Protein 2AKJ (pdb70)

Sequence (535 aa):
RLEPRVEERDGFWVLKEEFRSGINPAEKVKIEKDPMKLFIEDGISDLATLSMEEVDKSKHNKDDIDVRLKWLGLFHRRKHHYGRFMMRLKLPNGVTTSEQTRYLASVIKKYGKDGCADVTTRQNWQIRGVVLPDVPEIIKGLESVGLTSLQSGMDNVRNPVGNPLAGIDPHEIVDTRPFTNLISQFVTANSRGNLSITNLPRKWNPCVIGSHDLYEHPHINDLAYMPATKNGKFGFNLLVGGFFSIKRCEEAIPLDAWVSAEDVVPVCKAMLEAFRDLGFRGNRQKCRMMWLIDELGMEAFRGEVEKRMPEQVLERASSEELVQKDWERREYLGVHPQKQQGLSFVGLHIPVGRLQADEMEELARIADVYGSGELRLTVEQNIIIPNVENSKIDSLLNEPLLKERYSPEPPILMKGLVACTGSQFCGQAIIETKARALKVTEEVQRLVSVTRPVRMHWTGCPNSCGQVQVADIGFMGCMTRDENGKPCEGADVFVGGRIGSDSHLGDIYKKAVPCKDLVPVVAEILINQFGAVPR

CATH classification: 3.90.480.20 (+2 more: 3.30.413.10, 3.30.413.10)

Nearest PDB structures (foldseek):
  2akj-assembly1_A  TM=1.002E+00  e=0.000E+00  Spinacia oleracea
  3vm1-assembly1_A  TM=9.957E-01  e=1.793E-102  Nicotiana tabacum
  3b0j-assembly1_A  TM=9.959E-01  e=4.649E-102  Nicotiana tabacum
  3vkt-assembly1_A  TM=9.958E-01  e=3.253E-102  Nicotiana tabacum
  3b0h-assembly1_A  TM=9.981E-01  e=3.735E-101  Nicotiana tabacum

B-factor: mean 38.14, std 6.7, range [5.66, 62.33]

Radius of gyration: 22.74 Å; Cα contacts (8 Å, |Δi|>4): 1283; chains: 1; bounding box: 66×59×57 Å

InterPro domains:
  IPR005117 Nitrite/Sulfite reductase ferredoxin-like domain [PF03460] (131-197)
  IPR005117 Nitrite/Sulfite reductase ferredoxin-like domain [PF03460] (389-453)
  IPR006066 Nitrite/sulphite reductase iron-sulphur/sirohaem-binding site [PR00397] (468-486)
  IPR006066 Nitrite/sulphite reductase iron-sulphur/sirohaem-binding site [PR00397] (512-530)
  IPR006066 Nitrite/sulphite reductase iron-sulphur/sirohaem-binding site [PS00365] (512-528)
  IPR006067 Nitrite/sulphite reductase 4Fe-4S domain [PF01077] (207-365)
  IPR006067 Nitrite/sulphite reductase 4Fe-4S domain [PF01077] (470-579)
  IPR036136 Nitrite/Sulfite reductase ferredoxin-like domain superfamily [SSF55124] (55-206)
  IPR036136 Nitrite/Sulfite reductase ferredoxin-like domain superfamily [SSF55124] (343-479)
  IPR045854 Nitrite and sulphite reductase 4Fe-4S domain-like superfamily [G3DSA:3.30.413.10] (199-384)
  IPR045854 Nitrite and sulphite reductase 4Fe-4S domain-like superfamily [G3DSA:3.30.413.10] (464-594)
  IPR045854 Nitrite and sulphite reductase 4Fe-4S domain-like superfamily [SSF56014] (207-367)
  IPR045854 Nitrite and sulphite reductase 4Fe-4S domain-like superfamily [SSF56014] (468-579)
  IPR051329 Nitrite and Sulfite Reductase 4Fe-4S Domain-Containing Protein [PTHR32439] (24-593)

Foldseek 3Di:
DLFFQWDDDPHFIAGDPVQCPQFDPLNVLCHVDNLCCCVVVVVLVVLLVDDLVRQVVDPNSVCNQDPSCCQQQWHALCVFQNQWTKGWWADAALKDFLLQLLLLLVQQVVQVVFWWWFQFLLSTIITIGHHSNCVVVVQVSQVVRPMGSGGCGWAAEHHAHEDLQQPFAPQWQHRCRVLSVVQSCLRCVNSNHDNLQSQFLTYFYEYEYTDLQPLRFQQAGQWYFFWFADPVATWGFIWHDAHFALVDGGTTHGLQFTDGPVCSNQLVVLLSNSRNGQFDRHPSRQGGVVNVPVVCDSVSSSQSSQCSGDVSHTHGHDPGGDHDQPDDDDQQQAWAHTNPPQWIKHKKQCQQRMGHSVVSSVVQVLLVVFAPRMWGGGSQNTIMRTHGGPVCPVVSCVDDCCVPPIDSDDAQQSSQEHEDCAPNRHPAFQGRTRVLRVVLVVVLVVWKHADDRFHEFEYRASRCSRPQFQGQKYWYWDWDQDVPGDTAIGTFIWHDAHGGSVTDTTDRDDGTGGSVRPNVVVNVCCVVPGVMDTD

Organism: Spinacia oleracea (NCBI:txid3562)

Secondary structure (DSSP, 8-state):
--S-SEEEETTEEEE-GGG-SS--HHHHHHHHS-TTHHHHT-HHHHHTT--HHHHTTSHHHHHHHHTGGGGGTEEE-HHHHTT-EEEE---GGGEEEHHHHHHHHHHHHTTGGG--EEE-TTS-EEEEEE-GGGHHHHHHHHHTTT---TT-SSSSB---B--TTTTT-TT-SS--HHHHHHHHHHHTTTTT--GGGS--SS-B-EEE---TT-TT-GGGSSEEEEEEESSSSEEEEEEE--EE-SS-EE--EEEEEEEEGGGHHHHHHHHHHHHHHH---SSGGG-SHHHHHHHH-HHHHHHHHHTTSTTS--PPPPS-B-S-SS------BEEEE-SSTTEEEEEE--GGGEE-HHHHHHHHHHHHHHSSSEEEEETTTEEEEEEEETTTHHHHTTSHHHHTTS-SS--TTTTEEEE--GGGT-TT-SS--HHHHHHHHHHHHHHEE-SS--EEEEESSTT-TT-GGGSSEEEEEEEEE-TT--EEEEEEEEE--B-STT-B--EEEEEEEETTTHHHHHHHHHHHHS--EE-

Solvent-accessible surface area: 20960 Å² total; per-residue (Å²): 139,88,85,53,32,5,69,99,80,151,34,22,49,28,4,25,98,120,54,76,114,61,16,13,104,12,4,124,18,7,49,116,50,9,1,0,57,1,55,58,105,81,21,7,55,92,11,19,107,38,53,37,150,82,0,50,182,43,151,72,34,66,26,3,0,36,33,0,0,48,0,4,0,0,15,12,33,76,138,71,21,113,12,64,0,6,1,58,2,6,3,18,1,0,41,0,55,3,104,14,1,67,46,3,1,56,5,1,127,129,24,52,207,36,4,10,0,3,1,22,17,40,2,3,1,10,4,3,0,0,39,3,85,28,0,38,89,5,34,144,11,3,120,91,39,62,6,21,2,5,0,1,5,24,1,0,0,21,4,0,3,1,0,5,2,0,13,7,0,56,98,35,34,23,45,0,80,68,18,0,63,87,0,7,79,36,0,1,35,101,39,146,5,25,22,23,0,2,7,0,3,38,63,0,9,0,0,0,0,0,0,31,3,6,6,1,12,4,10,17,4,0,0,0,0,20,0,0,34,42,128,72,138,53,0,0,12,2,39,0,0,0,2,28,11,96,164,57,50,54,56,11,70,84,0,48,0,6,5,10,34,149,45,0,33,30,0,0,88,1,0,0,18,0,0,15,8,0,1,91,12,6,93,53,44,104,2,9,0,5,60,4,5,77,101,37,32,50,104,52,0,3,28,5,0,46,105,53,9,94,145,112,103,6,81,103,39,11,114,94,95,63,13,94,150,127,78,155,70,59,104,13,8,6,60,42,94,10,102,68,162,46,39,4,7,0,0,0,5,1,15,6,0,30,0,68,11,89,21,0,85,57,1,0,95,0,0,68,81,15,18,65,16,36,0,6,0,1,12,18,3,3,0,0,0,0,33,0,93,63,91,68,48,112,62,0,62,108,26,82,18,2,146,140,84,0,26,15,120,12,74,58,2,18,27,10,4,0,0,15,29,1,26,80,22,32,25,128,15,76,0,42,0,12,64,71,0,47,104,5,0,68,65,0,41,171,99,7,61,13,124,117,85,1,36,0,7,0,1,2,15,36,50,2,81,0,19,0,10,1,0,22,0,0,0,28,0,16,99,15,176,56,170,132,23,121,73,41,60,0,0,9,0,18,17,33,1,100,30,11,34,106,26,81,26,8,86,102,101,117,125,40,3,40,12,168,62,0,17,78,23,0,10,91,0,0,57,104,87,20,55,10,90,84,239

Structure (mmCIF, N/CA/C/O backbone):
data_2AKJ
#
_entry.id   2AKJ
#
_cell.length_a   128.97
_cell.length_b   128.97
_cell.length_c   120.95
_cell.angle_alpha   90.00
_cell.angle_beta   90.00
_cell.angle_gamma   90.00
#
_symmetry.space_group_name_H-M   'P 41 21 2'
#
loop_
_entity.id
_entity.type
_entity.pdbx_description
1 polymer 'Ferredoxin--nitrite reductase, chloroplast'
2 non-polymer 'IRON/SULFUR CLUSTER'
3 non-polymer SIROHEME
4 water water
#
loop_
_atom_site.group_PDB
_atom_site.id
_atom_site.type_symbol
_atom_site.label_atom_id
_atom_site.label_alt_id
_atom_site.label_comp_id
_atom_site.label_asym_id
_atom_site.label_entity_id
_atom_site.label_seq_id
_atom_site.pdbx_PDB_ins_code
_atom_site.Cartn_x
_atom_site.Cartn_y
_atom_site.Cartn_z
_atom_site.occupancy
_atom_site.B_iso_or_equiv
_atom_site.auth_seq_id
_atom_site.auth_comp_id
_atom_site.auth_asym_id
_atom_site.auth_atom_id
_atom_site.pdbx_PDB_model_num
ATOM 1 N N . ARG A 1 68 ? 103.793 46.923 67.549 1.00 58.33 22 ARG A N 1
ATOM 2 C CA . ARG A 1 68 ? 104.848 46.443 66.606 1.00 58.61 22 ARG A CA 1
ATOM 3 C C . ARG A 1 68 ? 104.198 45.470 65.640 1.00 58.55 22 ARG A C 1
ATOM 4 O O . ARG A 1 68 ? 103.145 44.897 65.975 1.00 59.04 22 ARG A O 1
ATOM 12 N N . LEU A 1 69 ? 104.838 45.279 64.476 1.00 57.72 23 LEU A N 1
ATOM 13 C CA . LEU A 1 69 ? 104.260 44.600 63.282 1.00 57.22 23 LEU A CA 1
ATOM 14 C C . LEU A 1 69 ? 103.137 45.406 62.586 1.00 56.56 23 LEU A C 1
ATOM 15 O O . LEU A 1 69 ? 102.385 44.875 61.787 1.00 56.21 23 LEU A O 1
ATOM 20 N N . GLU A 1 70 ? 103.063 46.697 62.902 1.00 56.14 24 GLU A N 1
ATOM 21 C CA . GLU A 1 70 ? 102.258 47.682 62.180 1.00 55.24 24 GLU A CA 1
ATOM 22 C C . GLU A 1 70 ? 103.137 48.299 61.069 1.00 54.47 24 GLU A C 1
ATOM 23 O O . GLU A 1 70 ? 104.259 48.733 61.351 1.00 54.37 24 GLU A O 1
ATOM 29 N N . PRO A 1 71 ? 102.649 48.341 59.820 1.00 53.74 25 PRO A N 1
ATOM 30 C CA . PRO A 1 71 ? 103.467 48.782 58.672 1.00 53.07 25 PRO A CA 1
ATOM 31 C C . PRO A 1 71 ? 104.083 50.150 58.903 1.00 52.50 25 PRO A C 1
ATOM 32 O O . PRO A 1 71 ? 103.379 51.072 59.299 1.00 52.47 25 PRO A O 1
ATOM 36 N N . ARG A 1 72 ? 105.381 50.287 58.669 1.00 51.91 26 ARG A N 1
ATOM 37 C CA . ARG A 1 72 ? 106.051 51.553 58.989 1.00 51.48 26 ARG A CA 1
ATOM 38 C C . ARG A 1 72 ? 106.217 52.499 57.816 1.00 50.57 26 ARG A C 1
ATOM 39 O O . ARG A 1 72 ? 106.905 53.514 57.925 1.00 50.31 26 ARG A O 1
ATOM 47 N N . VAL A 1 73 ? 105.555 52.175 56.712 1.00 49.65 27 VAL A N 1
ATOM 48 C CA . VAL A 1 73 ? 105.584 53.021 55.531 1.00 49.16 27 VAL A CA 1
ATOM 49 C C . VAL A 1 73 ? 104.188 53.112 54.923 1.00 48.94 27 VAL A C 1
ATOM 50 O O . VAL A 1 73 ? 103.482 52.118 54.858 1.00 49.48 27 VAL A O 1
ATOM 54 N N . GLU A 1 74 ? 103.783 54.315 54.520 1.00 48.65 28 GLU A N 1
ATOM 55 C CA . GLU A 1 74 ? 102.495 54.539 53.857 1.00 48.08 28 GLU A CA 1
ATOM 56 C C . GLU A 1 74 ? 102.656 55.320 52.540 1.00 48.00 28 GLU A C 1
ATOM 57 O O . GLU A 1 74 ? 103.686 55.963 52.283 1.00 47.63 28 GLU A O 1
ATOM 63 N N . GLU A 1 75 ? 101.626 55.242 51.706 1.00 48.08 29 GLU A N 1
ATOM 64 C CA . GLU A 1 75 ? 101.591 55.981 50.459 1.00 48.23 29 GLU A CA 1
ATOM 65 C C . GLU A 1 75 ? 101.245 57.459 50.700 1.00 48.07 29 GLU A C 1
ATOM 66 O O . GLU A 1 75 ? 100.230 57.766 51.330 1.00 47.97 29 GLU A O 1
ATOM 72 N N . ARG A 1 76 ? 102.096 58.364 50.215 1.00 47.87 30 ARG A N 1
ATOM 73 C CA . ARG A 1 76 ? 101.825 59.805 50.255 1.00 47.52 30 ARG A CA 1
ATOM 74 C C . ARG A 1 76 ? 102.090 60.433 48.897 1.00 47.86 30 ARG A C 1
ATOM 75 O O . ARG A 1 76 ? 103.225 60.397 48.411 1.00 48.04 30 ARG A O 1
ATOM 83 N N . ASP A 1 77 ? 101.050 61.009 48.286 1.00 47.95 31 ASP A N 1
ATOM 84 C CA . ASP A 1 77 ? 101.174 61.700 46.984 1.00 47.82 31 ASP A CA 1
ATOM 85 C C . ASP A 1 77 ? 101.855 60.835 45.887 1.00 47.10 31 ASP A C 1
ATOM 86 O O . ASP A 1 77 ? 102.535 61.349 44.992 1.00 46.71 31 ASP A O 1
ATOM 91 N N . GLY A 1 78 ? 101.675 59.521 45.980 1.00 46.52 32 GLY A N 1
ATOM 92 C CA . GLY A 1 78 ? 102.160 58.600 44.959 1.00 45.45 32 GLY A CA 1
ATOM 93 C C . GLY A 1 78 ? 103.445 57.864 45.301 1.00 44.76 32 GLY A C 1
ATOM 94 O O . GLY A 1 78 ? 103.742 56.831 44.680 1.00 45.13 32 GLY A O 1
ATOM 95 N N . PHE A 1 79 ? 104.212 58.378 46.267 1.00 43.36 33 PHE A N 1
ATOM 96 C CA . PHE A 1 79 ? 105.468 57.740 46.666 1.00 42.01 33 PHE A CA 1
ATOM 97 C C . PHE A 1 79 ? 105.352 57.100 48.018 1.00 41.47 33 PHE A C 1
ATOM 98 O O . PHE A 1 79 ? 104.487 57.468 48.811 1.00 41.52 33 PHE A O 1
ATOM 106 N N . TRP A 1 80 ? 106.216 56.137 48.292 1.00 40.77 34 TRP A N 1
ATOM 107 C CA . TRP A 1 80 ? 106.138 55.460 49.576 1.00 40.42 34 TRP A CA 1
ATOM 108 C C . TRP A 1 80 ? 107.158 56.068 50.539 1.00 40.29 34 TRP A C 1
ATOM 109 O O . TRP A 1 80 ? 108.291 56.386 50.130 1.00 40.26 34 TRP A O 1
ATOM 120 N N . VAL A 1 81 ? 106.740 56.331 51.783 1.00 39.77 35 VAL A N 1
ATOM 121 C CA . VAL A 1 81 ? 107.663 56.946 52.767 1.00 39.57 35 VAL A CA 1
ATOM 122 C C . VAL A 1 81 ? 107.528 56.407 54.186 1.00 39.11 35 VAL A C 1
ATOM 123 O O . VAL A 1 81 ? 106.435 56.066 54.630 1.00 38.60 35 VAL A O 1
ATOM 127 N N . LEU A 1 82 ? 108.674 56.308 54.866 1.00 38.86 36 LEU A N 1
ATOM 128 C CA . LEU A 1 82 ? 108.757 55.788 56.222 1.00 38.18 36 LEU A CA 1
ATOM 129 C C . LEU A 1 82 ? 108.064 56.783 57.121 1.00 38.29 36 LEU A C 1
ATOM 130 O O . LEU A 1 82 ? 108.376 57.955 57.067 1.00 38.47 36 LEU A O 1
ATOM 135 N N . LYS A 1 83 ? 107.097 56.341 57.919 1.00 38.51 37 LYS A N 1
ATOM 136 C CA . LYS A 1 83 ? 106.362 57.270 58.780 1.00 38.81 37 LYS A CA 1
ATOM 137 C C . LYS A 1 83 ? 107.301 57.972 59.777 1.00 38.91 37 LYS A C 1
ATOM 138 O O . LYS A 1 83 ? 108.390 57.467 60.071 1.00 39.42 37 LYS A O 1
ATOM 144 N N . GLU A 1 84 ? 106.875 59.129 60.286 1.00 38.62 38 GLU A N 1
ATOM 145 C CA . GLU A 1 84 ? 107.658 59.928 61.228 1.00 38.30 38 GLU A CA 1
ATOM 146 C C . GLU A 1 84 ? 108.039 59.170 62.476 1.00 38.59 38 GLU A C 1
ATOM 147 O O . GLU A 1 84 ? 109.188 59.187 62.876 1.00 38.78 38 GLU A O 1
ATOM 153 N N . GLU A 1 85 ? 107.082 58.486 63.080 1.00 39.24 39 GLU A N 1
ATOM 154 C CA . GLU A 1 85 ? 107.316 57.841 64.362 1.00 40.17 39 GLU A CA 1
ATOM 155 C C . GLU A 1 85 ? 108.251 56.623 64.301 1.00 40.55 39 GLU A C 1
ATOM 156 O O . GLU A 1 85 ? 108.603 56.050 65.331 1.00 40.76 39 GLU A O 1
ATOM 162 N N . PHE A 1 86 ? 108.661 56.222 63.102 1.00 41.05 40 PHE A N 1
ATOM 163 C CA . PHE A 1 86 ? 109.541 55.056 62.965 1.00 40.97 40 PHE A CA 1
ATOM 164 C C . PHE A 1 86 ? 110.864 55.498 62.411 1.00 41.26 40 PHE A C 1
ATOM 165 O O . PHE A 1 86 ? 111.557 54.723 61.750 1.00 41.47 40 PHE A O 1
ATOM 173 N N . ARG A 1 87 ? 111.206 56.752 62.687 1.00 41.29 41 ARG A N 1
ATOM 174 C CA . ARG A 1 87 ? 112.359 57.398 62.098 1.00 41.47 41 ARG A CA 1
ATOM 175 C C . ARG A 1 87 ? 113.605 57.358 63.001 1.00 42.01 41 ARG A C 1
ATOM 176 O O . ARG A 1 87 ? 114.631 57.926 62.648 1.00 41.93 41 ARG A O 1
ATOM 184 N N . SER A 1 88 ? 113.514 56.662 64.136 1.00 42.75 42 SER A N 1
ATOM 185 C CA . SER A 1 88 ? 114.523 56.706 65.203 1.00 43.67 42 SER A CA 1
ATOM 186 C C . SER A 1 88 ? 115.958 56.400 64.818 1.00 43.60 42 SER A C 1
ATOM 187 O O . SER A 1 88 ? 116.786 57.312 64.724 1.00 44.31 42 SER A O 1
ATOM 190 N N . GLY A 1 89 ? 116.282 55.130 64.630 1.00 43.20 43 GLY A N 1
ATOM 191 C CA . GLY A 1 89 ? 117.704 54.766 64.464 1.00 43.18 43 GLY A CA 1
ATOM 192 C C . GLY A 1 89 ? 118.228 54.831 63.040 1.00 42.75 43 GLY A C 1
ATOM 193 O O . GLY A 1 89 ? 119.347 54.397 62.747 1.00 42.50 43 GLY A O 1
ATOM 194 N N . ILE A 1 90 ? 117.418 55.395 62.154 1.00 42.24 44 ILE A N 1
ATOM 195 C CA . ILE A 1 90 ? 117.569 55.127 60.742 1.00 41.57 44 ILE A CA 1
ATOM 196 C C . ILE A 1 90 ? 118.901 55.626 60.192 1.00 41.23 44 ILE A C 1
ATOM 197 O O . ILE A 1 90 ? 119.414 56.655 60.629 1.00 41.37 44 ILE A O 1
ATOM 202 N N . ASN A 1 91 ? 119.446 54.866 59.243 1.00 40.60 45 ASN A N 1
ATOM 203 C CA . ASN A 1 91 ? 120.782 55.065 58.681 1.00 39.85 45 ASN A CA 1
ATOM 204 C C . ASN A 1 91 ? 120.814 56.127 57.576 1.00 39.71 45 ASN A C 1
ATOM 205 O O . ASN A 1 91 ? 119.762 56.574 57.130 1.00 39.74 45 ASN A O 1
ATOM 210 N N . PRO A 1 92 ? 122.007 56.505 57.108 1.00 39.44 46 PRO A N 1
ATOM 211 C CA . PRO A 1 92 ? 122.143 57.595 56.142 1.00 39.14 46 PRO A CA 1
ATOM 212 C C . PRO A 1 92 ? 121.365 57.387 54.851 1.00 38.56 46 PRO A C 1
ATOM 213 O O . PRO A 1 92 ? 120.784 58.337 54.351 1.00 38.68 46 PRO A O 1
ATOM 217 N N . ALA A 1 93 ? 121.358 56.168 54.319 1.00 38.13 47 ALA A N 1
ATOM 218 C CA . ALA A 1 93 ? 120.512 55.846 53.154 1.00 37.83 47 ALA A CA 1
ATOM 219 C C . ALA A 1 93 ? 119.033 56.146 53.410 1.00 37.22 47 ALA A C 1
ATOM 220 O O . ALA A 1 93 ? 118.360 56.687 52.558 1.00 36.77 47 ALA A O 1
ATOM 222 N N . GLU A 1 94 ? 118.539 55.802 54.590 1.00 37.27 48 GLU A N 1
ATOM 223 C CA . GLU A 1 94 ? 117.150 56.078 54.937 1.00 37.55 48 GLU A CA 1
ATOM 224 C C . GLU A 1 94 ? 116.838 57.578 55.019 1.00 37.73 48 GLU A C 1
ATOM 225 O O . GLU A 1 94 ? 115.709 57.983 54.741 1.00 38.58 48 GLU A O 1
ATOM 231 N N . LYS A 1 95 ? 117.835 58.386 55.384 1.00 37.63 49 LYS A N 1
ATOM 232 C CA . LYS A 1 95 ? 117.721 59.858 55.412 1.00 37.28 49 LYS A CA 1
ATOM 233 C C . LYS A 1 95 ? 117.677 60.482 54.010 1.00 36.86 49 LYS A C 1
ATOM 234 O O . LYS A 1 95 ? 116.980 61.492 53.793 1.00 36.76 49 LYS A O 1
ATOM 240 N N . VAL A 1 96 ? 118.426 59.875 53.085 1.00 36.38 50 VAL A N 1
ATOM 241 C CA . VAL A 1 96 ? 118.489 60.282 51.679 1.00 36.05 50 VAL A CA 1
ATOM 242 C C . VAL A 1 96 ? 117.143 60.022 51.026 1.00 36.75 50 VAL A C 1
ATOM 243 O O . VAL A 1 96 ? 116.587 60.899 50.358 1.00 36.95 50 VAL A O 1
ATOM 247 N N . LYS A 1 97 ? 116.607 58.825 51.249 1.00 37.22 51 LYS A N 1
ATOM 248 C CA . LYS A 1 97 ? 115.311 58.444 50.698 1.00 37.85 51 LYS A CA 1
ATOM 249 C C . LYS A 1 97 ? 114.212 59.398 51.147 1.00 38.50 51 LYS A C 1
ATOM 250 O O . LYS A 1 97 ? 113.350 59.798 50.355 1.00 38.37 51 LYS A O 1
ATOM 256 N N . ILE A 1 98 ? 114.269 59.784 52.414 1.00 39.21 52 ILE A N 1
ATOM 257 C CA . ILE A 1 98 ? 113.284 60.704 52.956 1.00 40.01 52 ILE A CA 1
ATOM 258 C C . ILE A 1 98 ? 113.391 62.096 52.334 1.00 40.43 52 ILE A C 1
ATOM 259 O O . ILE A 1 98 ? 112.387 62.686 51.948 1.00 40.64 52 ILE A O 1
ATOM 264 N N . GLU A 1 99 ? 114.612 62.607 52.227 1.00 40.99 53 GLU A N 1
ATOM 265 C CA . GLU A 1 99 ? 114.838 63.939 51.685 1.00 41.07 53 GLU A CA 1
ATOM 266 C C . GLU A 1 99 ? 114.310 64.107 50.289 1.00 40.79 53 GLU A C 1
ATOM 267 O O . GLU A 1 99 ? 113.899 65.197 49.925 1.00 41.13 53 GLU A O 1
ATOM 273 N N . LYS A 1 100 ? 114.342 63.036 49.504 1.00 40.48 54 LYS A N 1
ATOM 274 C CA . LYS A 1 100 ? 113.737 63.028 48.171 1.00 40.33 54 LYS A CA 1
ATOM 275 C C . LYS A 1 100 ? 113.766 61.611 47.614 1.00 39.83 54 LYS A C 1
ATOM 276 O O . LYS A 1 100 ? 114.838 61.054 47.384 1.00 40.18 54 LYS A O 1
ATOM 282 N N . ASP A 1 101 ? 112.590 61.029 47.423 1.00 39.19 55 ASP A N 1
ATOM 283 C CA . ASP A 1 101 ? 112.450 59.706 46.834 1.00 38.89 55 ASP A CA 1
ATOM 284 C C . ASP A 1 101 ? 113.280 59.652 45.573 1.00 38.71 55 ASP A C 1
ATOM 285 O O . ASP A 1 101 ? 113.126 60.512 44.715 1.00 39.12 55 ASP A O 1
ATOM 290 N N . PRO A 1 102 ? 114.147 58.652 45.438 1.00 38.33 56 PRO A N 1
ATOM 291 C CA . PRO A 1 102 ? 115.107 58.630 44.347 1.00 38.17 56 PRO A CA 1
ATOM 292 C C . PRO A 1 102 ? 114.430 58.453 42.991 1.00 38.37 56 PRO A C 1
ATOM 293 O O . PRO A 1 102 ? 114.967 58.873 41.961 1.00 38.48 56 PRO A O 1
ATOM 297 N N . MET A 1 103 ? 113.245 57.854 43.002 1.00 38.51 57 MET A N 1
ATOM 298 C CA . MET A 1 103 ? 112.490 57.640 41.789 1.00 38.52 57 MET A CA 1
ATOM 299 C C . MET A 1 103 ? 112.040 58.957 41.159 1.00 38.71 57 MET A C 1
ATOM 300 O O . MET A 1 103 ? 111.650 58.983 39.981 1.00 39.13 57 MET A O 1
ATOM 305 N N . LYS A 1 104 ? 112.107 60.050 41.921 1.00 38.28 58 LYS A N 1
ATOM 306 C CA . LYS A 1 104 ? 111.729 61.354 41.378 1.00 38.13 58 LYS A CA 1
ATOM 307 C C . LYS A 1 104 ? 112.704 61.774 40.292 1.00 38.30 58 LYS A C 1
ATOM 308 O O . LYS A 1 104 ? 112.374 62.615 39.463 1.00 38.27 58 LYS A O 1
ATOM 314 N N . LEU A 1 105 ? 113.883 61.151 40.275 1.00 38.50 59 LEU A N 1
ATOM 315 C CA . LEU A 1 105 ? 114.894 61.435 39.266 1.00 38.64 59 LEU A CA 1
ATOM 316 C C . LEU A 1 105 ? 114.434 60.988 37.902 1.00 38.73 59 LEU A C 1
ATOM 317 O O . LEU A 1 105 ? 114.800 61.572 36.889 1.00 38.72 59 LEU A O 1
ATOM 322 N N . PHE A 1 106 ? 113.608 59.952 37.894 1.00 39.19 60 PHE A N 1
ATOM 323 C CA . PHE A 1 106 ? 113.063 59.391 36.668 1.00 39.65 60 PHE A CA 1
ATOM 324 C C . PHE A 1 106 ? 111.633 59.885 36.423 1.00 40.20 60 PHE A C 1
ATOM 325 O O . PHE A 1 106 ? 111.327 60.367 35.327 1.00 39.85 60 PHE A O 1
ATOM 333 N N . ILE A 1 107 ? 110.782 59.786 37.453 1.00 40.94 61 ILE A N 1
ATOM 334 C CA . ILE A 1 107 ? 109.360 60.184 37.378 1.00 41.89 61 ILE A CA 1
ATOM 335 C C . ILE A 1 107 ? 109.122 61.688 37.165 1.00 42.64 61 ILE A C 1
ATOM 336 O O . ILE A 1 107 ? 108.358 62.079 36.279 1.00 42.98 61 ILE A O 1
ATOM 341 N N . GLU A 1 108 ? 109.762 62.526 37.974 1.00 43.49 62 GLU A N 1
ATOM 342 C CA . GLU A 1 108 ? 109.687 63.975 37.781 1.00 44.62 62 GLU A CA 1
ATOM 343 C C . GLU A 1 108 ? 110.800 64.522 36.850 1.00 45.07 62 GLU A C 1
ATOM 344 O O . GLU A 1 108 ? 111.066 65.728 36.835 1.00 45.40 62 GLU A O 1
ATOM 350 N N . ASP A 1 109 ? 111.423 63.634 36.070 1.00 45.38 63 ASP A N 1
ATOM 351 C CA . ASP A 1 109 ? 112.544 63.965 35.169 1.00 46.05 63 ASP A CA 1
ATOM 352 C C . ASP A 1 109 ? 113.713 64.757 35.792 1.00 46.46 63 ASP A C 1
ATOM 353 O O . ASP A 1 109 ? 114.444 65.477 35.087 1.00 46.45 63 ASP A O 1
ATOM 358 N N . GLY A 1 110 ? 113.898 64.601 37.106 1.00 46.89 64 GLY A N 1
ATOM 359 C CA . GLY A 1 110 ? 115.005 65.228 37.824 1.00 47.30 64 GLY A CA 1
ATOM 360 C C . GLY A 1 110 ? 116.309 64.958 37.098 1.00 47.79 64 GLY A C 1
ATOM 361 O O . GLY A 1 110 ? 117.282 65.722 37.232 1.00 48.02 64 GLY A O 1
ATOM 362 N N . ILE A 1 111 ? 116.302 63.873 36.316 1.00 47.75 65 ILE A N 1
ATOM 363 C CA . ILE A 1 111 ? 117.462 63.400 35.560 1.00 47.70 65 ILE A CA 1
ATOM 364 C C . ILE A 1 111 ? 117.891 64.391 34.479 1.00 48.01 65 ILE A C 1
ATOM 365 O O . ILE A 1 111 ? 119.077 64.489 34.169 1.00 48.23 65 ILE A O 1
ATOM 370 N N . SER A 1 112 ? 116.950 65.145 33.918 1.00 48.26 66 SER A N 1
ATOM 371 C CA . SER A 1 112 ? 117.328 66.066 32.847 1.00 48.72 66 SER A CA 1
ATOM 372 C C . SER A 1 112 ? 118.189 67.194 33.429 1.00 48.32 66 SER A C 1
ATOM 373 O O . SER A 1 112 ? 119.158 67.622 32.811 1.00 47.86 66 SER A O 1
ATOM 376 N N . ASP A 1 113 ? 117.821 67.647 34.627 1.00 48.29 67 ASP A N 1
ATOM 377 C CA . ASP A 1 113 ? 118.592 68.650 35.375 1.00 48.13 67 ASP A CA 1
ATOM 378 C C . ASP A 1 113 ? 119.943 68.151 35.856 1.00 47.74 67 ASP A C 1
ATOM 379 O O . ASP A 1 113 ? 120.908 68.915 35.896 1.00 47.72 67 ASP A O 1
ATOM 384 N N . LEU A 1 114 ? 120.005 66.879 36.235 1.00 47.13 68 LEU A N 1
ATOM 385 C CA . LEU A 1 114 ? 121.278 66.290 36.580 1.00 46.65 68 LEU A CA 1
ATOM 386 C C . LEU A 1 114 ? 122.270 66.265 35.401 1.00 46.28 68 LEU A C 1
ATOM 387 O O . LEU A 1 114 ? 123.439 66.576 35.596 1.00 46.21 68 LEU A O 1
ATOM 392 N N . ALA A 1 115 ? 121.807 65.976 34.183 1.00 46.10 69 ALA A N 1
ATOM 393 C CA . ALA A 1 115 ? 122.697 65.993 32.996 1.00 46.32 69 ALA A CA 1
ATOM 394 C C . ALA A 1 115 ? 123.270 67.373 32.649 1.00 46.59 69 ALA A C 1
ATOM 395 O O . ALA A 1 115 ? 124.120 67.487 31.775 1.00 46.62 69 ALA A O 1
ATOM 397 N N . THR A 1 116 ? 122.789 68.406 33.338 1.00 47.48 70 THR A N 1
ATOM 398 C CA . THR A 1 116 ? 123.244 69.788 33.160 1.00 48.35 70 THR A CA 1
ATOM 399 C C . THR A 1 116 ? 124.544 69.974 33.915 1.00 48.83 70 THR A C 1
ATOM 400 O O . THR A 1 116 ? 125.557 70.377 33.325 1.00 49.04 70 THR A O 1
ATOM 404 N N . LEU A 1 117 ? 124.486 69.688 35.221 1.00 48.84 71 LEU A N 1
ATOM 405 C CA . LEU A 1 117 ? 125.565 69.974 36.138 1.00 49.25 71 LEU A CA 1
ATOM 406 C C . LEU A 1 117 ? 126.909 69.452 35.634 1.00 49.79 71 LEU A C 1
ATOM 407 O O . LEU A 1 117 ? 127.018 68.316 35.162 1.00 49.71 71 LEU A O 1
ATOM 412 N N . SER A 1 118 ? 127.919 70.310 35.707 1.00 50.31 72 SER A N 1
ATOM 413 C CA . SER A 1 118 ? 129.291 69.876 35.614 1.00 51.05 72 SER A CA 1
ATOM 414 C C . SER A 1 118 ? 129.584 69.207 36.955 1.00 51.82 72 SER A C 1
ATOM 415 O O . SER A 1 118 ? 128.880 69.454 37.956 1.00 51.77 72 SER A O 1
ATOM 418 N N . MET A 1 119 ? 130.630 68.384 36.984 1.00 52.35 73 MET A N 1
ATOM 419 C CA . MET A 1 119 ? 131.026 67.713 38.206 1.00 52.93 73 MET A CA 1
ATOM 420 C C . MET A 1 119 ? 131.352 68.687 39.346 1.00 53.53 73 MET A C 1
ATOM 421 O O . MET A 1 119 ? 130.973 68.447 40.491 1.00 53.34 73 MET A O 1
ATOM 426 N N . GLU A 1 120 ? 132.021 69.797 39.017 1.00 54.50 74 GLU A N 1
ATOM 427 C CA . GLU A 1 120 ? 132.257 70.903 39.958 1.00 55.40 74 GLU A CA 1
ATOM 428 C C . GLU A 1 120 ? 130.990 71.343 40.711 1.00 55.61 74 GLU A C 1
ATOM 429 O O . GLU A 1 120 ? 131.025 71.570 41.937 1.00 55.10 74 GLU A O 1
ATOM 435 N N . GLU A 1 121 ? 129.891 71.492 39.953 1.00 55.95 75 GLU A N 1
ATOM 436 C CA . GLU A 1 121 ? 128.601 71.956 40.479 1.00 56.38 75 GLU A CA 1
ATOM 437 C C . GLU A 1 121 ? 127.957 70.887 41.332 1.00 56.17 75 GLU A C 1
ATOM 438 O O . GLU A 1 121 ? 127.360 71.196 42.363 1.00 56.19 75 GLU A O 1
ATOM 444 N N . VAL A 1 122 ? 128.077 69.635 40.891 1.00 55.92 76 VAL A N 1
ATOM 445 C CA . VAL A 1 122 ? 127.547 68.492 41.626 1.00 55.99 76 VAL A CA 1
ATOM 446 C C . VAL A 1 122 ? 128.144 68.406 43.035 1.00 56.29 76 VAL A C 1
ATOM 447 O O . VAL A 1 122 ? 127.408 68.265 44.021 1.00 56.52 76 VAL A O 1
ATOM 451 N N . ASP A 1 123 ? 129.470 68.508 43.128 1.00 56.45 77 ASP A N 1
ATOM 452 C CA . ASP A 1 123 ? 130.163 68.295 44.403 1.00 56.60 77 ASP A CA 1
ATOM 453 C C . ASP A 1 123 ? 130.107 69.500 45.315 1.00 56.84 77 ASP A C 1
ATOM 454 O O . ASP A 1 123 ? 130.528 69.427 46.468 1.00 57.13 77 ASP A O 1
ATOM 459 N N . LYS A 1 124 ? 129.564 70.597 44.788 1.00 56.91 78 LYS A N 1
ATOM 460 C CA . LYS A 1 124 ? 129.446 71.862 45.508 1.00 57.08 78 LYS A CA 1
ATOM 461 C C . LYS A 1 124 ? 128.377 71.797 46.623 1.00 56.53 78 LYS A C 1
ATOM 462 O O . LYS A 1 124 ? 128.410 72.613 47.555 1.00 56.23 78 LYS A O 1
ATOM 468 N N . SER A 1 125 ? 127.456 70.823 46.530 1.00 55.64 79 SER A N 1
ATOM 469 C CA . SER A 1 125 ? 126.320 70.716 47.461 1.00 54.52 79 SER A CA 1
ATOM 470 C C . SER A 1 125 ? 125.985 69.290 47.832 1.00 53.55 79 SER A C 1
ATOM 471 O O . SER A 1 125 ? 125.995 68.402 46.981 1.00 52.98 79 SER A O 1
ATOM 474 N N . LYS A 1 126 ? 125.639 69.102 49.100 1.00 52.79 80 LYS A N 1
ATOM 475 C CA . LYS A 1 126 ? 125.324 67.786 49.653 1.00 52.51 80 LYS A CA 1
ATOM 476 C C . LYS A 1 126 ? 124.160 67.074 48.944 1.00 51.93 80 LYS A C 1
ATOM 477 O O . LYS A 1 126 ? 124.187 65.854 48.810 1.00 52.03 80 LYS A O 1
ATOM 483 N N . HIS A 1 127 ? 123.158 67.832 48.490 1.00 51.28 81 HIS A N 1
ATOM 484 C CA . HIS A 1 127 ? 121.971 67.280 47.804 1.00 50.34 81 HIS A CA 1
ATOM 485 C C . HIS A 1 127 ? 122.303 66.704 46.413 1.00 50.03 81 HIS A C 1
ATOM 486 O O . HIS A 1 127 ? 121.869 65.602 46.052 1.00 49.79 81 HIS A O 1
ATOM 493 N N . ASN A 1 128 ? 123.078 67.450 45.638 1.00 49.30 82 ASN A N 1
ATOM 494 C CA . ASN A 1 128 ? 123.517 66.966 44.349 1.00 48.79 82 ASN A CA 1
ATOM 495 C C . ASN A 1 128 ? 124.424 65.753 44.477 1.00 48.56 82 ASN A C 1
ATOM 496 O O . ASN A 1 128 ? 124.316 64.823 43.682 1.00 48.88 82 ASN A O 1
ATOM 501 N N . LYS A 1 129 ? 125.300 65.754 45.481 1.00 47.91 83 LYS A N 1
ATOM 502 C CA . LYS A 1 129 ? 126.173 64.605 45.738 1.00 47.22 83 LYS A CA 1
ATOM 503 C C . LYS A 1 129 ? 125.443 63.340 46.199 1.00 46.66 83 LYS A C 1
ATOM 504 O O . LYS A 1 129 ? 125.945 62.244 45.995 1.00 46.75 83 LYS A O 1
ATOM 510 N N . ASP A 1 130 ? 124.283 63.479 46.839 1.00 45.84 84 ASP A N 1
ATOM 511 C CA . ASP A 1 130 ? 123.434 62.317 47.114 1.00 45.37 84 ASP A CA 1
ATOM 512 C C . ASP A 1 130 ? 122.790 61.772 45.841 1.00 45.05 84 ASP A C 1
ATOM 513 O O . ASP A 1 130 ? 122.714 60.555 45.632 1.00 45.16 84 ASP A O 1
ATOM 518 N N . ASP A 1 131 ? 122.290 62.678 45.008 1.00 44.13 85 ASP A N 1
ATOM 519 C CA . ASP A 1 131 ? 121.667 62.288 43.772 1.00 43.25 85 ASP A CA 1
ATOM 520 C C . ASP A 1 131 ? 122.640 61.457 42.947 1.00 42.56 85 ASP A C 1
ATOM 521 O O . ASP A 1 131 ? 122.311 60.348 42.529 1.00 42.54 85 ASP A O 1
ATOM 526 N N . ILE A 1 132 ? 123.847 61.980 42.751 1.00 41.43 86 ILE A N 1
ATOM 527 C CA . ILE A 1 132 ? 124.835 61.352 41.873 1.00 40.41 86 ILE A CA 1
ATOM 528 C C . ILE A 1 132 ? 125.275 60.001 42.414 1.00 40.10 86 ILE A C 1
ATOM 529 O O . ILE A 1 132 ? 125.442 59.027 41.670 1.00 39.98 86 ILE A O 1
ATOM 534 N N . ASP A 1 133 ? 125.437 59.948 43.728 1.00 39.43 87 ASP A N 1
ATOM 535 C CA . ASP A 1 133 ? 126.110 58.833 44.350 1.00 38.67 87 ASP A CA 1
ATOM 536 C C . ASP A 1 133 ? 125.202 57.780 44.926 1.00 38.07 87 ASP A C 1
ATOM 537 O O . ASP A 1 133 ? 125.661 56.673 45.227 1.00 38.62 87 ASP A O 1
ATOM 542 N N . VAL A 1 134 ? 123.926 58.110 45.086 1.00 36.83 88 VAL A N 1
ATOM 543 C CA . VAL A 1 134 ? 123.012 57.198 45.749 1.00 35.60 88 VAL A CA 1
ATOM 544 C C . VAL A 1 134 ? 121.702 57.118 44.974 1.00 35.11 88 VAL A C 1
ATOM 545 O O . VAL A 1 134 ? 121.424 56.110 44.315 1.00 34.70 88 VAL A O 1
ATOM 549 N N . ARG A 1 135 ? 120.918 58.193 45.032 1.00 34.59 89 ARG A N 1
ATOM 550 C CA . ARG A 1 135 ? 119.625 58.264 44.337 1.00 34.04 89 ARG A CA 1
ATOM 551 C C . ARG A 1 135 ? 119.709 57.686 42.918 1.00 33.54 89 ARG A C 1
ATOM 552 O O . ARG A 1 135 ? 118.918 56.825 42.552 1.00 34.01 89 ARG A O 1
ATOM 560 N N . LEU A 1 136 ? 120.705 58.109 42.153 1.00 32.85 90 LEU A N 1
ATOM 561 C CA . LEU A 1 136 ? 120.882 57.655 40.777 1.00 32.34 90 LEU A CA 1
ATOM 562 C C . LEU A 1 136 ? 120.941 56.133 40.616 1.00 32.17 90 LEU A C 1
ATOM 563 O O . LEU A 1 136 ? 120.706 55.616 39.521 1.00 32.53 90 LEU A O 1
ATOM 568 N N . LYS A 1 137 ? 121.243 55.407 41.686 1.00 31.64 91 LYS A N 1
ATOM 569 C CA . LYS A 1 137 ? 121.263 53.941 41.586 1.00 31.51 91 LYS A CA 1
ATOM 570 C C . LYS A 1 137 ? 119.894 53.357 41.235 1.00 31.24 91 LYS A C 1
ATOM 571 O O . LYS A 1 137 ? 119.821 52.294 40.640 1.00 30.81 91 LYS A O 1
ATOM 577 N N . TRP A 1 138 ? 118.812 54.045 41.599 1.00 31.29 92 TRP A N 1
ATOM 578 C CA . TRP A 1 138 ? 117.467 53.588 41.214 1.00 31.48 92 TRP A CA 1
ATOM 579 C C . TRP A 1 138 ? 117.246 53.655 39.692 1.00 31.88 92 TRP A C 1
ATOM 580 O O . TRP A 1 138 ? 116.340 53.010 39.173 1.00 32.30 92 TRP A O 1
ATOM 591 N N . LEU A 1 139 ? 118.054 54.445 38.981 1.00 32.07 93 LEU A N 1
ATOM 592 C CA . LEU A 1 139 ? 118.000 54.487 37.517 1.00 31.64 93 LEU A CA 1
ATOM 593 C C . LEU A 1 139 ? 119.164 53.685 36.973 1.00 32.09 93 LEU A C 1
ATOM 594 O O . LEU A 1 139 ? 119.527 53.828 35.789 1.00 32.54 93 LEU A O 1
ATOM 599 N N . GLY A 1 140 ? 119.743 52.856 37.851 1.00 31.77 94 GLY A N 1
ATOM 600 C CA . GLY A 1 140 ? 120.796 51.902 37.500 1.00 31.71 94 GLY A CA 1
ATOM 601 C C . GLY A 1 140 ? 122.104 52.555 37.130 1.00 31.89 94 GLY A C 1
ATOM 602 O O . GLY A 1 140 ? 122.922 51.958 36.427 1.00 32.50 94 GLY A O 1
ATOM 603 N N . LEU A 1 141 ? 122.296 53.788 37.586 1.00 31.70 95 LEU A N 1
ATOM 604 C CA . LEU A 1 141 ? 123.505 54.523 37.275 1.00 31.63 95 LEU A CA 1
ATOM 605 C C . LEU A 1 141 ? 124.315 54.705 38.527 1.00 32.32 95 LEU A C 1
ATOM 606 O O . LEU A 1 141 ? 123.868 55.291 39.507 1.00 32.89 95 LEU A O 1
ATOM 611 N N . PHE A 1 142 ? 125.523 54.176 38.468 1.00 33.07 96 PHE A N 1
ATOM 612 C CA . PHE A 1 142 ? 126.405 54.059 39.599 1.00 33.54 96 PHE A CA 1
ATOM 613 C C . PHE A 1 142 ? 127.596 54.952 39.331 1.00 34.24 96 PHE A C 1
ATOM 614 O O . PHE A 1 142 ? 128.333 54.726 38.362 1.00 35.01 96 PHE A O 1
ATOM 622 N N . HIS A 1 143 ? 127.807 55.949 40.179 1.00 34.51 97 HIS A N 1
ATOM 623 C CA . HIS A 1 143 ? 128.961 56.827 40.033 1.00 34.80 97 HIS A CA 1
ATOM 624 C C . HIS A 1 143 ? 130.215 56.151 40.550 1.00 35.23 97 HIS A C 1
ATOM 625 O O . HIS A 1 143 ? 130.243 55.715 41.698 1.00 35.56 97 HIS A O 1
ATOM 632 N N . ARG A 1 144 ? 131.250 56.043 39.722 1.00 35.53 98 ARG A N 1
ATOM 633 C CA . ARG A 1 144 ? 132.503 55.464 40.200 1.00 35.48 98 ARG A CA 1
ATOM 634 C C . ARG A 1 144 ? 133.377 56.616 40.632 1.00 35.65 98 ARG A C 1
ATOM 635 O O . ARG A 1 144 ? 134.282 57.054 39.916 1.00 35.30 98 ARG A O 1
ATOM 643 N N . ARG A 1 145 ? 133.069 57.120 41.818 1.00 36.30 99 ARG A N 1
ATOM 644 C CA . ARG A 1 145 ? 133.728 58.301 42.349 1.00 36.81 99 ARG A CA 1
ATOM 645 C C . ARG A 1 145 ? 135.220 58.032 42.441 1.00 37.11 99 ARG A C 1
ATOM 646 O O . ARG A 1 145 ? 136.010 58.708 41.788 1.00 37.47 99 ARG A O 1
ATOM 654 N N . LYS A 1 146 ? 135.596 57.009 43.201 1.00 37.51 100 LYS A N 1
ATOM 655 C CA . LYS A 1 146 ? 136.992 56.810 43.547 1.00 37.71 100 LYS A CA 1
ATOM 656 C C . LYS A 1 146 ? 137.839 56.461 42.316 1.00 38.01 100 LYS A C 1
ATOM 657 O O . LYS A 1 146 ? 139.013 56.821 42.285 1.00 38.62 100 LYS A O 1
ATOM 663 N N . HIS A 1 147 ? 137.267 55.808 41.297 1.00 37.76 101 HIS A N 1
ATOM 664 C CA . HIS A 1 147 ? 138.104 55.256 40.221 1.00 37.22 101 HIS A CA 1
ATOM 665 C C . HIS A 1 147 ? 137.838 55.697 38.786 1.00 36.82 101 HIS A C 1
ATOM 666 O O . HIS A 1 147 ? 138.594 55.358 37.882 1.00 36.59 101 HIS A O 1
ATOM 673 N N . HIS A 1 148 ? 136.764 56.434 38.563 1.00 36.75 102 HIS A N 1
ATOM 674 C CA . HIS A 1 148 ? 136.357 56.790 37.210 1.00 36.44 102 HIS A CA 1
ATOM 675 C C . HIS A 1 148 ? 135.582 58.093 37.317 1.00 36.49 102 HIS A C 1
ATOM 676 O O . HIS A 1 148 ? 134.621 58.342 36.573 1.00 36.14 102 HIS A O 1
ATOM 683 N N . TYR A 1 149 ? 136.020 58.913 38.274 1.00 36.43 103 TYR A N 1
ATOM 684 C CA . TYR A 1 149 ? 135.404 60.187 38.605 1.00 36.34 103 TYR A CA 1
ATOM 685 C C . TYR A 1 149 ? 134.644 60.756 37.429 1.00 36.74 103 TYR A C 1
ATOM 686 O O . TYR A 1 149 ? 135.179 60.828 36.316 1.00 36.49 103 TYR A O 1
ATOM 695 N N . GLY A 1 150 ? 133.396 61.147 37.686 1.00 37.01 104 GLY A N 1
ATOM 696 C CA . GLY A 1 150 ? 132.547 61.779 36.678 1.00 37.22 104 GLY A CA 1
ATOM 697 C C . GLY A 1 150 ? 132.012 60.818 35.630 1.00 37.47 104 GLY A C 1
ATOM 698 O O . GLY A 1 150 ? 131.309 61.229 34.685 1.00 37.07 104 GLY A O 1
ATOM 699 N N . ARG A 1 151 ? 132.352 59.536 35.782 1.00 37.55 105 ARG A N 1
ATOM 700 C CA . ARG A 1 151 ? 131.834 58.517 34.862 1.00 37.82 105 ARG A CA 1
ATOM 701 C C . ARG A 1 151 ? 131.014 57.468 35.590 1.00 37.50 105 ARG A C 1
ATOM 702 O O . ARG A 1 151 ? 131.120 57.308 36.817 1.00 38.00 105 ARG A O 1
ATOM 710 N N . PHE A 1 152 ? 130.182 56.759 34.850 1.00 36.71 106 PHE A N 1
ATOM 711 C CA . PHE A 1 152 ? 129.208 55.928 35.515 1.00 36.50 106 PHE A CA 1
ATOM 712 C C . PHE A 1 152 ? 129.213 54.508 35.011 1.00 36.25 106 PHE A C 1
ATOM 713 O O . PHE A 1 152 ? 129.578 54.229 33.872 1.00 36.67 106 PHE A O 1
ATOM 721 N N . MET A 1 153 ? 128.791 53.607 35.877 1.00 35.26 107 MET A N 1
ATOM 722 C CA . MET A 1 153 ? 128.559 52.270 35.457 1.00 34.66 107 MET A CA 1
ATOM 723 C C . MET A 1 153 ? 127.045 52.095 35.430 1.00 34.53 107 MET A C 1
ATOM 724 O O . MET A 1 153 ? 126.360 52.465 36.388 1.00 34.50 107 MET A O 1
ATOM 729 N N . MET A 1 154 ? 126.530 51.533 34.337 1.00 33.77 108 MET A N 1
ATOM 730 C CA . MET A 1 154 ? 125.094 51.364 34.187 1.00 32.82 108 MET A CA 1
ATOM 731 C C . MET A 1 154 ? 124.653 49.912 34.134 1.00 32.74 108 MET A C 1
ATOM 732 O O . MET A 1 154 ? 125.130 49.117 33.302 1.00 32.51 108 MET A O 1
ATOM 737 N N . ARG A 1 155 ? 123.727 49.597 35.037 1.00 32.25 109 ARG A N 1
ATOM 738 C CA . ARG A 1 155 ? 123.259 48.236 35.274 1.00 31.81 109 ARG A CA 1
ATOM 739 C C . ARG A 1 155 ? 121.862 48.086 34.751 1.00 31.48 109 ARG A C 1
ATOM 740 O O . ARG A 1 155 ? 121.007 48.966 34.924 1.00 31.27 109 ARG A O 1
ATOM 748 N N . LEU A 1 156 ? 121.622 46.934 34.158 1.00 30.74 110 LEU A N 1
ATOM 749 C CA . LEU A 1 156 ? 120.393 46.712 33.455 1.00 29.81 110 LEU A CA 1
ATOM 750 C C . LEU A 1 156 ? 119.383 45.857 34.200 1.00 29.21 110 LEU A C 1
ATOM 751 O O . LEU A 1 156 ? 119.539 45.484 35.378 1.00 28.46 110 LEU A O 1
ATOM 756 N N . LYS A 1 157 ? 118.325 45.570 33.465 1.00 28.58 111 LYS A N 1
ATOM 757 C CA . LYS A 1 157 ? 117.351 44.619 33.883 1.00 28.10 111 LYS A CA 1
ATOM 758 C C . LYS A 1 157 ? 117.333 43.627 32.758 1.00 27.51 111 LYS A C 1
ATOM 759 O O . LYS A 1 157 ? 117.022 43.979 31.622 1.00 27.75 111 LYS A O 1
ATOM 765 N N . LEU A 1 158 ? 117.709 42.395 33.073 1.00 27.06 112 LEU A N 1
ATOM 766 C CA . LEU A 1 158 ? 117.808 41.341 32.077 1.00 26.33 112 LEU A CA 1
ATOM 767 C C . LEU A 1 158 ? 117.338 39.991 32.644 1.00 26.62 112 LEU A C 1
ATOM 768 O O . LEU A 1 158 ? 118.160 39.156 33.010 1.00 26.02 112 LEU A O 1
ATOM 773 N N . PRO A 1 159 ? 116.024 39.791 32.755 1.00 26.96 113 PRO A N 1
ATOM 774 C CA . PRO A 1 159 ? 115.501 38.564 33.327 1.00 27.34 113 PRO A CA 1
ATOM 775 C C . PRO A 1 159 ? 116.082 37.401 32.581 1.00 27.50 113 PRO A C 1
ATOM 776 O O . PRO A 1 159 ? 116.055 37.407 31.364 1.00 28.14 113 PRO A O 1
ATOM 780 N N . ASN A 1 160 ? 116.662 36.447 33.297 1.00 27.91 114 ASN A N 1
ATOM 781 C CA . ASN A 1 160 ? 117.146 35.213 32.682 1.00 28.54 114 ASN A CA 1
ATOM 782 C C . ASN A 1 160 ? 118.463 35.235 31.934 1.00 28.76 114 ASN A C 1
ATOM 783 O O . ASN A 1 160 ? 118.957 34.188 31.544 1.00 28.87 114 ASN A O 1
ATOM 788 N N . GLY A 1 161 ? 119.020 36.415 31.712 1.00 29.49 115 GLY A N 1
ATOM 789 C CA . GLY A 1 161 ? 120.269 36.539 30.971 1.00 30.61 115 GLY A CA 1
ATOM 790 C C . GLY A 1 161 ? 120.054 36.597 29.476 1.00 31.48 115 GLY A C 1
ATOM 791 O O . GLY A 1 161 ? 121.009 36.606 28.704 1.00 32.15 115 GLY A O 1
ATOM 792 N N . VAL A 1 162 ? 118.795 36.643 29.066 1.00 32.16 116 VAL A N 1
ATOM 793 C CA . VAL A 1 162 ? 118.444 36.699 27.653 1.00 32.99 116 VAL A CA 1
ATOM 794 C C . VAL A 1 162 ? 118.586 38.103 27.079 1.00 33.37 116 VAL A C 1
ATOM 795 O O . VAL A 1 162 ? 117.922 39.043 27.529 1.00 33.48 116 VAL A O 1
ATOM 799 N N . THR A 1 163 ? 119.452 38.236 26.086 1.00 33.68 117 THR A N 1
ATOM 800 C CA . THR A 1 163 ? 119.595 39.496 25.385 1.00 34.59 117 THR A CA 1
ATOM 801 C C . THR A 1 163 ? 119.627 39.274 23.891 1.00 34.80 117 THR A C 1
ATOM 802 O O . THR A 1 163 ? 120.167 38.278 23.430 1.00 35.47 117 THR A O 1
ATOM 806 N N . THR A 1 164 ? 119.064 40.209 23.135 1.00 35.35 118 THR A N 1
ATOM 807 C CA . THR A 1 164 ? 119.026 40.088 21.675 1.00 35.75 118 THR A CA 1
ATOM 808 C C . THR A 1 164 ? 120.270 40.715 21.088 1.00 36.35 118 THR A C 1
ATOM 809 O O . THR A 1 164 ? 120.874 41.599 21.718 1.00 36.50 118 THR A O 1
ATOM 813 N N . SER A 1 165 ? 120.624 40.299 19.866 1.00 36.53 119 SER A N 1
ATOM 814 C CA . SER A 1 165 ? 121.742 40.940 19.154 1.00 36.62 119 SER A CA 1
ATOM 815 C C . SER A 1 165 ? 121.544 42.437 18.876 1.00 36.73 119 SER A C 1
ATOM 816 O O . SER A 1 165 ? 122.524 43.164 18.737 1.00 37.03 119 SER A O 1
ATOM 819 N N . GLU A 1 166 ? 120.300 42.906 18.832 1.00 36.89 120 GLU A N 1
ATOM 820 C CA . GLU A 1 166 ? 120.081 44.332 18.743 1.00 37.25 120 GLU A CA 1
ATOM 821 C C . GLU A 1 166 ? 120.477 44.992 20.042 1.00 36.66 120 GLU A C 1
ATOM 822 O O . GLU A 1 166 ? 121.124 46.031 20.045 1.00 36.85 120 GLU A O 1
ATOM 828 N N . GLN A 1 167 ? 120.132 44.371 21.153 1.00 36.17 121 GLN A N 1
ATOM 829 C CA . GLN A 1 167 ? 120.503 44.950 22.423 1.00 35.88 121 GLN A CA 1
ATOM 830 C C . GLN A 1 167 ? 122.013 45.029 22.558 1.00 35.90 121 GLN A C 1
ATOM 831 O O . GLN A 1 167 ? 122.557 46.107 22.836 1.00 36.27 121 GLN A O 1
ATOM 837 N N . THR A 1 168 ? 122.707 43.915 22.328 1.00 35.61 122 THR A N 1
ATOM 838 C CA . THR A 1 168 ? 124.144 43.897 22.628 1.00 35.18 122 THR A CA 1
ATOM 839 C C . THR A 1 168 ? 124.899 44.836 21.679 1.00 35.01 122 THR A C 1
ATOM 840 O O . THR A 1 168 ? 125.901 45.454 22.039 1.00 34.61 122 THR A O 1
ATOM 844 N N . ARG A 1 169 ? 124.354 44.959 20.476 1.00 35.19 123 ARG A N 1
ATOM 845 C CA . ARG A 1 169 ? 124.858 45.847 19.458 1.00 35.23 123 ARG A CA 1
ATOM 846 C C . ARG A 1 169 ? 124.649 47.271 19.922 1.00 35.23 123 ARG A C 1
ATOM 847 O O . ARG A 1 169 ? 125.581 48.072 19.935 1.00 35.29 123 ARG A O 1
ATOM 855 N N . TYR A 1 170 ? 123.418 47.583 20.315 1.00 35.31 124 TYR A N 1
ATOM 856 C CA . TYR A 1 170 ? 123.134 48.918 20.796 1.00 35.38 124 TYR A CA 1
ATOM 857 C C . TYR A 1 170 ? 124.052 49.252 21.970 1.00 35.57 124 TYR A C 1
ATOM 858 O O . TYR A 1 170 ? 124.498 50.396 22.104 1.00 36.10 124 TYR A O 1
ATOM 867 N N . LEU A 1 171 ? 124.323 48.266 22.822 1.00 35.20 125 LEU A N 1
ATOM 868 C CA . LEU A 1 171 ? 125.208 48.480 23.965 1.00 35.14 125 LEU A CA 1
ATOM 869 C C . LEU A 1 171 ? 126.622 48.783 23.502 1.00 35.26 125 LEU A C 1
ATOM 870 O O . LEU A 1 171 ? 127.266 49.711 23.993 1.00 35.38 125 LEU A O 1
ATOM 875 N N . ALA A 1 172 ? 127.092 48.004 22.537 1.00 35.21 126 ALA A N 1
ATOM 876 C CA . ALA A 1 172 ? 128.419 48.186 22.012 1.00 35.22 126 ALA A CA 1
ATOM 877 C C . ALA A 1 172 ? 128.568 49.600 21.463 1.00 35.51 126 ALA A C 1
ATOM 878 O O . ALA A 1 172 ? 129.644 50.192 21.538 1.00 35.74 126 ALA A O 1
ATOM 880 N N . SER A 1 173 ? 127.493 50.155 20.926 1.00 35.67 127 SER A N 1
ATOM 881 C CA . SER A 1 173 ? 127.609 51.460 20.309 1.00 36.13 127 SER A CA 1
ATOM 882 C C . SER A 1 173 ? 127.680 52.576 21.362 1.00 36.74 127 SER A C 1
ATOM 883 O O . SER A 1 173 ? 128.395 53.566 21.177 1.00 36.90 127 SER A O 1
ATOM 886 N N . VAL A 1 174 ? 126.966 52.410 22.469 1.00 37.37 128 VAL A N 1
ATOM 887 C CA . VAL A 1 174 ? 127.087 53.348 23.580 1.00 38.10 128 VAL A CA 1
ATOM 888 C C . VAL A 1 174 ? 128.512 53.303 24.137 1.00 38.60 128 VAL A C 1
ATOM 889 O O . VAL A 1 174 ? 129.103 54.339 24.449 1.00 39.25 128 VAL A O 1
ATOM 893 N N . ILE A 1 175 ? 129.060 52.099 24.239 1.00 39.06 129 ILE A N 1
ATOM 894 C CA . ILE A 1 175 ? 130.423 51.886 24.738 1.00 39.89 129 ILE A CA 1
ATOM 895 C C . ILE A 1 175 ? 131.501 52.566 23.878 1.00 39.87 129 ILE A C 1
ATOM 896 O O . ILE A 1 175 ? 132.242 53.392 24.395 1.00 39.78 129 ILE A O 1
ATOM 901 N N . LYS A 1 176 ? 131.547 52.242 22.579 1.00 40.13 130 LYS A N 1
ATOM 902 C CA . LYS A 1 176 ? 132.411 52.900 21.591 1.00 40.41 130 LYS A CA 1
ATOM 903 C C . LYS A 1 176 ? 132.740 54.347 21.912 1.00 40.68 130 LYS A C 1
ATOM 904 O O . LYS A 1 176 ? 133.906 54.742 21.865 1.00 40.91 130 LYS A O 1
ATOM 910 N N . LYS A 1 177 ? 131.720 55.138 22.244 1.00 40.75 131 LYS A N 1
ATOM 911 C CA . LYS A 1 177 ? 131.887 56.580 22.390 1.00 40.73 131 LYS A CA 1
ATOM 912 C C . LYS A 1 177 ? 132.980 57.019 23.373 1.00 40.61 131 LYS A C 1
ATOM 913 O O . LYS A 1 177 ? 133.371 58.180 23.364 1.00 40.52 131 LYS A O 1
ATOM 919 N N . TYR A 1 178 ? 133.482 56.090 24.189 1.00 40.46 132 TYR A N 1
ATOM 920 C CA . TYR A 1 178 ? 134.449 56.407 25.246 1.00 40.28 132 TYR A CA 1
ATOM 921 C C . TYR A 1 178 ? 135.836 55.757 25.051 1.00 40.00 132 TYR A C 1
ATOM 922 O O . TYR A 1 178 ? 136.712 55.841 25.922 1.00 39.58 132 TYR A O 1
ATOM 931 N N . GLY A 1 179 ? 136.024 55.106 23.908 1.00 39.62 133 GLY A N 1
ATOM 932 C CA . GLY A 1 179 ? 137.278 54.448 23.593 1.00 39.17 133 GLY A CA 1
ATOM 933 C C . GLY A 1 179 ? 137.855 53.737 24.797 1.00 38.97 133 GLY A C 1
ATOM 934 O O . GLY A 1 179 ? 137.208 52.867 25.373 1.00 39.02 133 GLY A O 1
ATOM 935 N N . LYS A 1 180 ? 139.069 54.128 25.178 1.00 38.71 134 LYS A N 1
ATOM 936 C CA . LYS A 1 180 ? 139.809 53.507 26.269 1.00 38.72 134 LYS A CA 1
ATOM 937 C C . LYS A 1 180 ? 138.998 53.445 27.595 1.00 38.37 134 LYS A C 1
ATOM 938 O O . LYS A 1 180 ? 139.333 52.683 28.504 1.00 37.41 134 LYS A O 1
ATOM 944 N N . ASP A 1 181 ? 137.924 54.240 27.672 1.00 38.22 135 ASP A N 1
ATOM 945 C CA . ASP A 1 181 ? 137.094 54.350 28.874 1.00 38.01 135 ASP A CA 1
ATOM 946 C C . ASP A 1 181 ? 135.706 53.702 28.810 1.00 38.00 135 ASP A C 1
ATOM 947 O O . ASP A 1 181 ? 134.902 53.842 29.725 1.00 38.01 135 ASP A O 1
ATOM 952 N N . GLY A 1 182 ? 135.425 52.984 27.737 1.00 37.87 136 GLY A N 1
ATOM 953 C CA . GLY A 1 182 ? 134.256 52.146 27.704 1.00 37.32 136 GLY A CA 1
ATOM 954 C C . GLY A 1 182 ? 134.679 50.693 27.738 1.00 37.06 136 GLY A C 1
ATOM 955 O O . GLY A 1 182 ? 135.621 50.287 27.077 1.00 37.19 136 GLY A O 1
ATOM 956 N N . CYS A 1 183 ? 133.986 49.909 28.543 1.00 36.85 137 CYS A N 1
ATOM 957 C CA . CYS A 1 183 ? 133.948 48.462 28.349 1.00 36.45 137 CYS A CA 1
ATOM 958 C C . CYS A 1 183 ? 132.614 47.944 28.893 1.00 35.99 137 CYS A C 1
ATOM 959 O O . CYS A 1 183 ? 131.806 48.740 29.387 1.00 36.23 137 CYS A O 1
ATOM 962 N N . ALA A 1 184 ? 132.380 46.634 28.784 1.00 35.17 138 ALA A N 1
ATOM 963 C CA . ALA A 1 184 ? 131.168 46.007 29.320 1.00 34.29 138 ALA A CA 1
ATOM 964 C C . ALA A 1 184 ? 131.524 44.799 30.192 1.00 33.82 138 ALA A C 1
ATOM 965 O O . ALA A 1 184 ? 132.676 44.362 30.194 1.00 33.67 138 ALA A O 1
ATOM 967 N N . ASP A 1 185 ? 130.547 44.271 30.936 1.00 33.42 139 ASP A N 1
ATOM 968 C CA . ASP A 1 185 ? 130.763 43.103 31.811 1.00 32.70 139 ASP A CA 1
ATOM 969 C C . ASP A 1 185 ? 129.520 42.280 31.924 1.00 32.25 139 ASP A C 1
ATOM 970 O O . ASP A 1 185 ? 128.438 42.846 32.101 1.00 32.33 139 ASP A O 1
ATOM 975 N N . VAL A 1 186 ? 129.661 40.953 31.873 1.00 31.55 140 VAL A N 1
ATOM 976 C CA . VAL A 1 186 ? 128.558 40.064 32.247 1.00 30.69 140 VAL A CA 1
ATOM 977 C C . VAL A 1 186 ? 128.615 39.904 33.766 1.00 31.03 140 VAL A C 1
ATOM 978 O O . VAL A 1 186 ? 129.659 39.572 34.289 1.00 31.47 140 VAL A O 1
ATOM 982 N N . THR A 1 187 ? 127.534 40.169 34.496 1.00 30.95 141 THR A N 1
ATOM 983 C CA . THR A 1 187 ? 127.634 40.102 35.956 1.00 30.90 141 THR A CA 1
ATOM 984 C C . THR A 1 187 ? 127.244 38.724 36.425 1.00 31.13 141 THR A C 1
ATOM 985 O O . THR A 1 187 ? 126.807 37.891 35.627 1.00 31.84 141 THR A O 1
ATOM 989 N N . THR A 1 188 ? 127.360 38.510 37.733 1.00 30.69 142 THR A N 1
ATOM 990 C CA . THR A 1 188 ? 127.073 37.226 38.355 1.00 30.11 142 THR A CA 1
ATOM 991 C C . THR A 1 188 ? 125.577 37.096 38.634 1.00 29.54 142 THR A C 1
ATOM 992 O O . THR A 1 188 ? 125.148 36.243 39.408 1.00 29.54 142 THR A O 1
ATOM 996 N N . ARG A 1 189 ? 124.777 37.966 38.034 1.00 28.71 143 ARG A N 1
ATOM 997 C CA . ARG A 1 189 ? 123.354 37.688 37.939 1.00 27.75 143 ARG A CA 1
ATOM 998 C C . ARG A 1 189 ? 122.996 37.760 36.457 1.00 27.13 143 ARG A C 1
ATOM 999 O O . ARG A 1 189 ? 121.958 38.295 36.078 1.00 26.71 143 ARG A O 1
ATOM 1007 N N . GLN A 1 190 ? 123.872 37.205 35.621 1.00 26.77 144 GLN A N 1
ATOM 1008 C CA . GLN A 1 190 ? 123.682 37.170 34.155 1.00 26.63 144 GLN A CA 1
ATOM 1009 C C . GLN A 1 190 ? 123.088 38.473 33.624 1.00 27.48 144 GLN A C 1
ATOM 1010 O O . GLN A 1 190 ? 122.083 38.470 32.935 1.00 27.55 144 GLN A O 1
ATOM 1016 N N . ASN A 1 191 ? 123.713 39.589 33.973 1.00 28.43 145 ASN A N 1
ATOM 1017 C CA . ASN A 1 191 ? 123.198 40.908 33.656 1.00 29.21 145 ASN A CA 1
ATOM 1018 C C . ASN A 1 191 ? 124.281 41.621 32.881 1.00 30.31 145 ASN A C 1
ATOM 1019 O O . ASN A 1 191 ? 125.443 41.199 32.950 1.00 30.98 145 ASN A O 1
ATOM 1024 N N . TRP A 1 192 ? 123.922 42.669 32.130 1.00 31.05 146 TRP A N 1
ATOM 1025 C CA . TRP A 1 192 ? 124.914 43.533 31.470 1.00 31.35 146 TRP A CA 1
ATOM 1026 C C . TRP A 1 192 ? 125.291 44.674 32.390 1.00 32.07 146 TRP A C 1
ATOM 1027 O O . TRP A 1 192 ? 124.427 45.258 33.061 1.00 32.62 146 TRP A O 1
ATOM 1038 N N . GLN A 1 193 ? 126.578 45.005 32.415 1.00 32.53 147 GLN A N 1
ATOM 1039 C CA . GLN A 1 193 ? 127.003 46.313 32.901 1.00 32.44 147 GLN A CA 1
ATOM 1040 C C . GLN A 1 193 ? 127.750 46.962 31.787 1.00 33.10 147 GLN A C 1
ATOM 1041 O O . GLN A 1 193 ? 128.548 46.335 31.079 1.00 32.72 147 GLN A O 1
ATOM 1047 N N . ILE A 1 194 ? 127.418 48.224 31.613 1.00 34.26 148 ILE A N 1
ATOM 1048 C CA . ILE A 1 194 ? 128.005 49.063 30.620 1.00 35.42 148 ILE A CA 1
ATOM 1049 C C . ILE A 1 194 ? 128.916 49.982 31.428 1.00 36.73 148 ILE A C 1
ATOM 1050 O O . ILE A 1 194 ? 128.650 50.226 32.626 1.00 37.72 148 ILE A O 1
ATOM 1055 N N . ARG A 1 195 ? 130.018 50.443 30.842 1.00 37.56 149 ARG A N 1
ATOM 1056 C CA . ARG A 1 195 ? 130.909 51.331 31.603 1.00 38.22 149 ARG A CA 1
ATOM 1057 C C . ARG A 1 195 ? 131.269 52.560 30.847 1.00 38.55 149 ARG A C 1
ATOM 1058 O O . ARG A 1 195 ? 131.283 52.546 29.636 1.00 39.05 149 ARG A O 1
ATOM 1066 N N . GLY A 1 196 ? 131.549 53.629 31.582 1.00 39.24 150 GLY A N 1
ATOM 1067 C CA . GLY A 1 196 ? 132.093 54.860 31.014 1.00 39.62 150 GLY A CA 1
ATOM 1068 C C . GLY A 1 196 ? 131.169 56.057 30.900 1.00 40.02 150 GLY A C 1
ATOM 1069 O O . GLY A 1 196 ? 131.653 57.193 30.722 1.00 40.23 150 GLY A O 1
ATOM 1070 N N . VAL A 1 197 ? 129.854 55.830 31.018 1.00 39.77 151 VAL A N 1
ATOM 1071 C CA . VAL A 1 197 ? 128.899 56.871 30.648 1.00 39.74 151 VAL A CA 1
ATOM 1072 C C . VAL A 1 197 ? 129.089 58.143 31.461 1.00 39.70 151 VAL A C 1
ATOM 1073 O O . VAL A 1 197 ? 129.665 58.119 32.546 1.00 40.04 151 VAL A O 1
ATOM 1077 N N . VAL A 1 198 ? 128.627 59.254 30.902 1.00 39.57 152 VAL A N 1
ATOM 1078 C CA . VAL A 1 198 ? 128.640 60.525 31.592 1.00 39.52 152 VAL A CA 1
ATOM 1079 C C . VAL A 1 198 ? 127.240 61.069 31.585 1.00 39.72 152 VAL A C 1
ATOM 1080 O O . VAL A 1 198 ? 126.464 60.784 30.667 1.00 39.71 152 VAL A O 1
ATOM 1084 N N . LEU A 1 199 ? 126.915 61.856 32.600 1.00 39.77 153 LEU A N 1
ATOM 1085 C CA . LEU A 1 199 ? 125.556 62.373 32.725 1.00 40.24 153 LEU A CA 1
ATOM 1086 C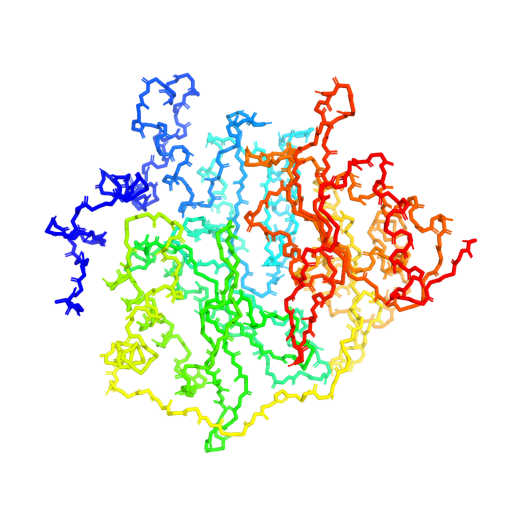 C . LEU A 1 199 ? 124.922 62.942 31.443 1.00 40.10 153 LEU A C 1
ATOM 1087 O O . LEU A 1 199 ? 123.820 62.535 31.091 1.00 40.24 153 LEU A O 1
ATOM 1092 N N . PRO A 1 200 ? 125.591 63.857 30.737 1.00 39.82 154 PRO A N 1
ATOM 1093 C CA . PRO A 1 200 ? 125.032 64.392 29.513 1.00 39.67 154 PRO A CA 1
ATOM 1094 C C . PRO A 1 200 ? 124.456 63.319 28.598 1.00 39.65 154 PRO A C 1
ATOM 1095 O O . PRO A 1 200 ? 123.545 63.602 27.832 1.00 40.10 154 PRO A O 1
ATOM 1099 N N . ASP A 1 201 ? 124.956 62.092 28.692 1.00 39.66 155 ASP A N 1
ATOM 1100 C CA . ASP A 1 201 ? 124.512 61.024 27.782 1.00 39.46 155 ASP A CA 1
ATOM 1101 C C . ASP A 1 201 ? 123.275 60.250 28.231 1.00 39.00 155 ASP A C 1
ATOM 1102 O O . ASP A 1 201 ? 122.593 59.644 27.408 1.00 39.36 155 ASP A O 1
ATOM 1107 N N . VAL A 1 202 ? 122.986 60.292 29.524 1.00 38.29 156 VAL A N 1
ATOM 1108 C CA . VAL A 1 202 ? 121.963 59.461 30.117 1.00 37.86 156 VAL A CA 1
ATOM 1109 C C . VAL A 1 202 ? 120.582 59.575 29.479 1.00 38.23 156 VAL A C 1
ATOM 1110 O O . VAL A 1 202 ? 119.965 58.544 29.204 1.00 38.24 156 VAL A O 1
ATOM 1114 N N . PRO A 1 203 ? 120.082 60.785 29.219 1.00 38.68 157 PRO A N 1
ATOM 1115 C CA . PRO A 1 203 ? 118.728 60.909 28.709 1.00 39.11 157 PRO A CA 1
ATOM 1116 C C . PRO A 1 203 ? 118.629 60.226 27.356 1.00 39.72 157 PRO A C 1
ATOM 1117 O O . PRO A 1 203 ? 117.604 59.599 27.055 1.00 40.29 157 PRO A O 1
ATOM 1121 N N . GLU A 1 204 ? 119.695 60.326 26.569 1.00 39.76 158 GLU A N 1
ATOM 1122 C CA . GLU A 1 204 ? 119.747 59.686 25.272 1.00 40.82 158 GLU A CA 1
ATOM 1123 C C . GLU A 1 204 ? 119.951 58.178 25.388 1.00 39.61 158 GLU A C 1
ATOM 1124 O O . GLU A 1 204 ? 119.512 57.416 24.527 1.00 39.49 158 GLU A O 1
ATOM 1130 N N . ILE A 1 205 ? 120.605 57.741 26.453 1.00 38.91 159 ILE A N 1
ATOM 1131 C CA . ILE A 1 205 ? 120.834 56.314 26.629 1.00 38.27 159 ILE A CA 1
ATOM 1132 C C . ILE A 1 205 ? 119.591 55.621 27.157 1.00 38.30 159 ILE A C 1
ATOM 1133 O O . ILE A 1 205 ? 119.357 54.455 26.847 1.00 38.43 159 ILE A O 1
ATOM 1138 N N . ILE A 1 206 ? 118.780 56.329 27.935 1.00 38.03 160 ILE A N 1
ATOM 1139 C CA . ILE A 1 206 ? 117.572 55.705 28.456 1.00 37.76 160 ILE A CA 1
ATOM 1140 C C . ILE A 1 206 ? 116.604 55.444 27.322 1.00 37.82 160 ILE A C 1
ATOM 1141 O O . ILE A 1 206 ? 116.082 54.330 27.205 1.00 37.82 160 ILE A O 1
ATOM 1146 N N . LYS A 1 207 ? 116.395 56.456 26.480 1.00 38.02 161 LYS A N 1
ATOM 1147 C CA . LYS A 1 207 ? 115.613 56.291 25.256 1.00 38.41 161 LYS A CA 1
ATOM 1148 C C . LYS A 1 207 ? 116.171 55.138 24.434 1.00 37.32 161 LYS A C 1
ATOM 1149 O O . LYS A 1 207 ? 115.419 54.276 23.988 1.00 37.16 161 LYS A O 1
ATOM 1155 N N . GLY A 1 208 ? 117.493 55.093 24.295 1.00 37.02 162 GLY A N 1
ATOM 1156 C CA . GLY A 1 208 ? 118.167 54.013 23.563 1.00 36.67 162 GLY A CA 1
ATOM 1157 C C . GLY A 1 208 ? 117.889 52.604 24.060 1.00 36.52 162 GLY A C 1
ATOM 1158 O O . GLY A 1 208 ? 117.615 51.714 23.268 1.00 36.07 162 GLY A O 1
ATOM 1159 N N . LEU A 1 209 ? 117.954 52.416 25.377 1.00 37.04 163 LEU A N 1
ATOM 1160 C CA . LEU A 1 209 ? 117.696 51.129 26.015 1.00 37.46 163 LEU A CA 1
ATOM 1161 C C . LEU A 1 209 ? 116.238 50.733 25.911 1.00 38.27 163 LEU A C 1
ATOM 1162 O O . LEU A 1 209 ? 115.905 49.563 25.743 1.00 38.49 163 LEU A O 1
ATOM 1167 N N . GLU A 1 210 ? 115.352 51.699 26.045 1.00 39.06 164 GLU A N 1
ATOM 1168 C CA . GLU A 1 210 ? 113.948 51.380 25.956 1.00 40.40 164 GLU A CA 1
ATOM 1169 C C . GLU A 1 210 ? 113.586 50.896 24.540 1.00 40.20 164 GLU A C 1
ATOM 1170 O O . GLU A 1 210 ? 112.807 49.948 24.373 1.00 40.28 164 GLU A O 1
ATOM 1176 N N . SER A 1 211 ? 114.184 51.536 23.536 1.00 39.87 165 SER A N 1
ATOM 1177 C CA . SER A 1 211 ? 113.856 51.282 22.132 1.00 39.46 165 SER A CA 1
ATOM 1178 C C . SER A 1 211 ? 114.322 49.920 21.610 1.00 39.06 165 SER A C 1
ATOM 1179 O O . SER A 1 211 ? 114.104 49.616 20.425 1.00 38.60 165 SER A O 1
ATOM 1182 N N . VAL A 1 212 ? 114.985 49.136 22.475 1.00 38.45 166 VAL A N 1
ATOM 1183 C CA . VAL A 1 212 ? 115.495 47.798 22.121 1.00 37.68 166 VAL A CA 1
ATOM 1184 C C . VAL A 1 212 ? 115.110 46.719 23.124 1.00 37.67 166 VAL A C 1
ATOM 1185 O O . VAL A 1 212 ? 115.510 45.567 22.971 1.00 38.00 166 VAL A O 1
ATOM 1189 N N . GLY A 1 213 ? 114.338 47.093 24.142 1.00 37.57 167 GLY A N 1
ATOM 1190 C CA . GLY A 1 213 ? 113.803 46.134 25.105 1.00 37.13 167 GLY A CA 1
ATOM 1191 C C . GLY A 1 213 ? 114.233 46.302 26.560 1.00 37.37 167 GLY A C 1
ATOM 1192 O O . GLY A 1 213 ? 113.561 45.770 27.461 1.00 38.02 167 GLY A O 1
ATOM 1193 N N . LEU A 1 214 ? 115.331 47.034 26.808 1.00 36.43 168 LEU A N 1
ATOM 1194 C CA . LEU A 1 214 ? 115.943 47.108 28.145 1.00 35.16 168 LEU A CA 1
ATOM 1195 C C . LEU A 1 214 ? 115.536 48.331 28.977 1.00 34.69 168 LEU A C 1
ATOM 1196 O O . LEU A 1 214 ? 115.077 49.333 28.432 1.00 34.13 168 LEU A O 1
ATOM 1201 N N . THR A 1 215 ? 115.721 48.252 30.300 1.00 34.11 169 THR A N 1
ATOM 1202 C CA . THR A 1 215 ? 115.386 49.393 31.137 1.00 33.60 169 THR A CA 1
ATOM 1203 C C . THR A 1 215 ? 116.378 49.841 32.194 1.00 33.45 169 THR A C 1
ATOM 1204 O O . THR A 1 215 ? 116.351 51.024 32.573 1.00 33.90 169 THR A O 1
ATOM 1208 N N . SER A 1 216 ? 117.222 48.961 32.712 1.00 32.12 170 SER A N 1
ATOM 1209 C CA . SER A 1 216 ? 118.138 49.460 33.750 1.00 32.02 170 SER A CA 1
ATOM 1210 C C . SER A 1 216 ? 117.476 50.190 34.955 1.00 32.03 170 SER A C 1
ATOM 1211 O O . SER A 1 216 ? 118.180 50.755 35.797 1.00 32.44 170 SER A O 1
ATOM 1214 N N . LEU A 1 217 ? 116.148 50.213 35.009 1.00 31.60 171 LEU A N 1
ATOM 1215 C CA . LEU A 1 217 ? 115.425 50.739 36.145 1.00 31.61 171 LEU A CA 1
ATOM 1216 C C . LEU A 1 217 ? 115.576 49.868 37.409 1.00 31.91 171 LEU A C 1
ATOM 1217 O O . LEU A 1 217 ? 115.685 48.641 37.341 1.00 32.11 171 LEU A O 1
ATOM 1222 N N . GLN A 1 218 ? 115.584 50.510 38.565 1.00 32.17 172 GLN A N 1
ATOM 1223 C CA . GLN A 1 218 ? 115.729 49.821 39.865 1.00 33.04 172 GLN A CA 1
ATOM 1224 C C . GLN A 1 218 ? 116.798 48.719 39.974 1.00 33.27 172 GLN A C 1
ATOM 1225 O O . GLN A 1 218 ? 116.578 47.739 40.676 1.00 33.10 172 GLN A O 1
ATOM 1231 N N . SER A 1 219 ? 117.950 48.863 39.318 1.00 33.55 173 SER A N 1
ATOM 1232 C CA . SER A 1 219 ? 118.936 47.780 39.374 1.00 33.94 173 SER A CA 1
ATOM 1233 C C . SER A 1 219 ? 119.891 47.843 40.571 1.00 34.07 173 SER A C 1
ATOM 1234 O O . SER A 1 219 ? 120.717 46.938 40.747 1.00 34.24 173 SER A O 1
ATOM 1237 N N . GLY A 1 220 ? 119.730 48.863 41.423 1.00 34.25 174 GLY A N 1
ATOM 1238 C CA . GLY A 1 220 ? 120.811 49.302 42.300 1.00 33.82 174 GLY A CA 1
ATOM 1239 C C . GLY A 1 220 ? 120.796 49.367 43.816 1.00 33.66 174 GLY A C 1
ATOM 1240 O O . GLY A 1 220 ? 121.798 49.037 44.462 1.00 34.81 174 GLY A O 1
ATOM 1241 N N . MET A 1 221 ? 119.759 49.850 44.451 1.00 33.07 175 MET A N 1
ATOM 1242 C CA . MET A 1 221 ? 119.990 50.001 45.888 1.00 32.66 175 MET A CA 1
ATOM 1243 C C . MET A 1 221 ? 119.057 49.141 46.645 1.00 32.77 175 MET A C 1
ATOM 1244 O O . MET A 1 221 ? 119.346 47.980 46.903 1.00 33.18 175 MET A O 1
ATOM 1249 N N . ASP A 1 222 ? 117.928 49.710 47.014 1.00 32.46 176 ASP A N 1
ATOM 1250 C CA . ASP A 1 222 ? 117.006 48.960 47.804 1.00 32.83 176 ASP A CA 1
ATOM 1251 C C . ASP A 1 222 ? 115.852 48.676 46.903 1.00 32.31 176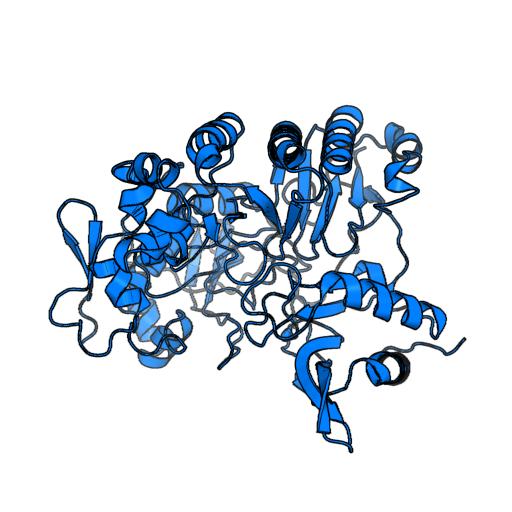 ASP A C 1
ATOM 1252 O O . ASP A 1 222 ? 114.748 49.136 47.117 1.00 32.06 176 ASP A O 1
ATOM 1257 N N . ASN A 1 223 ? 116.159 47.917 45.866 1.00 32.40 177 ASN A N 1
ATOM 1258 C CA . ASN A 1 223 ? 115.179 47.442 44.918 1.00 32.38 177 ASN A CA 1
ATOM 1259 C C . ASN A 1 223 ? 115.339 45.952 44.704 1.00 32.02 177 ASN A C 1
ATOM 1260 O O . ASN A 1 223 ? 116.208 45.298 45.289 1.00 32.22 177 ASN A O 1
ATOM 1265 N N . VAL A 1 224 ? 114.489 45.413 43.849 1.00 31.34 178 VAL A N 1
ATOM 1266 C CA . VAL A 1 224 ? 114.535 44.010 43.531 1.00 30.35 178 VAL A CA 1
ATOM 1267 C C . VAL A 1 224 ? 115.558 43.915 42.434 1.00 29.86 178 VAL A C 1
ATOM 1268 O O . VAL A 1 224 ? 115.506 44.668 41.489 1.00 29.75 178 VAL A O 1
ATOM 1272 N N . ARG A 1 225 ? 116.514 43.014 42.579 1.00 29.63 179 ARG A N 1
ATOM 1273 C CA . ARG A 1 225 ? 117.587 42.885 41.597 1.00 29.15 179 ARG A CA 1
ATOM 1274 C C . ARG A 1 225 ? 117.173 41.959 40.474 1.00 28.45 179 ARG A C 1
ATOM 1275 O O . ARG A 1 225 ? 116.125 41.334 40.552 1.00 27.80 179 ARG A O 1
ATOM 1283 N N . ASN A 1 226 ? 118.008 41.892 39.438 1.00 28.18 180 ASN A N 1
ATOM 1284 C CA . ASN A 1 226 ? 117.828 40.970 38.326 1.00 27.95 180 ASN A CA 1
ATOM 1285 C C . ASN A 1 226 ? 117.344 39.574 38.697 1.00 28.77 180 ASN A C 1
ATOM 1286 O O . ASN A 1 226 ? 118.069 38.791 39.323 1.00 28.92 180 ASN A O 1
ATOM 1291 N N . PRO A 1 227 ? 116.112 39.257 38.313 1.00 29.15 181 PRO A N 1
ATOM 1292 C CA . PRO A 1 227 ? 115.609 37.893 38.441 1.00 29.32 181 PRO A CA 1
ATOM 1293 C C . PRO A 1 227 ? 116.410 36.919 37.545 1.00 29.74 181 PRO A C 1
ATOM 1294 O O . PRO A 1 227 ? 116.422 37.076 36.307 1.00 29.94 181 PRO A O 1
ATOM 1298 N N . VAL A 1 228 ?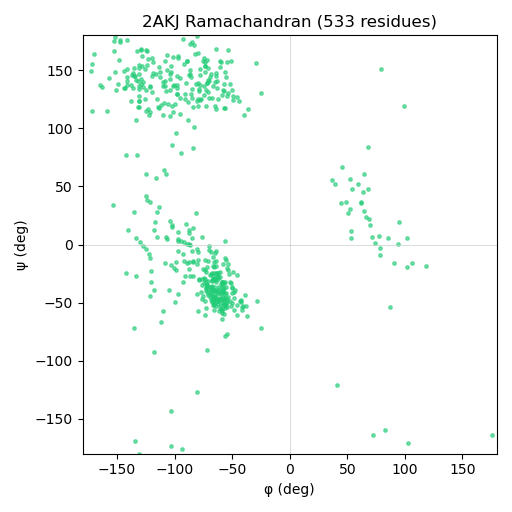 117.098 35.951 38.162 1.00 29.56 182 VAL A N 1
ATOM 1299 C CA . VAL A 1 228 ? 117.875 34.974 37.394 1.00 29.39 182 VAL A CA 1
ATOM 1300 C C . VAL A 1 228 ? 117.099 33.682 37.217 1.00 29.56 182 VAL A C 1
ATOM 1301 O O . VAL A 1 228 ? 116.331 33.287 38.089 1.00 29.49 182 VAL A O 1
ATOM 1305 N N . GLY A 1 229 ? 117.283 33.054 36.059 1.00 30.11 183 GLY A N 1
ATOM 1306 C CA . GLY A 1 229 ? 116.652 31.779 35.750 1.00 30.32 183 GLY A CA 1
ATOM 1307 C C . GLY A 1 229 ? 117.666 30.830 35.145 1.00 30.52 183 GLY A C 1
ATOM 1308 O O . GLY A 1 229 ? 118.866 31.077 35.182 1.00 30.90 183 GLY A O 1
ATOM 1309 N N . ASN A 1 230 ? 117.183 29.721 34.613 1.00 30.80 184 ASN A N 1
ATOM 1310 C CA . ASN A 1 230 ? 118.024 28.761 33.927 1.00 30.75 184 ASN A CA 1
ATOM 1311 C C . ASN A 1 230 ? 118.501 29.368 32.617 1.00 30.66 184 ASN A C 1
ATOM 1312 O O . ASN A 1 230 ? 117.696 29.848 31.820 1.00 29.97 184 ASN A O 1
ATOM 1317 N N . PRO A 1 231 ? 119.820 29.371 32.424 1.00 30.82 185 PRO A N 1
ATOM 1318 C CA . PRO A 1 231 ? 120.442 29.917 31.211 1.00 30.98 185 PRO A CA 1
ATOM 1319 C C . PRO A 1 231 ? 120.043 29.140 29.951 1.00 31.04 185 PRO A C 1
ATOM 1320 O O . PRO A 1 231 ? 120.168 29.637 28.836 1.00 31.01 185 PRO A O 1
ATOM 1324 N N . LEU A 1 232 ? 119.555 27.927 30.143 1.00 31.41 186 LEU A N 1
ATOM 1325 C CA . LEU A 1 232 ? 119.134 27.105 29.027 1.00 31.71 186 LEU A CA 1
ATOM 1326 C C . LEU A 1 232 ? 117.613 27.110 28.892 1.00 32.00 186 LEU A C 1
ATOM 1327 O O . LEU A 1 232 ? 117.050 26.267 28.184 1.00 32.15 186 LEU A O 1
ATOM 1332 N N . ALA A 1 233 ? 116.953 28.061 29.561 1.00 32.12 187 ALA A N 1
ATOM 1333 C CA . ALA A 1 233 ? 115.496 28.140 29.555 1.00 31.99 187 ALA A CA 1
ATOM 1334 C C . ALA A 1 233 ? 114.960 28.059 28.137 1.00 32.25 187 ALA A C 1
ATOM 1335 O O . ALA A 1 233 ? 115.383 28.824 27.269 1.00 32.40 187 ALA A O 1
ATOM 1337 N N . GLY A 1 234 ? 114.071 27.092 27.904 1.00 32.42 188 GLY A N 1
ATOM 1338 C CA . GLY A 1 234 ? 113.398 26.923 26.621 1.00 32.35 188 GLY A CA 1
ATOM 1339 C C . GLY A 1 234 ? 114.173 26.264 25.502 1.00 32.52 188 GLY A C 1
ATOM 1340 O O . GLY A 1 234 ? 113.617 26.083 24.438 1.00 32.57 188 GLY A O 1
ATOM 1341 N N . ILE A 1 235 ? 115.446 25.927 25.725 1.00 32.99 189 ILE A N 1
ATOM 1342 C CA . ILE A 1 235 ? 116.259 25.146 24.749 1.00 33.48 189 ILE A CA 1
ATOM 1343 C C . ILE A 1 235 ? 116.793 23.840 25.343 1.00 33.67 189 ILE A C 1
ATOM 1344 O O . ILE A 1 235 ? 117.300 22.979 24.621 1.00 34.02 189 ILE A O 1
ATOM 1349 N N . ASP A 1 236 ? 116.662 23.712 26.661 1.00 33.81 190 ASP A N 1
ATOM 1350 C CA . ASP A 1 236 ? 117.264 22.657 27.477 1.00 33.75 190 ASP A CA 1
ATOM 1351 C C . ASP A 1 236 ? 116.631 21.264 27.336 1.00 33.36 190 ASP A C 1
ATOM 1352 O O . ASP A 1 236 ? 115.455 21.096 27.641 1.00 32.92 190 ASP A O 1
ATOM 1357 N N . PRO A 1 237 ? 117.408 20.272 26.885 1.00 33.27 191 PRO A N 1
ATOM 1358 C CA . PRO A 1 237 ? 116.977 18.864 26.868 1.00 33.19 191 PRO A CA 1
ATOM 1359 C C . PRO A 1 237 ? 116.395 18.306 28.159 1.00 33.48 191 PRO A C 1
ATOM 1360 O O . PRO A 1 237 ? 115.485 17.502 28.102 1.00 33.93 191 PRO A O 1
ATOM 1364 N N . HIS A 1 238 ? 116.901 18.706 29.315 1.00 34.21 192 HIS A N 1
ATOM 1365 C CA . HIS A 1 238 ? 116.437 18.111 30.588 1.00 34.63 192 HIS A CA 1
ATOM 1366 C C . HIS A 1 238 ? 115.690 19.094 31.486 1.00 34.02 192 HIS A C 1
ATOM 1367 O O . HIS A 1 238 ? 115.727 18.985 32.706 1.00 34.14 192 HIS A O 1
ATOM 1374 N N . GLU A 1 239 ? 114.984 20.019 30.851 1.00 33.36 193 GLU A N 1
ATOM 1375 C CA . GLU A 1 239 ? 114.434 21.206 31.478 1.00 33.04 193 GLU A CA 1
ATOM 1376 C C . GLU A 1 239 ? 113.226 20.865 32.322 1.00 32.34 193 GLU A C 1
ATOM 1377 O O . GLU A 1 239 ? 112.320 20.213 31.826 1.00 32.97 193 GLU A O 1
ATOM 1383 N N . ILE A 1 240 ? 113.202 21.304 33.579 1.00 30.77 194 ILE A N 1
ATOM 1384 C CA . ILE A 1 240 ? 112.044 21.075 34.437 1.00 29.68 194 ILE A CA 1
ATOM 1385 C C . ILE A 1 240 ? 110.892 22.004 34.105 1.00 29.85 194 ILE A C 1
ATOM 1386 O O . ILE A 1 240 ? 109.764 21.570 34.053 1.00 30.11 194 ILE A O 1
ATOM 1391 N N . VAL A 1 241 ? 111.161 23.293 33.950 1.00 29.89 195 VAL A N 1
ATOM 1392 C CA . VAL A 1 241 ? 110.139 24.238 33.539 1.00 30.50 195 VAL A CA 1
ATOM 1393 C C . VAL A 1 241 ? 110.863 25.299 32.809 1.00 31.31 195 VAL A C 1
ATOM 1394 O O . VAL A 1 241 ? 111.860 25.812 33.339 1.00 32.48 195 VAL A O 1
ATOM 1398 N N . ASP A 1 242 ? 110.359 25.694 31.646 1.00 31.33 196 ASP A N 1
ATOM 1399 C CA . ASP A 1 242 ? 110.814 26.943 31.063 1.00 31.37 196 ASP A CA 1
ATOM 1400 C C . ASP A 1 242 ? 110.592 28.135 32.000 1.00 30.97 196 ASP A C 1
ATOM 1401 O O . ASP A 1 242 ? 109.465 28.536 32.351 1.00 31.01 196 ASP A O 1
ATOM 1406 N N . THR A 1 243 ? 111.721 28.714 32.345 1.00 30.26 197 THR A N 1
ATOM 1407 C CA . THR A 1 243 ? 111.844 29.662 33.396 1.00 29.63 197 THR A CA 1
ATOM 1408 C C . THR A 1 243 ? 111.561 31.071 32.864 1.00 29.92 197 THR A C 1
ATOM 1409 O O . THR A 1 243 ? 111.314 32.002 33.626 1.00 29.82 197 THR A O 1
ATOM 1413 N N . ARG A 1 244 ? 111.558 31.224 31.545 1.00 30.28 198 ARG A N 1
ATOM 1414 C CA . ARG A 1 244 ? 111.514 32.561 30.954 1.00 30.75 198 ARG A CA 1
ATOM 1415 C C . ARG A 1 244 ? 110.291 33.313 31.405 1.00 31.27 198 ARG A C 1
ATOM 1416 O O . ARG A 1 244 ? 110.457 34.338 32.038 1.00 32.30 198 ARG A O 1
ATOM 1424 N N . PRO A 1 245 ? 109.080 32.796 31.181 1.00 31.36 199 PRO A N 1
ATOM 1425 C CA . PRO A 1 245 ? 107.874 33.539 31.517 1.00 31.09 199 PRO A CA 1
ATOM 1426 C C . PRO A 1 245 ? 107.946 34.100 32.916 1.00 30.98 199 PRO A C 1
ATOM 1427 O O . PRO A 1 245 ? 107.539 35.230 33.129 1.00 30.71 199 PRO A O 1
ATOM 1431 N N . PHE A 1 246 ? 108.477 33.311 33.851 1.00 31.23 200 PHE A N 1
ATOM 1432 C CA . PHE A 1 246 ? 108.437 33.657 35.277 1.00 31.58 200 PHE A CA 1
ATOM 1433 C C . PHE A 1 246 ? 109.413 34.774 35.643 1.00 31.50 200 PHE A C 1
ATOM 1434 O O . PHE A 1 246 ? 109.010 35.764 36.279 1.00 31.03 200 PHE A O 1
ATOM 1442 N N . THR A 1 247 ? 110.670 34.646 35.209 1.00 31.32 201 THR A N 1
ATOM 1443 C CA . THR A 1 247 ? 111.630 35.737 35.398 1.00 31.48 201 THR A CA 1
ATOM 1444 C C . THR A 1 247 ? 111.147 37.021 34.728 1.00 31.57 201 THR A C 1
ATOM 1445 O O . THR A 1 247 ? 111.302 38.107 35.286 1.00 31.82 201 THR A O 1
ATOM 1449 N N . ASN A 1 248 ? 110.563 36.901 33.539 1.00 31.37 202 ASN A N 1
ATOM 1450 C CA . ASN A 1 248 ? 110.013 38.060 32.887 1.00 31.70 202 ASN A CA 1
ATOM 1451 C C . ASN A 1 248 ? 108.829 38.600 33.679 1.00 32.18 202 ASN A C 1
ATOM 1452 O O . ASN A 1 248 ? 108.854 39.761 34.091 1.00 32.80 202 ASN A O 1
ATOM 1457 N N . LEU A 1 249 ? 107.816 37.766 33.928 1.00 32.18 203 LEU A N 1
ATOM 1458 C CA . LEU A 1 249 ? 106.709 38.163 34.790 1.00 31.71 203 LEU A CA 1
ATOM 1459 C C . LEU A 1 249 ? 107.248 38.933 35.997 1.00 32.09 203 LEU A C 1
ATOM 1460 O O . LEU A 1 249 ? 106.833 40.073 36.215 1.00 33.40 203 LEU A O 1
ATOM 1465 N N . ILE A 1 250 ? 108.198 38.368 36.745 1.00 31.36 204 ILE A N 1
ATOM 1466 C CA . ILE A 1 250 ? 108.741 39.096 37.894 1.00 30.57 204 ILE A CA 1
ATOM 1467 C C . ILE A 1 250 ? 109.369 40.411 37.467 1.00 30.66 204 ILE A C 1
ATOM 1468 O O . ILE A 1 250 ? 108.975 41.450 37.965 1.00 30.49 204 ILE A O 1
ATOM 1473 N N . SER A 1 251 ? 110.320 40.380 36.540 1.00 30.95 205 SER A N 1
ATOM 1474 C CA . SER A 1 251 ? 110.942 41.617 36.082 1.00 31.63 205 SER A CA 1
ATOM 1475 C C . SER A 1 251 ? 109.924 42.705 35.684 1.00 32.18 205 SER A C 1
ATOM 1476 O O . SER A 1 251 ? 110.020 43.857 36.137 1.00 32.46 205 SER A O 1
ATOM 1479 N N . GLN A 1 252 ? 108.959 42.333 34.844 1.00 32.44 206 GLN A N 1
ATOM 1480 C CA . GLN A 1 252 ? 107.918 43.250 34.400 1.00 32.70 206 GLN A CA 1
ATOM 1481 C C . GLN A 1 252 ? 107.089 43.766 35.561 1.00 33.09 206 GLN A C 1
ATOM 1482 O O . GLN A 1 252 ? 106.713 44.939 35.591 1.00 33.37 206 GLN A O 1
ATOM 1488 N N . PHE A 1 253 ? 106.818 42.900 36.527 1.00 33.47 207 PHE A N 1
ATOM 1489 C CA . PHE A 1 253 ? 106.080 43.321 37.701 1.00 33.98 207 PHE A CA 1
ATOM 1490 C C . PHE A 1 253 ? 106.790 44.436 38.432 1.00 34.12 207 PHE A C 1
ATOM 1491 O O . PHE A 1 253 ? 106.205 45.490 38.657 1.00 34.02 207 PHE A O 1
ATOM 1499 N N . VAL A 1 254 ? 108.048 44.180 38.802 1.00 34.83 208 VAL A N 1
ATOM 1500 C CA . VAL A 1 254 ? 108.794 45.023 39.750 1.00 35.46 208 VAL A CA 1
ATOM 1501 C C . VAL A 1 254 ? 109.081 46.379 39.144 1.00 35.46 208 VAL A C 1
ATOM 1502 O O . VAL A 1 254 ? 109.127 47.395 39.839 1.00 35.18 208 VAL A O 1
ATOM 1506 N N . THR A 1 255 ? 109.245 46.367 37.828 1.00 35.41 209 THR A N 1
ATOM 1507 C CA . THR A 1 255 ? 109.631 47.532 37.091 1.00 35.36 209 THR A CA 1
ATOM 1508 C C . THR A 1 255 ? 108.392 48.286 36.603 1.00 35.20 209 THR A C 1
ATOM 1509 O O . THR A 1 255 ? 108.511 49.308 35.936 1.00 35.31 209 THR A O 1
ATOM 1513 N N . ALA A 1 256 ? 107.210 47.780 36.971 1.00 35.21 210 ALA A N 1
ATOM 1514 C CA . ALA A 1 256 ? 105.906 48.225 36.438 1.00 35.44 210 ALA A CA 1
ATOM 1515 C C . ALA A 1 256 ? 105.978 48.576 34.963 1.00 35.86 210 ALA A C 1
ATOM 1516 O O . ALA A 1 256 ? 105.643 49.682 34.566 1.00 35.59 210 ALA A O 1
ATOM 1518 N N . ASN A 1 257 ? 106.440 47.614 34.170 1.00 36.98 211 ASN A N 1
ATOM 1519 C CA . ASN A 1 257 ? 106.632 47.747 32.708 1.00 38.07 211 ASN A CA 1
ATOM 1520 C C . ASN A 1 257 ? 107.486 48.927 32.231 1.00 38.45 211 ASN A C 1
ATOM 1521 O O . ASN A 1 257 ? 107.101 49.660 31.303 1.00 38.08 211 ASN A O 1
ATOM 1526 N N . SER A 1 258 ? 108.645 49.083 32.874 1.00 38.95 212 SER A N 1
ATOM 1527 C CA . SER A 1 258 ? 109.626 50.129 32.541 1.00 39.73 212 SER A CA 1
ATOM 1528 C C . SER A 1 258 ? 109.131 51.502 32.950 1.00 39.84 212 SER A C 1
ATOM 1529 O O . SER A 1 258 ? 109.769 52.501 32.656 1.00 40.16 212 SER A O 1
ATOM 1532 N N . ARG A 1 259 ? 108.000 51.540 33.644 1.00 39.87 213 ARG A N 1
ATOM 1533 C CA . ARG A 1 259 ? 107.407 52.793 34.065 1.00 40.22 213 ARG A CA 1
ATOM 1534 C C . ARG A 1 259 ? 107.732 53.086 35.557 1.00 39.28 213 ARG A C 1
ATOM 1535 O O . ARG A 1 259 ? 107.684 54.243 35.990 1.00 39.41 213 ARG A O 1
ATOM 1543 N N . GLY A 1 260 ? 108.104 52.043 36.309 1.00 38.42 214 GLY A N 1
ATOM 1544 C CA . GLY A 1 260 ? 108.586 52.158 37.698 1.00 37.28 214 GLY A CA 1
ATOM 1545 C C . GLY A 1 260 ? 107.550 51.866 38.774 1.00 36.97 214 GLY A C 1
ATOM 1546 O O . GLY A 1 260 ? 106.527 52.554 38.852 1.00 37.61 214 GLY A O 1
ATOM 1547 N N . ASN A 1 261 ? 107.787 50.859 39.616 1.00 35.85 215 ASN A N 1
ATOM 1548 C CA . ASN A 1 261 ? 106.795 50.508 40.634 1.00 34.75 215 ASN A CA 1
ATOM 1549 C C . ASN A 1 261 ? 107.127 51.086 42.005 1.00 34.25 215 ASN A C 1
ATOM 1550 O O . ASN A 1 261 ? 107.863 50.494 42.794 1.00 34.03 215 ASN A O 1
ATOM 1555 N N . LEU A 1 262 ? 106.534 52.235 42.295 1.00 33.50 216 LEU A N 1
ATOM 1556 C CA . LEU A 1 262 ? 106.918 53.016 43.463 1.00 32.84 216 LEU A CA 1
ATOM 1557 C C . LEU A 1 262 ? 106.600 52.327 44.796 1.00 32.84 216 LEU A C 1
ATOM 1558 O O . LEU A 1 262 ? 107.253 52.587 45.818 1.00 32.78 216 LEU A O 1
ATOM 1563 N N . SER A 1 263 ? 105.624 51.421 44.770 1.00 32.61 217 SER A N 1
ATOM 1564 C CA . SER A 1 263 ? 105.233 50.684 45.956 1.00 32.24 217 SER A CA 1
ATOM 1565 C C . SER A 1 263 ? 106.387 49.809 46.437 1.00 32.80 217 SER A C 1
ATOM 1566 O O . SER A 1 263 ? 106.394 49.318 47.587 1.00 33.21 217 SER A O 1
ATOM 1569 N N . ILE A 1 264 ? 107.378 49.640 45.566 1.00 32.31 218 ILE A N 1
ATOM 1570 C CA . ILE A 1 264 ? 108.362 48.606 45.766 1.00 32.08 218 ILE A CA 1
ATOM 1571 C C . ILE A 1 264 ? 109.804 49.119 45.701 1.00 32.18 218 ILE A C 1
ATOM 1572 O O . ILE A 1 264 ? 110.751 48.348 45.914 1.00 32.50 218 ILE A O 1
ATOM 1577 N N . THR A 1 265 ? 109.971 50.421 45.456 1.00 31.78 219 THR A N 1
ATOM 1578 C CA . THR A 1 265 ? 111.304 51.021 45.412 1.00 31.49 219 THR A CA 1
ATOM 1579 C C . THR A 1 265 ? 111.732 51.628 46.737 1.00 31.56 219 THR A C 1
ATOM 1580 O O . THR A 1 265 ? 112.792 52.252 46.809 1.00 32.31 219 THR A O 1
ATOM 1584 N N . ASN A 1 266 ? 110.922 51.497 47.777 1.00 30.94 220 ASN A N 1
ATOM 1585 C CA . ASN A 1 266 ? 111.388 51.936 49.077 1.00 30.57 220 ASN A CA 1
ATOM 1586 C C . ASN A 1 266 ? 111.500 50.787 50.054 1.00 30.03 220 ASN A C 1
ATOM 1587 O O . ASN A 1 266 ? 110.890 50.807 51.119 1.00 29.55 220 ASN A O 1
ATOM 1592 N N . LEU A 1 267 ? 112.289 49.781 49.673 1.00 29.61 221 LEU A N 1
ATOM 1593 C CA . LEU A 1 267 ? 112.579 48.657 50.539 1.00 29.19 221 LEU A CA 1
ATOM 1594 C C . LEU A 1 267 ? 113.647 49.095 51.512 1.00 29.56 221 LEU A C 1
ATOM 1595 O O . LEU A 1 267 ? 114.274 50.123 51.302 1.00 30.00 221 LEU A O 1
ATOM 1600 N N . PRO A 1 268 ? 113.858 48.351 52.593 1.00 29.73 222 PRO A N 1
ATOM 1601 C CA . PRO A 1 268 ? 114.980 48.630 53.483 1.00 29.60 222 PRO A CA 1
ATOM 1602 C C . PRO A 1 268 ? 116.324 48.211 52.882 1.00 29.76 222 PRO A C 1
ATOM 1603 O O . PRO A 1 268 ? 117.374 48.597 53.380 1.00 30.24 222 PRO A O 1
ATOM 1607 N N . ARG A 1 269 ? 116.304 47.429 51.813 1.00 29.93 223 ARG A N 1
ATOM 1608 C CA . ARG A 1 269 ? 117.522 46.741 51.357 1.00 29.66 223 ARG A CA 1
ATOM 1609 C C . ARG A 1 269 ? 117.356 46.085 49.963 1.00 29.06 223 ARG A C 1
ATOM 1610 O O . ARG A 1 269 ? 116.230 45.906 49.467 1.00 29.05 223 ARG A O 1
ATOM 1618 N N . LYS A 1 270 ? 118.471 45.739 49.327 1.00 27.97 224 LYS A N 1
ATOM 1619 C CA . LYS A 1 270 ? 118.415 44.943 48.111 1.00 26.79 224 LYS A CA 1
ATOM 1620 C C . LYS A 1 270 ? 117.607 43.644 48.330 1.00 27.11 224 LYS A C 1
ATOM 1621 O O . LYS A 1 270 ? 117.275 43.283 49.464 1.00 26.66 224 LYS A O 1
ATOM 1627 N N . TRP A 1 271 ? 117.262 42.962 47.243 1.00 27.86 225 TRP A N 1
ATOM 1628 C CA . TRP A 1 271 ? 116.449 41.739 47.322 1.00 29.01 225 TRP A CA 1
ATOM 1629 C C . TRP A 1 271 ? 116.645 40.908 46.048 1.00 29.90 225 TRP A C 1
ATOM 1630 O O . TRP A 1 271 ? 116.304 41.370 44.953 1.00 30.50 225 TRP A O 1
ATOM 1641 N N . ASN A 1 272 ? 117.222 39.714 46.187 1.00 30.18 226 ASN A N 1
ATOM 1642 C CA . ASN A 1 272 ? 117.512 38.865 45.043 1.00 30.91 226 ASN A CA 1
ATOM 1643 C C . ASN A 1 272 ? 116.487 37.759 44.932 1.00 31.21 226 ASN A C 1
ATOM 1644 O O . ASN A 1 272 ? 116.344 36.947 45.871 1.00 31.00 226 ASN A O 1
ATOM 1649 N N . PRO A 1 273 ? 115.774 37.746 43.804 1.00 31.01 227 PRO A N 1
ATOM 1650 C CA . PRO A 1 273 ? 114.882 36.672 43.436 1.00 31.42 227 PRO A CA 1
ATOM 1651 C C . PRO A 1 273 ? 115.460 35.746 42.369 1.00 32.25 227 PRO A C 1
ATOM 1652 O O . PRO A 1 273 ? 116.291 36.175 41.574 1.00 32.79 227 PRO A O 1
ATOM 1656 N N . CYS A 1 274 ? 115.015 34.491 42.339 1.00 32.96 228 CYS A N 1
ATOM 1657 C CA . CYS A 1 274 ? 115.350 33.578 41.240 1.00 33.39 228 CYS A CA 1
ATOM 1658 C C . CYS A 1 274 ? 114.275 32.517 41.043 1.00 34.14 228 CYS A C 1
ATOM 1659 O O . CYS A 1 274 ? 113.396 32.326 41.893 1.00 34.50 228 CYS A O 1
ATOM 1662 N N . VAL A 1 275 ? 114.353 31.828 39.907 1.00 34.50 229 VAL A N 1
ATOM 1663 C CA . VAL A 1 275 ? 113.351 30.854 39.496 1.00 34.20 229 VAL A CA 1
ATOM 1664 C C . VAL A 1 275 ? 114.095 29.645 38.913 1.00 34.41 229 VAL A C 1
ATOM 1665 O O . VAL A 1 275 ? 114.910 29.796 37.978 1.00 34.75 229 VAL A O 1
ATOM 1669 N N . ILE A 1 276 ? 113.841 28.462 39.480 1.00 34.01 230 ILE A N 1
ATOM 1670 C CA . ILE A 1 276 ? 114.605 27.257 39.118 1.00 34.13 230 ILE A CA 1
ATOM 1671 C C . ILE A 1 276 ? 113.905 26.374 38.108 1.00 34.21 230 ILE A C 1
ATOM 1672 O O . ILE A 1 276 ? 112.745 26.008 38.294 1.00 34.38 230 ILE A O 1
ATOM 1677 N N . GLY A 1 277 ? 114.629 26.022 37.049 1.00 34.20 231 GLY A N 1
ATOM 1678 C CA . GLY A 1 277 ? 114.099 25.147 36.011 1.00 34.43 231 GLY A CA 1
ATOM 1679 C C . GLY A 1 277 ? 115.035 24.029 35.581 1.00 34.44 231 GLY A C 1
ATOM 1680 O O . GLY A 1 277 ? 114.728 23.282 34.636 1.00 34.69 231 GLY A O 1
ATOM 1681 N N . SER A 1 278 ? 116.166 23.904 36.272 1.00 34.13 232 SER A N 1
ATOM 1682 C CA . SER A 1 278 ? 117.242 23.008 35.852 1.00 34.19 232 SER A CA 1
ATOM 1683 C C . SER A 1 278 ? 117.643 22.125 37.007 1.00 34.01 232 SER A C 1
ATOM 1684 O O . SER A 1 278 ? 117.775 22.603 38.139 1.00 34.55 232 SER A O 1
ATOM 1687 N N . HIS A 1 279 ? 117.867 20.847 36.747 1.00 33.42 233 HIS A N 1
ATOM 1688 C CA . HIS A 1 279 ? 118.299 19.972 37.831 1.00 32.89 233 HIS A CA 1
ATOM 1689 C C . HIS A 1 279 ? 119.676 20.377 38.415 1.00 32.68 233 HIS A C 1
ATOM 1690 O O . HIS A 1 279 ? 119.966 20.076 39.580 1.00 32.69 233 HIS A O 1
ATOM 1697 N N . ASP A 1 280 ? 120.499 21.072 37.624 1.00 32.30 234 ASP A N 1
ATOM 1698 C CA . ASP A 1 280 ? 121.833 21.481 38.066 1.00 32.16 234 ASP A CA 1
ATOM 1699 C C . ASP A 1 280 ? 121.783 22.639 39.041 1.00 31.70 234 ASP A C 1
ATOM 1700 O O . ASP A 1 280 ? 122.733 22.866 39.778 1.00 31.42 234 ASP A O 1
ATOM 1705 N N . LEU A 1 281 ? 120.674 23.373 39.028 1.00 31.78 235 LEU A N 1
ATOM 1706 C CA . LEU A 1 281 ? 120.453 24.540 39.903 1.00 31.60 235 LEU A CA 1
ATOM 1707 C C . LEU A 1 281 ? 121.443 25.678 39.619 1.00 31.77 235 LEU A C 1
ATOM 1708 O O . LEU A 1 281 ? 122.016 26.284 40.552 1.00 32.00 235 LEU A O 1
ATOM 1713 N N . TYR A 1 282 ? 121.619 25.935 38.319 1.00 31.45 236 TYR A N 1
ATOM 1714 C CA . TYR A 1 282 ? 122.410 27.023 37.779 1.00 31.45 236 TYR A CA 1
ATOM 1715 C C . TYR A 1 282 ? 121.978 28.360 38.350 1.00 32.20 236 TYR A C 1
ATOM 1716 O O . TYR A 1 282 ? 122.736 29.352 38.302 1.00 32.46 236 TYR A O 1
ATOM 1725 N N . GLU A 1 283 ? 120.735 28.397 38.836 1.00 32.41 237 GLU A N 1
ATOM 1726 C CA . GLU A 1 283 ? 120.118 29.621 39.338 1.00 32.62 237 GLU A CA 1
ATOM 1727 C C . GLU A 1 283 ? 120.442 29.842 40.822 1.00 32.40 237 GLU A C 1
ATOM 1728 O O . GLU A 1 283 ? 120.009 30.835 41.413 1.00 32.68 237 GLU A O 1
ATOM 1734 N N . HIS A 1 284 ? 121.207 28.920 41.401 1.00 31.69 238 HIS A N 1
ATOM 1735 C CA . HIS A 1 284 ? 121.685 29.037 42.761 1.00 31.53 238 HIS A CA 1
ATOM 1736 C C . HIS A 1 284 ? 120.592 29.488 43.717 1.00 31.61 238 HIS A C 1
ATOM 1737 O O . HIS A 1 284 ? 120.685 30.581 44.279 1.00 31.71 238 HIS A O 1
ATOM 1744 N N . PRO A 1 285 ? 119.572 28.656 43.941 1.00 31.62 239 PRO A N 1
ATOM 1745 C CA . PRO A 1 285 ? 118.428 29.078 44.740 1.00 31.36 239 PRO A CA 1
ATOM 1746 C C . PRO A 1 285 ? 118.842 29.373 46.176 1.00 31.57 239 PRO A C 1
ATOM 1747 O O . PRO A 1 285 ? 118.248 30.219 46.819 1.00 31.53 239 PRO A O 1
ATOM 1751 N N . HIS A 1 286 ? 119.871 28.694 46.662 1.00 32.06 240 HIS A N 1
ATOM 1752 C CA . HIS A 1 286 ? 120.228 28.757 48.075 1.00 32.92 240 HIS A CA 1
ATOM 1753 C C . HIS A 1 286 ? 120.770 30.120 48.485 1.00 33.10 240 HIS A C 1
ATOM 1754 O O . HIS A 1 286 ? 120.963 30.360 49.682 1.00 33.50 240 HIS A O 1
ATOM 1761 N N . ILE A 1 287 ? 120.977 31.007 47.501 1.00 33.02 241 ILE A N 1
ATOM 1762 C CA . ILE A 1 287 ? 121.737 32.271 47.676 1.00 32.85 241 ILE A CA 1
ATOM 1763 C C . ILE A 1 287 ? 120.852 33.509 47.408 1.00 32.52 241 ILE A C 1
ATOM 1764 O O . ILE A 1 287 ? 121.336 34.647 47.309 1.00 32.31 241 ILE A O 1
ATOM 1769 N N . ASN A 1 288 ? 119.539 33.270 47.322 1.00 31.79 242 ASN A N 1
ATOM 1770 C CA . ASN A 1 288 ? 118.571 34.301 46.990 1.00 30.97 242 ASN A CA 1
ATOM 1771 C C . ASN A 1 288 ? 117.618 34.621 48.147 1.00 31.18 242 ASN A C 1
ATOM 1772 O O . ASN A 1 288 ? 117.370 33.766 49.006 1.00 31.30 242 ASN A O 1
ATOM 1777 N N . ASP A 1 289 ? 117.105 35.857 48.187 1.00 31.02 243 ASP A N 1
ATOM 1778 C CA . ASP A 1 289 ? 116.101 36.226 49.180 1.00 30.53 243 ASP A CA 1
ATOM 1779 C C . ASP A 1 289 ? 114.854 35.408 48.918 1.00 30.42 243 ASP A C 1
ATOM 1780 O O . ASP A 1 289 ? 114.263 34.891 49.860 1.00 30.88 243 ASP A O 1
ATOM 1785 N N . LEU A 1 290 ? 114.455 35.295 47.645 1.00 29.69 244 LEU A N 1
ATOM 1786 C CA . LEU A 1 290 ? 113.348 34.424 47.267 1.00 29.24 244 LEU A CA 1
ATOM 1787 C C . LEU A 1 290 ? 113.674 33.519 46.087 1.00 29.22 244 LEU A C 1
ATOM 1788 O O . LEU A 1 290 ? 114.038 33.991 45.006 1.00 29.21 244 LEU A O 1
ATOM 1793 N N . ALA A 1 291 ? 113.520 32.217 46.309 1.00 29.19 245 ALA A N 1
ATOM 1794 C CA . ALA A 1 291 ? 113.860 31.208 45.329 1.00 29.30 245 ALA A CA 1
ATOM 1795 C C . ALA A 1 291 ? 112.660 30.331 45.063 1.00 29.74 245 ALA A C 1
ATOM 1796 O O . ALA A 1 291 ? 112.206 29.607 45.975 1.00 30.26 245 ALA A O 1
ATOM 1798 N N . TYR A 1 292 ? 112.153 30.386 43.825 1.00 29.58 246 TYR A N 1
ATOM 1799 C CA . TYR A 1 292 ? 111.033 29.552 43.395 1.00 29.48 246 TYR A CA 1
ATOM 1800 C C . TYR A 1 292 ? 111.533 28.179 42.951 1.00 30.18 246 TYR A C 1
ATOM 1801 O O . TYR A 1 292 ? 112.297 28.081 42.003 1.00 30.51 246 TYR A O 1
ATOM 1810 N N . MET A 1 293 ? 111.090 27.126 43.638 1.00 31.27 247 MET A N 1
ATOM 1811 C CA . MET A 1 293 ? 111.544 25.741 43.412 1.00 32.11 247 MET A CA 1
ATOM 1812 C C . MET A 1 293 ? 110.435 24.845 42.870 1.00 32.49 247 MET A C 1
ATOM 1813 O O . MET A 1 293 ? 109.453 24.600 43.577 1.00 32.40 247 MET A O 1
ATOM 1818 N N . PRO A 1 294 ? 110.609 24.316 41.652 1.00 32.92 248 PRO A N 1
ATOM 1819 C CA . PRO A 1 294 ? 109.551 23.558 40.951 1.00 32.97 248 PRO A CA 1
ATOM 1820 C C . PRO A 1 294 ? 109.068 22.333 41.707 1.00 33.15 248 PRO A C 1
ATOM 1821 O O . PRO A 1 294 ? 109.881 21.518 42.126 1.00 33.40 248 PRO A O 1
ATOM 1825 N N . ALA A 1 295 ? 107.750 22.227 41.860 1.00 33.76 249 ALA A N 1
ATOM 1826 C CA . ALA A 1 295 ? 107.075 21.123 42.545 1.00 34.61 249 ALA A CA 1
ATOM 1827 C C . ALA A 1 295 ? 105.593 21.148 42.143 1.00 35.44 249 ALA A C 1
ATOM 1828 O O . ALA A 1 295 ? 105.001 22.222 42.113 1.00 36.11 249 ALA A O 1
ATOM 1830 N N . THR A 1 296 ? 104.983 20.009 41.815 1.00 36.48 250 THR A N 1
ATOM 1831 C CA . THR A 1 296 ? 103.523 20.008 41.513 1.00 38.09 250 THR A CA 1
ATOM 1832 C C . THR A 1 296 ? 102.684 19.850 42.781 1.00 38.98 250 THR A C 1
ATOM 1833 O O . THR A 1 296 ? 103.136 19.238 43.744 1.00 39.04 250 THR A O 1
ATOM 1837 N N . LYS A 1 297 ? 101.477 20.413 42.803 1.00 40.43 251 LYS A N 1
ATOM 1838 C CA . LYS A 1 297 ? 100.636 20.275 43.995 1.00 41.72 251 LYS A CA 1
ATOM 1839 C C . LYS A 1 297 ? 99.441 19.421 43.718 1.00 42.85 251 LYS A C 1
ATOM 1840 O O . LYS A 1 297 ? 99.329 18.323 44.284 1.00 43.70 251 LYS A O 1
ATOM 1846 N N . ASN A 1 298 ? 98.529 19.877 42.873 1.00 43.56 252 ASN A N 1
ATOM 1847 C CA . ASN A 1 298 ? 97.429 18.968 42.627 1.00 44.57 252 ASN A CA 1
ATOM 1848 C C . ASN A 1 298 ? 97.180 18.627 41.203 1.00 44.82 252 ASN A C 1
ATOM 1849 O O . ASN A 1 298 ? 96.078 18.869 40.699 1.00 45.40 252 ASN A O 1
ATOM 1854 N N . GLY A 1 299 ? 98.196 18.028 40.576 1.00 44.72 253 GLY A N 1
ATOM 1855 C CA . GLY A 1 299 ? 98.245 17.893 39.119 1.00 44.52 253 GLY A CA 1
ATOM 1856 C C . GLY A 1 299 ? 98.894 19.150 38.565 1.00 44.62 253 GLY A C 1
ATOM 1857 O O . GLY A 1 299 ? 99.890 19.073 37.834 1.00 45.11 253 GLY A O 1
ATOM 1858 N N . LYS A 1 300 ? 98.340 20.308 38.950 1.00 44.43 254 LYS A N 1
ATOM 1859 C CA . LYS A 1 300 ? 98.868 21.637 38.607 1.00 44.05 254 LYS A CA 1
ATOM 1860 C C . LYS A 1 300 ? 100.322 21.811 39.027 1.00 43.35 254 LYS A C 1
ATOM 1861 O O . LYS A 1 300 ? 100.761 21.300 40.071 1.00 43.52 254 LYS A O 1
ATOM 1867 N N . PHE A 1 301 ? 101.046 22.543 38.189 1.00 42.37 255 PHE A N 1
ATOM 1868 C CA . PHE A 1 301 ? 102.440 22.847 38.390 1.00 41.15 255 PHE A CA 1
ATOM 1869 C C . PHE A 1 301 ? 102.632 24.181 39.165 1.00 40.75 255 PHE A C 1
ATOM 1870 O O . PHE A 1 301 ? 101.748 25.065 39.152 1.00 40.47 255 PHE A O 1
ATOM 1878 N N . GLY A 1 302 ? 103.779 24.307 39.840 1.00 39.88 256 GLY A N 1
ATOM 1879 C CA . GLY A 1 302 ? 104.114 25.499 40.610 1.00 39.52 256 GLY A CA 1
ATOM 1880 C C . GLY A 1 302 ? 105.428 25.391 41.380 1.00 39.25 256 GLY A C 1
ATOM 1881 O O . GLY A 1 302 ? 106.243 24.514 41.106 1.00 39.50 256 GLY A O 1
ATOM 1882 N N . PHE A 1 303 ? 105.640 26.284 42.345 1.00 38.47 257 PHE A N 1
ATOM 1883 C CA . PHE A 1 303 ? 106.901 26.325 43.070 1.00 38.12 257 PHE A CA 1
ATOM 1884 C C . PHE A 1 303 ? 106.743 26.318 44.585 1.00 38.24 257 PHE A C 1
ATOM 1885 O O . PHE A 1 303 ? 105.802 26.918 45.113 1.00 38.55 257 PHE A O 1
ATOM 1893 N N . ASN A 1 304 ? 107.653 25.615 45.269 1.00 38.07 258 ASN A N 1
ATOM 1894 C CA . ASN A 1 304 ? 107.812 25.711 46.726 1.00 37.58 258 ASN A CA 1
ATOM 1895 C C . ASN A 1 304 ? 108.734 26.868 46.952 1.00 37.40 258 ASN A C 1
ATOM 1896 O O . ASN A 1 304 ? 109.655 27.076 46.170 1.00 37.93 258 ASN A O 1
ATOM 1901 N N . LEU A 1 305 ? 108.510 27.625 48.009 1.00 37.00 259 LEU A N 1
ATOM 1902 C CA . LEU A 1 305 ? 109.315 28.809 48.211 1.00 36.83 259 LEU A CA 1
ATOM 1903 C C . LEU A 1 305 ? 110.452 28.645 49.222 1.00 36.47 259 LEU A C 1
ATOM 1904 O O . LEU A 1 305 ? 110.227 28.293 50.389 1.00 36.38 259 LEU A O 1
ATOM 1909 N N . LEU A 1 306 ? 111.678 28.871 48.743 1.00 36.18 260 LEU A N 1
ATOM 1910 C CA . LEU A 1 306 ? 112.854 29.029 49.620 1.00 35.74 260 LEU A CA 1
ATOM 1911 C C . LEU A 1 306 ? 113.111 30.512 49.886 1.00 35.11 260 LEU A C 1
ATOM 1912 O O . LEU A 1 306 ? 112.934 31.335 48.988 1.00 35.35 260 LEU A O 1
ATOM 1917 N N . VAL A 1 307 ? 113.547 30.843 51.103 1.00 34.12 261 VAL A N 1
ATOM 1918 C CA . VAL A 1 307 ? 113.535 32.227 51.559 1.00 33.15 261 VAL A CA 1
ATOM 1919 C C . VAL A 1 307 ? 114.715 32.690 52.442 1.00 33.46 261 VAL A C 1
ATOM 1920 O O . VAL A 1 307 ? 115.134 31.988 53.364 1.00 33.78 261 VAL A O 1
ATOM 1924 N N . GLY A 1 308 ? 115.255 33.871 52.139 1.00 33.43 262 GLY A N 1
ATOM 1925 C CA . GLY A 1 308 ? 116.197 34.556 53.037 1.00 33.25 262 GLY A CA 1
ATOM 1926 C C . GLY A 1 308 ? 117.690 34.509 52.745 1.00 33.24 262 GLY A C 1
ATOM 1927 O O . GLY A 1 308 ? 118.494 34.999 53.550 1.00 33.22 262 GLY A O 1
ATOM 1928 N N . GLY A 1 309 ? 118.073 33.938 51.604 1.00 33.09 263 GLY A N 1
ATOM 1929 C CA . GLY A 1 309 ? 119.481 33.671 51.311 1.00 32.71 263 GLY A CA 1
ATOM 1930 C C . GLY A 1 309 ? 120.197 34.960 51.035 1.00 32.79 263 GLY A C 1
ATOM 1931 O O . GLY A 1 309 ? 119.638 35.829 50.370 1.00 33.07 263 GLY A O 1
ATOM 1932 N N . PHE A 1 310 ? 121.419 35.096 51.551 1.00 32.91 264 PHE A N 1
ATOM 1933 C CA . PHE A 1 310 ? 122.212 36.317 51.342 1.00 33.36 264 PHE A CA 1
ATOM 1934 C C . PHE A 1 310 ? 123.670 36.288 51.841 1.00 34.27 264 PHE A C 1
ATOM 1935 O O . PHE A 1 310 ? 124.005 35.617 52.816 1.00 34.21 264 PHE A O 1
ATOM 1943 N N . PHE A 1 311 ? 124.526 37.041 51.154 1.00 35.63 265 PHE A N 1
ATOM 1944 C CA . PHE A 1 311 ? 125.905 37.303 51.590 1.00 36.66 265 PHE A CA 1
ATOM 1945 C C . PHE A 1 311 ? 126.031 38.765 52.014 1.00 37.46 265 PHE A C 1
ATOM 1946 O O . PHE A 1 311 ? 125.474 39.644 51.351 1.00 37.64 265 PHE A O 1
ATOM 1954 N N . SER A 1 312 ? 126.771 39.023 53.097 1.00 38.60 266 SER A N 1
ATOM 1955 C CA . SER A 1 312 ? 127.103 40.398 53.549 1.00 39.30 266 SER A CA 1
ATOM 1956 C C . SER A 1 312 ? 128.490 40.437 54.222 1.00 39.56 266 SER A C 1
ATOM 1957 O O . SER A 1 312 ? 129.124 39.401 54.355 1.00 39.27 266 SER A O 1
ATOM 1960 N N . ILE A 1 313 ? 128.971 41.623 54.605 1.00 40.58 267 ILE A N 1
ATOM 1961 C CA . ILE A 1 313 ? 130.219 41.745 55.380 1.00 41.51 267 ILE A CA 1
ATOM 1962 C C . ILE A 1 313 ? 130.061 40.955 56.675 1.00 42.11 267 ILE A C 1
ATOM 1963 O O . ILE A 1 313 ? 130.980 40.269 57.131 1.00 41.89 267 ILE A O 1
ATOM 1968 N N . LYS A 1 314 ? 128.868 41.059 57.250 1.00 42.82 268 LYS A N 1
ATOM 1969 C CA . LYS A 1 314 ? 128.649 40.662 58.622 1.00 43.59 268 LYS A CA 1
ATOM 1970 C C . LYS A 1 314 ? 128.036 39.271 58.742 1.00 42.86 268 LYS A C 1
ATOM 1971 O O . LYS A 1 314 ? 128.159 38.622 59.788 1.00 42.81 268 LYS A O 1
ATOM 1977 N N . ARG A 1 315 ? 127.387 38.813 57.674 1.00 41.75 269 ARG A N 1
ATOM 1978 C CA . ARG A 1 315 ? 126.627 37.569 57.739 1.00 40.60 269 ARG A CA 1
ATOM 1979 C C . ARG A 1 315 ? 126.427 36.904 56.378 1.00 40.30 269 ARG A C 1
ATOM 1980 O O . ARG A 1 315 ? 126.261 37.575 55.357 1.00 40.17 269 ARG A O 1
ATOM 1988 N N . CYS A 1 316 ? 126.462 35.573 56.385 1.00 39.63 270 CYS A N 1
ATOM 1989 C CA . CYS A 1 316 ? 126.099 34.763 55.234 1.00 38.67 270 CYS A CA 1
ATOM 1990 C C . CYS A 1 316 ? 125.108 33.674 55.694 1.00 38.39 270 CYS A C 1
ATOM 1991 O O . CYS A 1 316 ? 125.376 32.864 56.603 1.00 38.02 270 CYS A O 1
ATOM 1994 N N . GLU A 1 317 ? 123.952 33.666 55.055 1.00 37.78 271 GLU A N 1
ATOM 1995 C CA . GLU A 1 317 ? 122.916 32.739 55.410 1.00 37.42 271 GLU A CA 1
ATOM 1996 C C . GLU A 1 317 ? 122.414 32.076 54.136 1.00 37.47 271 GLU A C 1
ATOM 1997 O O . GLU A 1 317 ? 122.248 32.735 53.116 1.00 37.66 271 GLU A O 1
ATOM 2003 N N . GLU A 1 318 ? 122.214 30.762 54.197 1.00 37.42 272 GLU A N 1
ATOM 2004 C CA . GLU A 1 318 ? 121.601 29.978 53.125 1.00 36.61 272 GLU A CA 1
ATOM 2005 C C . GLU A 1 318 ? 120.075 30.091 53.196 1.00 35.85 272 GLU A C 1
ATOM 2006 O O . GLU A 1 318 ? 119.505 30.034 54.283 1.00 36.04 272 GLU A O 1
ATOM 2012 N N . ALA A 1 319 ? 119.409 30.234 52.057 1.00 35.09 273 ALA A N 1
ATOM 2013 C CA . ALA A 1 319 ? 117.930 30.257 51.992 1.00 34.58 273 ALA A CA 1
ATOM 2014 C C . ALA A 1 319 ? 117.249 29.028 52.586 1.00 34.56 273 ALA A C 1
ATOM 2015 O O . ALA A 1 319 ? 117.785 27.930 52.521 1.00 34.64 273 ALA A O 1
ATOM 2017 N N . ILE A 1 320 ? 116.051 29.213 53.147 1.00 35.04 274 ILE A N 1
ATOM 2018 C CA . ILE A 1 320 ? 115.325 28.132 53.876 1.00 35.26 274 ILE A CA 1
ATOM 2019 C C . ILE A 1 320 ? 113.846 28.052 53.507 1.00 35.13 274 ILE A C 1
ATOM 2020 O O . ILE A 1 320 ? 113.266 29.076 53.142 1.00 35.65 274 ILE A O 1
ATOM 2025 N N . PRO A 1 321 ? 113.221 26.871 53.609 1.00 34.89 275 PRO A N 1
ATOM 2026 C CA . PRO A 1 321 ? 111.817 26.733 53.208 1.00 34.72 275 PRO A CA 1
ATOM 2027 C C . PRO A 1 321 ? 110.947 27.720 53.976 1.00 35.02 275 PRO A C 1
ATOM 2028 O O . PRO A 1 321 ? 111.093 27.856 55.193 1.00 35.27 275 PRO A O 1
ATOM 2032 N N . LEU A 1 322 ? 110.086 28.438 53.265 1.00 35.14 276 LEU A N 1
ATOM 2033 C CA . LEU A 1 322 ? 109.053 29.247 53.908 1.00 35.07 276 LEU A CA 1
ATOM 2034 C C . LEU A 1 322 ? 107.900 28.320 54.283 1.00 35.36 2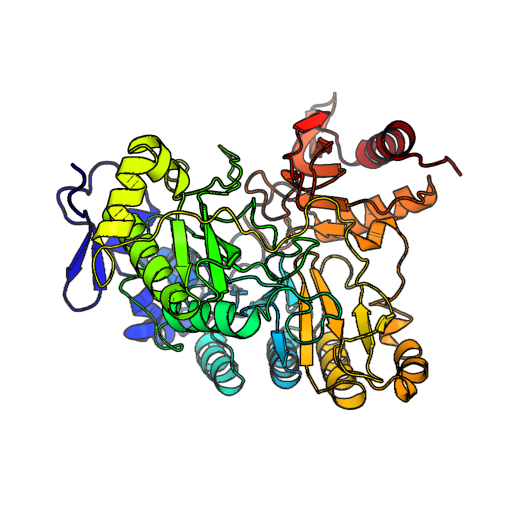76 LEU A C 1
ATOM 2035 O O . LEU A 1 322 ? 107.057 28.666 55.128 1.00 35.34 276 LEU A O 1
ATOM 2040 N N . ASP A 1 323 ? 107.910 27.133 53.657 1.00 35.47 277 ASP A N 1
ATOM 2041 C CA . ASP A 1 323 ? 106.817 26.163 53.691 1.00 35.36 277 ASP A CA 1
ATOM 2042 C C . ASP A 1 323 ? 105.605 26.780 53.009 1.00 35.12 277 ASP A C 1
ATOM 2043 O O . ASP A 1 323 ? 104.531 26.966 53.595 1.00 34.85 277 ASP A O 1
ATOM 2048 N N . ALA A 1 324 ? 105.803 27.104 51.744 1.00 34.99 278 ALA A N 1
ATOM 2049 C CA . ALA A 1 324 ? 104.724 27.612 50.940 1.00 34.89 278 ALA A CA 1
ATOM 2050 C C . ALA A 1 324 ? 104.817 27.055 49.537 1.00 35.06 278 ALA A C 1
ATOM 2051 O O . ALA A 1 324 ? 105.906 26.974 48.958 1.00 34.88 278 ALA A O 1
ATOM 2053 N N . TRP A 1 325 ? 103.665 26.657 49.000 1.00 35.29 279 TRP A N 1
ATOM 2054 C CA . TRP A 1 325 ? 103.546 26.362 47.568 1.00 34.95 279 TRP A CA 1
ATOM 2055 C C . TRP A 1 325 ? 102.654 27.375 46.892 1.00 34.35 279 TRP A C 1
ATOM 2056 O O . TRP A 1 325 ? 101.687 27.895 47.462 1.00 33.69 279 TRP A O 1
ATOM 2067 N N . VAL A 1 326 ? 102.979 27.613 45.640 1.00 34.26 280 VAL A N 1
ATOM 2068 C CA . VAL A 1 326 ? 102.326 28.641 44.902 1.00 34.50 280 VAL A CA 1
ATOM 2069 C C . VAL A 1 326 ? 102.188 28.140 43.465 1.00 34.85 280 VAL A C 1
ATOM 2070 O O . VAL A 1 326 ? 103.130 27.553 42.920 1.00 34.93 280 VAL A O 1
ATOM 2074 N N . SER A 1 327 ? 101.006 28.324 42.874 1.00 35.19 281 SER A N 1
ATOM 2075 C CA . SER A 1 327 ? 100.769 27.902 41.487 1.00 35.31 281 SER A CA 1
ATOM 2076 C C . SER A 1 327 ? 101.466 28.839 40.508 1.00 35.42 281 SER A C 1
ATOM 2077 O O . SER A 1 327 ? 101.739 30.002 40.840 1.00 34.61 281 SER A O 1
ATOM 2080 N N . ALA A 1 328 ? 101.722 28.327 39.301 1.00 35.92 282 ALA A N 1
ATOM 2081 C CA . ALA A 1 328 ? 102.234 29.137 38.204 1.00 36.38 282 ALA A CA 1
ATOM 2082 C C . ALA A 1 328 ? 101.605 30.526 38.211 1.00 37.47 282 ALA A C 1
ATOM 2083 O O . ALA A 1 328 ? 102.334 31.521 38.221 1.00 37.90 282 ALA A O 1
ATOM 2085 N N . GLU A 1 329 ? 100.271 30.616 38.231 1.00 38.38 283 GLU A N 1
ATOM 2086 C CA . GLU A 1 329 ? 99.644 31.939 38.213 1.00 39.91 283 GLU A CA 1
ATOM 2087 C C . GLU A 1 329 ? 99.972 32.758 39.482 1.00 38.74 283 GLU A C 1
ATOM 2088 O O . GLU A 1 329 ? 100.050 33.964 39.437 1.00 39.11 283 GLU A O 1
ATOM 2094 N N . ASP A 1 330 ? 100.224 32.119 40.610 1.00 38.06 284 ASP A N 1
ATOM 2095 C CA . ASP A 1 330 ? 100.430 32.916 41.822 1.00 37.28 284 ASP A CA 1
ATOM 2096 C C . ASP A 1 330 ? 101.847 33.448 42.077 1.00 36.63 284 ASP A C 1
ATOM 2097 O O . ASP A 1 330 ? 102.107 34.066 43.110 1.00 36.43 284 ASP A O 1
ATOM 2102 N N . VAL A 1 331 ? 102.746 33.244 41.120 1.00 35.77 285 VAL A N 1
ATOM 2103 C CA . VAL A 1 331 ? 104.134 33.627 41.288 1.00 34.10 285 VAL A CA 1
ATOM 2104 C C . VAL A 1 331 ? 104.256 35.114 41.601 1.00 33.76 285 VAL A C 1
ATOM 2105 O O . VAL A 1 331 ? 104.739 35.474 42.670 1.00 34.55 285 VAL A O 1
ATOM 2109 N N . VAL A 1 332 ? 103.785 35.970 40.708 1.00 32.85 286 VAL A N 1
ATOM 2110 C CA . VAL A 1 332 ? 103.848 37.420 40.941 1.00 32.18 286 VAL A CA 1
ATOM 2111 C C . VAL A 1 332 ? 103.156 37.815 42.257 1.00 31.80 286 VAL A C 1
ATOM 2112 O O . VAL A 1 332 ? 103.742 38.497 43.091 1.00 30.84 286 VAL A O 1
ATOM 2116 N N . PRO A 1 333 ? 101.909 37.390 42.457 1.00 32.26 287 PRO A N 1
ATOM 2117 C CA . PRO A 1 333 ? 101.229 37.686 43.712 1.00 32.48 287 PRO A CA 1
ATOM 2118 C C . PRO A 1 333 ? 102.102 37.527 44.977 1.00 32.49 287 PRO A C 1
ATOM 2119 O O . PRO A 1 333 ? 102.088 38.445 45.800 1.00 32.64 287 PRO A O 1
ATOM 2123 N N . VAL A 1 334 ? 102.847 36.419 45.131 1.00 32.50 288 VAL A N 1
ATOM 2124 C CA . VAL A 1 334 ? 103.573 36.156 46.414 1.00 32.73 288 VAL A CA 1
ATOM 2125 C C . VAL A 1 334 ? 104.739 37.076 46.528 1.00 32.76 288 VAL A C 1
ATOM 2126 O O . VAL A 1 334 ? 105.131 37.510 47.623 1.00 32.51 288 VAL A O 1
ATOM 2130 N N . CYS A 1 335 ? 105.335 37.288 45.372 1.00 32.86 289 CYS A N 1
ATOM 2131 C CA . CYS A 1 335 ? 106.461 38.133 45.271 1.00 32.71 289 CYS A CA 1
ATOM 2132 C C . CYS A 1 335 ? 106.020 39.527 45.685 1.00 32.29 289 CYS A C 1
ATOM 2133 O O . CYS A 1 335 ? 106.676 40.177 46.505 1.00 31.92 289 CYS A O 1
ATOM 2136 N N . LYS A 1 336 ? 104.877 39.953 45.146 1.00 32.12 290 LYS A N 1
ATOM 2137 C CA . LYS A 1 336 ? 104.248 41.216 45.546 1.00 31.95 290 LYS A CA 1
ATOM 2138 C C . LYS A 1 336 ? 104.001 41.225 47.048 1.00 32.17 290 LYS A C 1
ATOM 2139 O O . LYS A 1 336 ? 104.420 42.139 47.740 1.00 32.45 290 LYS A O 1
ATOM 2145 N N . ALA A 1 337 ? 103.344 40.193 47.550 1.00 32.48 291 ALA A N 1
ATOM 2146 C CA . ALA A 1 337 ? 103.016 40.135 48.954 1.00 33.00 291 ALA A CA 1
ATOM 2147 C C . ALA A 1 337 ? 104.283 40.213 49.795 1.00 33.39 291 ALA A C 1
ATOM 2148 O O . ALA A 1 337 ? 104.343 40.973 50.764 1.00 33.39 291 ALA A O 1
ATOM 2150 N N . MET A 1 338 ? 105.305 39.456 49.406 1.00 33.98 292 MET A N 1
ATOM 2151 C CA . MET A 1 338 ? 106.534 39.366 50.217 1.00 34.57 292 MET A CA 1
ATOM 2152 C C . MET A 1 338 ? 107.370 40.638 50.194 1.00 34.94 292 MET A C 1
ATOM 2153 O O . MET A 1 338 ? 107.889 41.059 51.223 1.00 34.72 292 MET A O 1
ATOM 2158 N N . LEU A 1 339 ? 107.501 41.243 49.020 1.00 35.34 293 LEU A N 1
ATOM 2159 C CA . LEU A 1 339 ? 108.086 42.558 48.952 1.00 36.28 293 LEU A CA 1
ATOM 2160 C C . LEU A 1 339 ? 107.358 43.568 49.860 1.00 36.50 293 LEU A C 1
ATOM 2161 O O . LEU A 1 339 ? 107.995 44.370 50.537 1.00 37.14 293 LEU A O 1
ATOM 2166 N N . GLU A 1 340 ? 106.032 43.519 49.889 1.00 36.24 294 GLU A N 1
ATOM 2167 C CA . GLU A 1 340 ? 105.265 44.447 50.704 1.00 36.02 294 GLU A CA 1
ATOM 2168 C C . GLU A 1 340 ? 105.471 44.183 52.199 1.00 35.72 294 GLU A C 1
ATOM 2169 O O . GLU A 1 340 ? 105.524 45.116 52.997 1.00 35.67 294 GLU A O 1
ATOM 2175 N N . ALA A 1 341 ? 105.594 42.913 52.563 1.00 35.01 295 ALA A N 1
ATOM 2176 C CA . ALA A 1 341 ? 105.857 42.534 53.949 1.00 34.63 295 ALA A CA 1
ATOM 2177 C C . ALA A 1 341 ? 107.207 43.098 54.392 1.00 34.07 295 ALA A C 1
ATOM 2178 O O . ALA A 1 341 ? 107.339 43.687 55.468 1.00 34.08 295 ALA A O 1
ATOM 2180 N N . PHE A 1 342 ? 108.198 42.916 53.534 1.00 33.45 296 PHE A N 1
ATOM 2181 C CA . PHE A 1 342 ? 109.519 43.471 53.732 1.00 33.03 296 PHE A CA 1
ATOM 2182 C C . PHE A 1 342 ? 109.461 45.006 53.853 1.00 33.24 296 PHE A C 1
ATOM 2183 O O . PHE A 1 342 ? 109.762 45.566 54.922 1.00 33.52 296 PHE A O 1
ATOM 2191 N N . ARG A 1 343 ? 109.046 45.678 52.777 1.00 32.89 297 ARG A N 1
ATOM 2192 C CA . ARG A 1 343 ? 108.877 47.133 52.775 1.00 32.21 297 ARG A CA 1
ATOM 2193 C C . ARG A 1 343 ? 108.249 47.607 54.080 1.00 32.22 297 ARG A C 1
ATOM 2194 O O . ARG A 1 343 ? 108.785 48.490 54.747 1.00 32.34 297 ARG A O 1
ATOM 2202 N N . ASP A 1 344 ? 107.122 47.001 54.437 1.00 32.18 298 ASP A N 1
ATOM 2203 C CA . ASP A 1 344 ? 106.361 47.418 55.600 1.00 32.52 298 ASP A CA 1
ATOM 2204 C C . ASP A 1 344 ? 107.125 47.177 56.871 1.00 32.36 298 ASP A C 1
ATOM 2205 O O . ASP A 1 344 ? 107.299 48.096 57.631 1.00 32.45 298 ASP A O 1
ATOM 2210 N N . LEU A 1 345 ? 107.628 45.969 57.079 1.00 32.51 299 LEU A N 1
ATOM 2211 C CA . LEU A 1 345 ? 108.058 45.576 58.428 1.00 33.24 299 LEU A CA 1
ATOM 2212 C C . LEU A 1 345 ? 109.567 45.560 58.744 1.00 34.11 299 LEU A C 1
ATOM 2213 O O . LEU A 1 345 ? 109.951 45.572 59.924 1.00 34.57 299 LEU A O 1
ATOM 2218 N N . GLY A 1 346 ? 110.405 45.549 57.706 1.00 34.29 300 GLY A N 1
ATOM 2219 C CA . GLY A 1 346 ? 111.843 45.412 57.864 1.00 34.77 300 GLY A CA 1
ATOM 2220 C C . GLY A 1 346 ? 112.507 46.504 58.671 1.00 35.41 300 GLY A C 1
ATOM 2221 O O . GLY A 1 346 ? 112.020 47.626 58.734 1.00 35.51 300 GLY A O 1
ATOM 2222 N N . PHE A 1 347 ? 113.625 46.147 59.299 1.00 36.23 301 PHE A N 1
ATOM 2223 C CA . PHE A 1 347 ? 114.424 47.054 60.125 1.00 36.52 301 PHE A CA 1
ATOM 2224 C C . PHE A 1 347 ? 115.082 48.034 59.162 1.00 36.31 301 PHE A C 1
ATOM 2225 O O . PHE A 1 347 ? 115.320 47.689 57.998 1.00 36.66 301 PHE A O 1
ATOM 2233 N N . ARG A 1 348 ? 115.364 49.245 59.639 1.00 35.50 302 ARG A N 1
ATOM 2234 C CA . ARG A 1 348 ? 115.880 50.296 58.786 1.00 34.41 302 ARG A CA 1
ATOM 2235 C C . ARG A 1 348 ? 116.943 51.110 59.487 1.00 34.82 302 ARG A C 1
ATOM 2236 O O . ARG A 1 348 ? 117.325 52.177 59.006 1.00 34.75 302 ARG A O 1
ATOM 2244 N N . GLY A 1 349 ? 117.415 50.610 60.630 1.00 35.11 303 GLY A N 1
ATOM 2245 C CA . GLY A 1 349 ? 118.559 51.210 61.343 1.00 35.31 303 GLY A CA 1
ATOM 2246 C C . GLY A 1 349 ? 119.886 50.780 60.733 1.00 35.24 303 GLY A C 1
ATOM 2247 O O . GLY A 1 349 ? 120.078 50.918 59.513 1.00 34.71 303 GLY A O 1
ATOM 2248 N N . ASN A 1 350 ? 120.790 50.242 61.566 1.00 35.55 304 ASN A N 1
ATOM 2249 C CA . ASN A 1 350 ? 122.072 49.712 61.072 1.00 35.75 304 ASN A CA 1
ATOM 2250 C C . ASN A 1 350 ? 121.862 48.892 59.831 1.00 36.03 304 ASN A C 1
ATOM 2251 O O . ASN A 1 350 ? 121.117 47.901 59.832 1.00 35.86 304 ASN A O 1
ATOM 2256 N N . ARG A 1 351 ? 122.568 49.307 58.789 1.00 36.37 305 ARG A N 1
ATOM 2257 C CA . ARG A 1 351 ? 122.372 48.781 57.477 1.00 36.75 305 ARG A CA 1
ATOM 2258 C C . ARG A 1 351 ? 122.695 47.297 57.315 1.00 37.43 305 ARG A C 1
ATOM 2259 O O . ARG A 1 351 ? 122.042 46.617 56.521 1.00 37.89 305 ARG A O 1
ATOM 2267 N N . GLN A 1 352 ? 123.679 46.793 58.064 1.00 37.94 306 GLN A N 1
ATOM 2268 C CA . GLN A 1 352 ? 124.062 45.362 57.996 1.00 38.09 306 GLN A CA 1
ATOM 2269 C C . GLN A 1 352 ? 123.088 44.401 58.725 1.00 38.33 306 GLN A C 1
ATOM 2270 O O . GLN A 1 352 ? 123.342 43.190 58.834 1.00 38.43 306 GLN A O 1
ATOM 2276 N N . LYS A 1 353 ? 121.971 44.949 59.198 1.00 38.24 307 LYS A N 1
ATOM 2277 C CA . LYS A 1 353 ? 120.896 44.147 59.743 1.00 38.24 307 LYS A CA 1
ATOM 2278 C C . LYS A 1 353 ? 119.594 44.451 59.006 1.00 38.21 307 LYS A C 1
ATOM 2279 O O . LYS A 1 353 ? 118.526 44.496 59.626 1.00 38.58 307 LYS A O 1
ATOM 2285 N N . CYS A 1 354 ? 119.661 44.649 57.692 1.00 37.67 308 CYS A N 1
ATOM 2286 C CA . CYS A 1 354 ? 118.472 45.103 56.982 1.00 37.39 308 CYS A CA 1
ATOM 2287 C C . CYS A 1 354 ? 117.958 44.192 55.881 1.00 36.84 308 CYS A C 1
ATOM 2288 O O . CYS A 1 354 ? 116.777 44.279 55.528 1.00 37.18 308 CYS A O 1
ATOM 2291 N N . ARG A 1 355 ? 118.821 43.334 55.339 1.00 36.31 309 ARG A N 1
ATOM 2292 C CA . ARG A 1 355 ? 118.382 42.323 54.355 1.00 35.86 309 ARG A CA 1
ATOM 2293 C C . ARG A 1 355 ? 117.241 41.493 54.954 1.00 35.61 309 ARG A C 1
ATOM 2294 O O . ARG A 1 355 ? 117.109 41.401 56.183 1.00 35.38 309 ARG A O 1
ATOM 2302 N N . MET A 1 356 ? 116.426 40.891 54.091 1.00 35.25 310 MET A N 1
ATOM 2303 C CA . MET A 1 356 ? 115.173 40.297 54.542 1.00 34.87 310 MET A CA 1
ATOM 2304 C C . MET A 1 356 ? 115.303 39.222 55.636 1.00 35.55 310 MET A C 1
ATOM 2305 O O . MET A 1 356 ? 114.422 39.112 56.492 1.00 35.53 310 MET A O 1
ATOM 2310 N N . MET A 1 357 ? 116.390 38.447 55.623 1.00 35.88 311 MET A N 1
ATOM 2311 C CA . MET A 1 357 ? 116.560 37.366 56.596 1.00 36.24 311 MET A CA 1
ATOM 2312 C C . MET A 1 357 ? 116.472 37.851 58.065 1.00 36.48 311 MET A C 1
ATOM 2313 O O . MET A 1 357 ? 115.983 37.133 58.929 1.00 36.24 311 MET A O 1
ATOM 2318 N N . TRP A 1 358 ? 116.917 39.079 58.331 1.00 37.20 312 TRP A N 1
ATOM 2319 C CA . TRP A 1 358 ? 116.880 39.652 59.690 1.00 37.80 312 TRP A CA 1
ATOM 2320 C C . TRP A 1 358 ? 115.468 39.813 60.204 1.00 38.18 312 TRP A C 1
ATOM 2321 O O . TRP A 1 358 ? 115.151 39.322 61.288 1.00 38.57 312 TRP A O 1
ATOM 2332 N N . LEU A 1 359 ? 114.627 40.485 59.419 1.00 38.51 313 LEU A N 1
ATOM 2333 C CA . LEU A 1 359 ? 113.189 40.492 59.644 1.00 38.67 313 LEU A CA 1
ATOM 2334 C C . LEU A 1 359 ? 112.660 39.078 59.987 1.00 39.19 313 LEU A C 1
ATOM 2335 O O . LEU A 1 359 ? 111.948 38.903 60.989 1.00 39.06 313 LEU A O 1
ATOM 2340 N N . ILE A 1 360 ? 113.043 38.077 59.186 1.00 39.64 314 ILE A N 1
ATOM 2341 C CA . ILE A 1 360 ? 112.597 36.696 59.402 1.00 40.20 314 ILE A CA 1
ATOM 2342 C C . ILE A 1 360 ? 112.994 36.148 60.742 1.00 40.95 314 ILE A C 1
ATOM 2343 O O . ILE A 1 360 ? 112.138 35.620 61.436 1.00 41.79 314 ILE A O 1
ATOM 2348 N N . ASP A 1 361 ? 114.265 36.223 61.128 1.00 41.62 315 ASP A N 1
ATOM 2349 C CA . ASP A 1 361 ? 114.569 35.623 62.430 1.00 42.32 315 ASP A CA 1
ATOM 2350 C C . ASP A 1 361 ? 114.059 36.468 63.595 1.00 42.18 315 ASP A C 1
ATOM 2351 O O . ASP A 1 361 ? 113.788 35.952 64.685 1.00 42.48 315 ASP A O 1
ATOM 2356 N N . GLU A 1 362 ? 113.846 37.755 63.328 1.00 41.72 316 GLU A N 1
ATOM 2357 C CA . GLU A 1 362 ? 113.230 38.627 64.319 1.00 41.38 316 GLU A CA 1
ATOM 2358 C C . GLU A 1 362 ? 111.812 38.140 64.644 1.00 40.88 316 GLU A C 1
ATOM 2359 O O . GLU A 1 362 ? 111.462 37.986 65.802 1.00 40.90 316 GLU A O 1
ATOM 2365 N N . LEU A 1 363 ? 111.011 37.857 63.627 1.00 40.45 317 LEU A N 1
ATOM 2366 C CA . LEU A 1 363 ? 109.624 37.461 63.860 1.00 39.89 317 LEU A CA 1
ATOM 2367 C C . LEU A 1 363 ? 109.438 35.954 64.040 1.00 39.68 317 LEU A C 1
ATOM 2368 O O . LEU A 1 363 ? 108.394 35.494 64.510 1.00 39.56 317 LEU A O 1
ATOM 2373 N N . GLY A 1 364 ? 110.440 35.178 63.652 1.00 39.48 318 GLY A N 1
ATOM 2374 C CA . GLY A 1 364 ? 110.233 33.750 63.509 1.00 39.42 318 GLY A CA 1
ATOM 2375 C C . GLY A 1 364 ? 109.538 33.457 62.200 1.00 39.53 318 GLY A C 1
ATOM 2376 O O . GLY A 1 364 ? 108.766 34.271 61.668 1.00 39.25 318 GLY A O 1
ATOM 2377 N N . MET A 1 365 ? 109.817 32.274 61.681 1.00 39.93 319 MET A N 1
ATOM 2378 C CA . MET A 1 365 ? 109.314 31.871 60.373 1.00 40.43 319 MET A CA 1
ATOM 2379 C C . MET A 1 365 ? 107.784 31.967 60.239 1.00 40.80 319 MET A C 1
ATOM 2380 O O . MET A 1 365 ? 107.261 32.558 59.293 1.00 40.45 319 MET A O 1
ATOM 2385 N N . GLU A 1 366 ? 107.069 31.374 61.186 1.00 41.39 320 GLU A N 1
ATOM 2386 C CA . GLU A 1 366 ? 105.643 31.257 61.021 1.00 42.04 320 GLU A CA 1
ATOM 2387 C C . GLU A 1 366 ? 105.038 32.636 60.989 1.00 42.22 320 GLU A C 1
ATOM 2388 O O . GLU A 1 366 ? 104.275 32.958 60.065 1.00 42.46 320 GLU A O 1
ATOM 2394 N N . ALA A 1 367 ? 105.421 33.461 61.968 1.00 42.02 321 ALA A N 1
ATOM 2395 C CA . ALA A 1 367 ? 104.886 34.826 62.080 1.00 41.32 321 ALA A CA 1
ATOM 2396 C C . ALA A 1 367 ? 105.177 35.624 60.809 1.00 40.82 321 ALA A C 1
ATOM 2397 O O . ALA A 1 367 ? 104.377 36.485 60.412 1.00 40.80 321 ALA A O 1
ATOM 2399 N N . PHE A 1 368 ? 106.315 35.321 60.180 1.00 39.92 322 PHE A N 1
ATOM 2400 C CA . PHE A 1 368 ? 106.693 35.942 58.919 1.00 39.16 322 PHE A CA 1
ATOM 2401 C C . PHE A 1 368 ? 105.855 35.420 57.756 1.00 39.07 322 PHE A C 1
ATOM 2402 O O . PHE A 1 368 ? 105.468 36.195 56.877 1.00 38.78 322 PHE A O 1
ATOM 2410 N N . ARG A 1 369 ? 105.580 34.111 57.753 1.00 39.06 323 ARG A N 1
ATOM 2411 C CA . ARG A 1 369 ? 104.716 33.513 56.743 1.00 38.73 323 ARG A CA 1
ATOM 2412 C C . ARG A 1 369 ? 103.364 34.171 56.864 1.00 39.20 323 ARG A C 1
ATOM 2413 O O . ARG A 1 369 ? 102.861 34.731 55.893 1.00 39.43 323 ARG A O 1
ATOM 2421 N N . GLY A 1 370 ? 102.801 34.129 58.073 1.00 39.52 324 GLY A N 1
ATOM 2422 C CA . GLY A 1 370 ? 101.585 34.868 58.409 1.00 39.82 324 GLY A CA 1
ATOM 2423 C C . GLY A 1 370 ? 101.552 36.248 57.778 1.00 39.98 324 GLY A C 1
ATOM 2424 O O . GLY A 1 370 ? 100.528 36.663 57.232 1.00 40.14 324 GLY A O 1
ATOM 2425 N N . GLU A 1 371 ? 102.686 36.944 57.827 1.00 40.52 325 GLU A N 1
ATOM 2426 C CA . GLU A 1 371 ? 102.810 38.298 57.268 1.00 40.99 325 GLU A CA 1
ATOM 2427 C C . GLU A 1 371 ? 102.703 38.376 55.741 1.00 41.04 325 GLU A C 1
ATOM 2428 O O . GLU A 1 371 ? 102.008 39.247 55.209 1.00 40.83 325 GLU A O 1
ATOM 2434 N N . VAL A 1 372 ? 103.375 37.460 55.051 1.00 41.15 326 VAL A N 1
ATOM 2435 C CA . VAL A 1 372 ? 103.208 37.328 53.617 1.00 41.39 326 VAL A CA 1
ATOM 2436 C C . VAL A 1 372 ? 101.788 36.860 53.304 1.00 42.20 326 VAL A C 1
ATOM 2437 O O . VAL A 1 372 ? 101.132 37.395 52.398 1.00 42.30 326 VAL A O 1
ATOM 2441 N N . GLU A 1 373 ? 101.319 35.866 54.061 1.00 42.95 327 GLU A N 1
ATOM 2442 C CA . GLU A 1 373 ? 100.043 35.221 53.781 1.00 43.71 327 GLU A CA 1
ATOM 2443 C C . GLU A 1 373 ? 98.971 36.268 53.756 1.00 44.34 327 GLU A C 1
ATOM 2444 O O . GLU A 1 373 ? 98.271 36.409 52.754 1.00 44.68 327 GLU A O 1
ATOM 2450 N N . LYS A 1 374 ? 98.891 37.036 54.846 1.00 45.16 328 LYS A N 1
ATOM 2451 C CA . LYS A 1 374 ? 97.807 38.003 55.057 1.00 45.97 328 LYS A CA 1
ATOM 2452 C C . LYS A 1 374 ? 97.865 39.161 54.058 1.00 46.00 328 LYS A C 1
ATOM 2453 O O . LYS A 1 374 ? 96.923 39.935 53.929 1.00 46.29 328 LYS A O 1
ATOM 2459 N N . ARG A 1 375 ? 98.969 39.246 53.331 1.00 46.15 329 ARG A N 1
ATOM 2460 C CA . ARG A 1 375 ? 99.220 40.358 52.449 1.00 45.99 329 ARG A CA 1
ATOM 2461 C C . ARG A 1 375 ? 98.728 40.009 51.066 1.00 46.22 329 ARG A C 1
ATOM 2462 O O . ARG A 1 375 ? 98.714 40.860 50.183 1.00 46.37 329 ARG A O 1
ATOM 2470 N N . MET A 1 376 ? 98.325 38.767 50.843 1.00 46.51 330 MET A N 1
ATOM 2471 C CA . MET A 1 376 ? 97.968 38.433 49.472 1.00 47.15 330 MET A CA 1
ATOM 2472 C C . MET A 1 376 ? 96.497 38.269 49.118 1.00 47.85 330 MET A C 1
ATOM 2473 O O . MET A 1 376 ? 95.661 38.091 50.011 1.00 48.30 330 MET A O 1
ATOM 2478 N N . PRO A 1 377 ? 96.201 38.322 47.812 1.00 48.20 331 PRO A N 1
ATOM 2479 C CA . PRO A 1 377 ? 94.835 38.349 47.308 1.00 48.30 331 PRO A CA 1
ATOM 2480 C C . PRO A 1 377 ? 93.758 37.741 48.216 1.00 48.27 331 PRO A C 1
ATOM 2481 O O . PRO A 1 377 ? 92.953 38.487 48.781 1.00 48.23 331 PRO A O 1
ATOM 2485 N N . GLU A 1 378 ? 93.730 36.422 48.368 1.00 48.35 332 GLU A N 1
ATOM 2486 C CA . GLU A 1 378 ? 92.633 35.815 49.131 1.00 48.60 332 GLU A CA 1
ATOM 2487 C C . GLU A 1 378 ? 93.032 35.543 50.554 1.00 48.07 332 GLU A C 1
ATOM 2488 O O . GLU A 1 378 ? 92.251 35.002 51.330 1.00 48.08 332 GLU A O 1
ATOM 2494 N N . GLN A 1 379 ? 94.254 35.955 50.877 1.00 47.73 333 GLN A N 1
ATOM 2495 C CA . GLN A 1 379 ? 94.856 35.819 52.204 1.00 47.57 333 GLN A CA 1
ATOM 2496 C C . GLN A 1 379 ? 95.105 34.369 52.596 1.00 47.17 333 GLN A C 1
ATOM 2497 O O . GLN A 1 379 ? 95.175 34.032 53.786 1.00 46.98 333 GLN A O 1
ATOM 2503 N N . VAL A 1 380 ? 95.230 33.518 51.576 1.00 46.62 334 VAL A N 1
ATOM 2504 C CA . VAL A 1 380 ? 95.692 32.141 51.746 1.00 46.02 334 VAL A CA 1
ATOM 2505 C C . VAL A 1 380 ? 96.979 31.912 50.947 1.00 45.39 334 VAL A C 1
ATOM 2506 O O . VAL A 1 380 ? 97.090 32.273 49.767 1.00 44.89 334 VAL A O 1
ATOM 2510 N N . LEU A 1 381 ? 97.953 31.331 51.630 1.00 44.90 335 LEU A N 1
ATOM 2511 C CA . LEU A 1 381 ? 99.209 30.944 51.026 1.00 44.61 335 LEU A CA 1
ATOM 2512 C C . LEU A 1 381 ? 99.354 29.449 51.254 1.00 44.24 335 LEU A C 1
ATOM 2513 O O . LEU A 1 381 ? 99.511 28.980 52.388 1.00 44.28 335 LEU A O 1
ATOM 2518 N N . GLU A 1 382 ? 99.265 28.688 50.179 1.00 43.52 336 GLU A N 1
ATOM 2519 C CA . GLU A 1 382 ? 99.216 27.248 50.320 1.00 42.99 336 GLU A CA 1
ATOM 2520 C C . GLU A 1 382 ? 100.511 26.683 50.917 1.00 42.13 336 GLU A C 1
ATOM 2521 O O . GLU A 1 382 ? 101.605 27.228 50.701 1.00 42.03 336 GLU A O 1
ATOM 2527 N N . ARG A 1 383 ? 100.390 25.601 51.675 1.00 41.01 337 ARG A N 1
ATOM 2528 C CA . ARG A 1 383 ? 101.571 25.004 52.280 1.00 40.08 337 ARG A CA 1
ATOM 2529 C C . ARG A 1 383 ? 102.452 24.295 51.256 1.00 39.71 337 ARG A C 1
ATOM 2530 O O . ARG A 1 383 ? 101.992 23.958 50.149 1.00 39.76 337 ARG A O 1
ATOM 2538 N N . ALA A 1 384 ? 103.724 24.112 51.615 1.00 38.78 338 ALA A N 1
ATOM 2539 C CA . ALA A 1 384 ? 104.680 23.467 50.731 1.00 37.89 338 ALA A CA 1
ATOM 2540 C C . ALA A 1 384 ? 104.253 22.037 50.469 1.00 37.45 338 ALA A C 1
ATOM 2541 O O . ALA A 1 384 ? 103.860 21.326 51.391 1.00 37.41 338 ALA A O 1
ATOM 2543 N N . SER A 1 385 ? 104.327 21.656 49.196 1.00 36.83 339 SER A N 1
ATOM 2544 C CA . SER A 1 385 ? 104.056 20.319 48.703 1.00 36.57 339 SER A CA 1
ATOM 2545 C C . SER A 1 385 ? 105.293 19.436 48.773 1.00 36.13 339 SER A C 1
ATOM 2546 O O . SER A 1 385 ? 106.395 19.911 48.584 1.00 36.17 339 SER A O 1
ATOM 2549 N N . SER A 1 386 ? 105.095 18.144 49.013 1.00 36.02 340 SER A N 1
ATOM 2550 C CA . SER A 1 386 ? 106.193 17.157 49.024 1.00 35.71 340 SER A CA 1
ATOM 2551 C C . SER A 1 386 ? 106.654 16.691 47.627 1.00 35.18 340 SER A C 1
ATOM 2552 O O . SER A 1 386 ? 107.724 16.088 47.511 1.00 35.01 340 SER A O 1
ATOM 2555 N N . GLU A 1 387 ? 105.871 16.981 46.585 1.00 34.57 341 GLU A N 1
ATOM 2556 C CA . GLU A 1 387 ? 106.162 16.500 45.229 1.00 34.63 341 GLU A CA 1
ATOM 2557 C C . GLU A 1 387 ? 107.157 17.383 44.484 1.00 34.63 341 GLU A C 1
ATOM 2558 O O . GLU A 1 387 ? 106.766 18.210 43.693 1.00 35.01 341 GLU A O 1
ATOM 2564 N N . GLU A 1 388 ? 108.446 17.198 44.704 1.00 35.14 342 GLU A N 1
ATOM 2565 C CA . GLU A 1 388 ? 109.436 18.081 44.102 1.00 35.29 342 GLU A CA 1
ATOM 2566 C C . GLU A 1 388 ? 109.877 17.653 42.724 1.00 35.46 342 GLU A C 1
ATOM 2567 O O . GLU A 1 388 ? 109.988 16.454 42.429 1.00 35.69 342 GLU A O 1
ATOM 2573 N N . LEU A 1 389 ? 110.152 18.639 41.885 1.00 35.13 343 LEU A N 1
ATOM 2574 C CA . LEU A 1 389 ? 110.611 18.343 40.549 1.00 35.20 343 LEU A CA 1
ATOM 2575 C C . LEU A 1 389 ? 112.130 18.249 40.384 1.00 35.81 343 LEU A C 1
ATOM 2576 O O . LEU A 1 389 ? 112.575 17.568 39.481 1.00 36.39 343 LEU A O 1
ATOM 2581 N N . VAL A 1 390 ? 112.942 18.925 41.198 1.00 36.32 344 VAL A N 1
ATOM 2582 C CA . VAL A 1 390 ? 114.403 18.777 40.985 1.00 36.51 344 VAL A CA 1
ATOM 2583 C C . VAL A 1 390 ? 114.928 17.499 41.584 1.00 36.59 344 VAL A C 1
ATOM 2584 O O . VAL A 1 390 ? 114.544 17.095 42.682 1.00 36.19 344 VAL A O 1
ATOM 2588 N N . GLN A 1 391 ? 115.814 16.876 40.827 1.00 37.25 345 GLN A N 1
ATOM 2589 C CA . GLN A 1 391 ? 116.316 15.556 41.132 1.00 38.08 345 GLN A CA 1
ATOM 2590 C C . GLN A 1 391 ? 117.611 15.684 41.877 1.00 38.54 345 GLN A C 1
ATOM 2591 O O . GLN A 1 391 ? 118.605 16.103 41.311 1.00 38.75 345 GLN A O 1
ATOM 2597 N N . LYS A 1 392 ? 117.613 15.300 43.141 1.00 39.85 346 LYS A N 1
ATOM 2598 C CA . LYS A 1 392 ? 118.741 15.619 44.032 1.00 41.24 346 LYS A CA 1
ATOM 2599 C C . LYS A 1 392 ? 120.110 15.047 43.607 1.00 41.59 346 LYS A C 1
ATOM 2600 O O . LYS A 1 392 ? 121.126 15.751 43.603 1.00 42.03 346 LYS A O 1
ATOM 2606 N N . ASP A 1 393 ? 120.121 13.772 43.248 1.00 42.08 347 ASP A N 1
ATOM 2607 C CA . ASP A 1 393 ? 121.320 13.088 42.820 1.00 42.34 347 ASP A CA 1
ATOM 2608 C C . ASP A 1 393 ? 121.483 13.423 41.342 1.00 41.99 347 ASP A C 1
ATOM 2609 O O . ASP A 1 393 ? 120.779 12.883 40.504 1.00 42.32 347 ASP A O 1
ATOM 2614 N N . TRP A 1 394 ? 122.370 14.360 41.032 1.00 41.74 348 TRP A N 1
ATOM 2615 C CA . TRP A 1 394 ? 122.521 14.882 39.669 1.00 41.70 348 TRP A CA 1
ATOM 2616 C C . TRP A 1 394 ? 123.824 15.653 39.530 1.00 42.07 348 TRP A C 1
ATOM 2617 O O . TRP A 1 394 ? 124.180 16.441 40.409 1.00 42.73 348 TRP A O 1
ATOM 2628 N N . GLU A 1 395 ? 124.536 15.454 38.430 1.00 41.94 349 GLU A N 1
ATOM 2629 C CA . GLU A 1 395 ? 125.778 16.176 38.260 1.00 41.87 349 GLU A CA 1
ATOM 2630 C C . GLU A 1 395 ? 125.711 17.243 37.186 1.00 40.84 349 GLU A C 1
ATOM 2631 O O . GLU A 1 395 ? 125.418 16.975 36.027 1.00 40.68 349 GLU A O 1
ATOM 2637 N N . ARG A 1 396 ? 125.993 18.460 37.631 1.00 40.16 350 ARG A N 1
ATOM 2638 C CA . ARG A 1 396 ? 126.066 19.685 36.833 1.00 39.73 350 ARG A CA 1
ATOM 2639 C C . ARG A 1 396 ? 126.642 19.502 35.420 1.00 39.47 350 ARG A C 1
ATOM 2640 O O . ARG A 1 396 ? 127.788 19.135 35.272 1.00 39.64 350 ARG A O 1
ATOM 2648 N N . ARG A 1 397 ? 125.851 19.754 34.384 1.00 39.26 351 ARG A N 1
ATOM 2649 C CA . ARG A 1 397 ? 126.351 19.675 33.006 1.00 39.15 351 ARG A CA 1
ATOM 2650 C C . ARG A 1 397 ? 127.313 20.829 32.659 1.00 38.36 351 ARG A C 1
ATOM 2651 O O . ARG A 1 397 ? 127.099 21.971 33.065 1.00 38.52 351 ARG A O 1
ATOM 2659 N N . GLU A 1 398 ? 128.362 20.548 31.892 1.00 37.41 352 GLU A N 1
ATOM 2660 C CA . GLU A 1 398 ? 129.125 21.631 31.285 1.00 36.72 352 GLU A CA 1
ATOM 2661 C C . GLU A 1 398 ? 128.216 22.347 30.298 1.00 35.95 352 GLU A C 1
ATOM 2662 O O . GLU A 1 398 ? 127.461 21.721 29.573 1.00 35.71 352 GLU A O 1
ATOM 2668 N N . TYR A 1 399 ? 128.288 23.666 30.253 1.00 35.53 353 TYR A N 1
ATOM 2669 C CA . TYR A 1 399 ? 127.640 24.390 29.162 1.00 34.46 353 TYR A CA 1
ATOM 2670 C C . TYR A 1 399 ? 128.611 24.993 28.162 1.00 34.46 353 TYR A C 1
ATOM 2671 O O . TYR A 1 399 ? 128.199 25.366 27.063 1.00 34.62 353 TYR A O 1
ATOM 2680 N N . LEU A 1 400 ? 129.890 25.102 28.527 1.00 33.92 354 LEU A N 1
ATOM 2681 C CA . LEU A 1 400 ? 130.857 25.634 27.592 1.00 33.91 354 LEU A CA 1
ATOM 2682 C C . LEU A 1 400 ? 131.062 24.582 26.548 1.00 34.46 354 LEU A C 1
ATOM 2683 O O . LEU A 1 400 ? 131.106 23.406 26.867 1.00 34.67 354 LEU A O 1
ATOM 2688 N N . GLY A 1 401 ? 131.151 24.994 25.296 1.00 35.05 355 GLY A N 1
ATOM 2689 C CA . GLY A 1 401 ? 131.323 24.033 24.215 1.00 35.91 355 GLY A CA 1
ATOM 2690 C C . GLY A 1 401 ? 130.016 23.821 23.483 1.00 36.67 355 GLY A C 1
ATOM 2691 O O . GLY A 1 401 ? 129.040 24.553 23.714 1.00 37.15 355 GLY A O 1
ATOM 2692 N N . VAL A 1 402 ? 130.009 22.822 22.600 1.00 36.95 356 VAL A N 1
ATOM 2693 C CA . VAL A 1 402 ? 128.850 22.464 21.773 1.00 36.92 356 VAL A CA 1
ATOM 2694 C C . VAL A 1 402 ? 127.938 21.463 22.485 1.00 37.15 356 VAL A C 1
ATOM 2695 O O . VAL A 1 402 ? 128.371 20.370 22.854 1.00 37.30 356 VAL A O 1
ATOM 2699 N N . HIS A 1 403 ? 126.671 21.820 22.663 1.00 37.40 357 HIS A N 1
ATOM 2700 C CA . HIS A 1 403 ? 125.723 20.907 23.312 1.00 37.51 357 HIS A CA 1
ATOM 2701 C C . HIS A 1 403 ? 124.391 20.855 22.589 1.00 37.60 357 HIS A C 1
ATOM 2702 O O . HIS A 1 403 ? 123.974 21.852 21.991 1.00 37.49 357 HIS A O 1
ATOM 2709 N N . PRO A 1 404 ? 123.730 19.695 22.618 1.00 37.71 358 PRO A N 1
ATOM 2710 C CA . PRO A 1 404 ? 122.493 19.514 21.825 1.00 37.65 358 PRO A CA 1
ATOM 2711 C C . PRO A 1 404 ? 121.343 20.199 22.531 1.00 37.22 358 PRO A C 1
ATOM 2712 O O . PRO A 1 404 ? 121.346 20.275 23.767 1.00 37.76 358 PRO A O 1
ATOM 2716 N N . GLN A 1 405 ? 120.412 20.749 21.761 1.00 36.64 359 GLN A N 1
ATOM 2717 C CA . GLN A 1 405 ? 119.257 21.414 22.353 1.00 36.31 359 GLN A CA 1
ATOM 2718 C C . GLN A 1 405 ? 118.143 20.382 22.442 1.00 36.12 359 GLN A C 1
ATOM 2719 O O . GLN A 1 405 ? 118.368 19.203 22.148 1.00 36.19 359 GLN A O 1
ATOM 2725 N N . LYS A 1 406 ? 116.961 20.806 22.888 1.00 35.80 360 LYS A N 1
ATOM 2726 C CA . LYS A 1 406 ? 115.806 19.913 22.897 1.00 35.34 360 LYS A CA 1
ATOM 2727 C C . LYS A 1 406 ? 115.102 19.975 21.561 1.00 34.95 360 LYS A C 1
ATOM 2728 O O . LYS A 1 406 ? 114.481 19.016 21.165 1.00 34.26 360 LYS A O 1
ATOM 2734 N N . GLN A 1 407 ? 115.224 21.109 20.870 1.00 35.65 361 GLN A N 1
ATOM 2735 C CA . GLN A 1 407 ? 114.868 21.211 19.431 1.00 36.14 361 GLN A CA 1
ATOM 2736 C C . GLN A 1 407 ? 115.757 20.273 18.636 1.00 36.17 361 GLN A C 1
ATOM 2737 O O . GLN A 1 407 ? 116.984 20.351 18.742 1.00 36.26 361 GLN A O 1
ATOM 2743 N N . GLN A 1 408 ? 115.160 19.378 17.852 1.00 36.45 362 GLN A N 1
ATOM 2744 C CA . GLN A 1 408 ? 115.962 18.495 16.986 1.00 36.48 362 GLN A CA 1
ATOM 2745 C C . GLN A 1 408 ? 116.844 19.319 16.037 1.00 36.21 362 GLN A C 1
ATOM 2746 O O . GLN A 1 408 ? 116.410 20.353 15.518 1.00 36.63 362 GLN A O 1
ATOM 2752 N N . GLY A 1 409 ? 118.089 18.893 15.858 1.00 35.81 363 GLY A N 1
ATOM 2753 C CA . GLY A 1 409 ? 118.992 19.516 14.878 1.00 35.52 363 GLY A CA 1
ATOM 2754 C C . GLY A 1 409 ? 119.633 20.849 15.242 1.00 35.16 363 GLY A C 1
ATOM 2755 O O . GLY A 1 409 ? 120.292 21.481 14.401 1.00 35.56 363 GLY A O 1
ATOM 2756 N N . LEU A 1 410 ? 119.446 21.287 16.482 1.00 34.21 364 LEU A N 1
ATOM 2757 C CA . LEU A 1 410 ? 120.039 22.525 16.939 1.00 33.51 364 LEU A CA 1
ATOM 2758 C C . LEU A 1 410 ? 120.979 22.265 18.099 1.00 33.61 364 LEU A C 1
ATOM 2759 O O . LEU A 1 410 ? 120.768 21.357 18.903 1.00 33.74 364 LEU A O 1
ATOM 2764 N N . SER A 1 411 ? 122.026 23.075 18.182 1.00 33.58 365 SER A N 1
ATOM 2765 C CA . SER A 1 411 ? 122.924 23.036 19.318 1.00 33.19 365 SER A CA 1
ATOM 2766 C C . SER A 1 411 ? 123.172 24.429 19.861 1.00 33.00 365 SER A C 1
ATOM 2767 O O . SER A 1 411 ? 123.015 25.429 19.145 1.00 32.86 365 SER A O 1
ATOM 2770 N N . PHE A 1 412 ? 123.509 24.491 21.146 1.00 32.86 366 PHE A N 1
ATOM 2771 C CA . PHE A 1 412 ? 123.994 25.733 21.737 1.00 32.90 366 PHE A CA 1
ATOM 2772 C C . PHE A 1 412 ? 125.508 25.693 21.910 1.00 33.16 366 PHE A C 1
ATOM 2773 O O . PHE A 1 412 ? 126.092 24.618 22.086 1.00 33.25 366 PHE A O 1
ATOM 2781 N N . VAL A 1 413 ? 126.151 26.850 21.810 1.00 33.38 367 VAL A N 1
ATOM 2782 C CA . VAL A 1 413 ? 127.572 26.892 22.108 1.00 33.82 367 VAL A CA 1
ATOM 2783 C C . VAL A 1 413 ? 127.897 27.864 23.243 1.00 33.99 367 VAL A C 1
ATOM 2784 O O . VAL A 1 413 ? 127.711 29.081 23.115 1.00 34.13 367 VAL A O 1
ATOM 2788 N N . GLY A 1 414 ? 128.365 27.315 24.360 1.00 33.95 368 GLY A N 1
ATOM 2789 C CA . GLY A 1 414 ? 128.765 28.153 25.486 1.00 34.32 368 GLY A CA 1
ATOM 2790 C C . GLY A 1 414 ? 130.135 28.715 25.201 1.00 34.27 368 GLY A C 1
ATOM 2791 O O . GLY A 1 414 ? 131.003 27.976 24.760 1.00 34.42 368 GLY A O 1
ATOM 2792 N N . LEU A 1 415 ? 130.317 30.015 25.432 1.00 34.08 369 LEU A N 1
ATOM 2793 C CA . LEU A 1 415 ? 131.579 30.695 25.149 1.00 33.84 369 LEU A CA 1
ATOM 2794 C C . LEU A 1 415 ? 132.237 31.225 26.402 1.00 34.28 369 LEU A C 1
ATOM 2795 O O . LEU A 1 415 ? 131.558 31.648 27.344 1.00 34.18 369 LEU A O 1
ATOM 2800 N N . HIS A 1 416 ? 133.569 31.224 26.401 1.00 34.76 370 HIS A N 1
ATOM 2801 C CA . HIS A 1 416 ? 134.348 31.651 27.566 1.00 34.71 370 HIS A CA 1
ATOM 2802 C C . HIS A 1 416 ? 134.081 33.056 28.101 1.00 34.69 370 HIS A C 1
ATOM 2803 O O . HIS A 1 416 ? 133.380 33.184 29.103 1.00 35.98 370 HIS A O 1
ATOM 2810 N N . ILE A 1 417 ? 134.610 34.112 27.489 1.00 33.54 371 ILE A N 1
ATOM 2811 C CA . ILE A 1 417 ? 134.552 35.447 28.160 1.00 33.10 371 ILE A CA 1
ATOM 2812 C C . ILE A 1 417 ? 135.439 35.475 29.412 1.00 33.20 371 ILE A C 1
ATOM 2813 O O . ILE A 1 417 ? 134.949 35.264 30.530 1.00 33.04 371 ILE A O 1
ATOM 2818 N N . PRO A 1 418 ? 136.735 35.730 29.226 1.00 33.41 372 PRO A N 1
ATOM 2819 C CA . PRO A 1 418 ? 137.650 35.799 30.327 1.00 33.49 372 PRO A CA 1
ATOM 2820 C C . PRO A 1 418 ? 137.151 36.832 31.317 1.00 33.66 372 PRO A C 1
ATOM 2821 O O . PRO A 1 418 ? 137.031 38.012 30.966 1.00 33.62 372 PRO A O 1
ATOM 2825 N N . VAL A 1 419 ? 136.837 36.366 32.531 1.00 33.82 373 VAL A N 1
ATOM 2826 C CA . VAL A 1 419 ? 136.347 37.208 33.653 1.00 33.55 373 VAL A CA 1
ATOM 2827 C C . VAL A 1 419 ? 135.142 38.096 33.354 1.00 34.02 373 VAL A C 1
ATOM 2828 O O . VAL A 1 419 ? 134.811 38.970 34.150 1.00 34.20 373 VAL A O 1
ATOM 2832 N N . GLY A 1 420 ? 134.481 37.877 32.221 1.00 34.09 374 GLY A N 1
ATOM 2833 C CA . GLY A 1 420 ? 133.270 38.635 31.914 1.00 34.33 374 GLY A CA 1
ATOM 2834 C C . GLY A 1 420 ? 133.469 39.926 31.129 1.00 34.44 374 GLY A C 1
ATOM 2835 O O . GLY A 1 420 ? 132.509 40.475 30.567 1.00 34.98 374 GLY A O 1
ATOM 2836 N N . ARG A 1 421 ? 134.705 40.411 31.082 1.00 34.08 375 ARG A N 1
ATOM 2837 C CA . ARG A 1 421 ? 135.004 41.684 30.443 1.00 33.61 375 ARG A CA 1
ATOM 2838 C C . ARG A 1 421 ? 134.879 41.561 28.929 1.00 33.71 375 ARG A C 1
ATOM 2839 O O . ARG A 1 421 ? 135.407 40.625 28.323 1.00 33.54 375 ARG A O 1
ATOM 2847 N N . LEU A 1 422 ? 134.159 42.507 28.335 1.00 33.69 376 LEU A N 1
ATOM 2848 C CA . LEU A 1 422 ? 134.102 42.636 26.889 1.00 33.92 376 LEU A CA 1
ATOM 2849 C C . LEU A 1 422 ? 134.349 44.079 26.433 1.00 34.35 376 LEU A C 1
ATOM 2850 O O . LEU A 1 422 ? 133.956 45.029 27.110 1.00 33.82 376 LEU A O 1
ATOM 2855 N N . GLN A 1 423 ? 134.973 44.210 25.264 1.00 34.98 377 GLN A N 1
ATOM 2856 C CA . GLN A 1 423 ? 135.141 45.480 24.571 1.00 35.91 377 GLN A CA 1
ATOM 2857 C C . GLN A 1 423 ? 134.096 45.721 23.494 1.00 36.72 377 GLN A C 1
ATOM 2858 O O . GLN A 1 423 ? 133.474 44.776 23.000 1.00 36.80 377 GLN A O 1
ATOM 2864 N N . ALA A 1 424 ? 133.957 46.984 23.088 1.00 37.88 378 ALA A N 1
ATOM 2865 C CA . ALA A 1 424 ? 132.909 47.395 22.143 1.00 39.07 378 ALA A CA 1
ATOM 2866 C C . ALA A 1 424 ? 132.987 46.702 20.788 1.00 40.04 378 ALA A C 1
ATOM 2867 O O . ALA A 1 424 ? 131.968 46.237 20.268 1.00 40.66 378 ALA A O 1
ATOM 2869 N N . ASP A 1 425 ? 134.180 46.627 20.214 1.00 41.12 379 ASP A N 1
ATOM 2870 C CA . ASP A 1 425 ? 134.353 45.924 18.937 1.00 42.19 379 ASP A CA 1
ATOM 2871 C C . ASP A 1 425 ? 133.900 44.433 19.015 1.00 42.32 379 ASP A C 1
ATOM 2872 O O . ASP A 1 425 ? 133.266 43.914 18.073 1.00 42.67 379 ASP A O 1
ATOM 2877 N N . GLU A 1 426 ? 134.191 43.783 20.150 1.00 42.18 380 GLU A N 1
ATOM 2878 C CA . GLU A 1 426 ? 133.962 42.342 20.346 1.00 42.05 380 GLU A CA 1
ATOM 2879 C C . GLU A 1 426 ? 132.497 42.024 20.593 1.00 42.22 380 GLU A C 1
ATOM 2880 O O . GLU A 1 426 ? 132.021 40.921 20.276 1.00 42.14 380 GLU A O 1
ATOM 2886 N N . MET A 1 427 ? 131.795 42.985 21.193 1.00 42.07 381 MET A N 1
ATOM 2887 C CA . MET A 1 427 ? 130.369 42.858 21.431 1.00 42.27 381 MET A CA 1
ATOM 2888 C C . MET A 1 427 ? 129.615 42.855 20.128 1.00 42.10 381 MET A C 1
ATOM 2889 O O . MET A 1 427 ? 128.665 42.096 19.949 1.00 42.48 381 MET A O 1
ATOM 2894 N N . GLU A 1 428 ? 130.044 43.702 19.212 1.00 41.86 382 GLU A N 1
ATOM 2895 C CA . GLU A 1 428 ? 129.444 43.726 17.906 1.00 41.96 382 GLU A CA 1
ATOM 2896 C C . GLU A 1 428 ? 129.558 42.366 17.224 1.00 41.02 382 GLU A C 1
ATOM 2897 O O . GLU A 1 428 ? 128.584 41.845 16.703 1.00 40.92 382 GLU A O 1
ATOM 2903 N N . GLU A 1 429 ? 130.750 41.789 17.240 1.00 40.15 383 GLU A N 1
ATOM 2904 C CA . GLU A 1 429 ? 130.966 40.486 16.625 1.00 39.55 383 GLU A CA 1
ATOM 2905 C C . GLU A 1 429 ? 130.128 39.333 17.189 1.00 38.86 383 GLU A C 1
ATOM 2906 O O . GLU A 1 429 ? 129.633 38.506 16.432 1.00 38.85 383 GLU A O 1
ATOM 2912 N N . LEU A 1 430 ? 129.983 39.255 18.509 1.00 38.24 384 LEU A N 1
ATOM 2913 C CA . LEU A 1 430 ? 129.065 38.278 19.092 1.00 37.33 384 LEU A CA 1
ATOM 2914 C C . LEU A 1 430 ? 127.674 38.490 18.512 1.00 37.17 384 LEU A C 1
ATOM 2915 O O . LEU A 1 430 ? 127.056 37.543 18.022 1.00 37.04 384 LEU A O 1
ATOM 2920 N N . ALA A 1 431 ? 127.208 39.744 18.563 1.00 36.67 385 ALA A N 1
ATOM 2921 C CA . ALA A 1 431 ? 125.919 40.123 18.036 1.00 36.40 385 ALA A CA 1
ATOM 2922 C C . ALA A 1 431 ? 125.786 39.641 16.606 1.00 36.57 385 ALA A C 1
ATOM 2923 O O . ALA A 1 431 ? 124.792 39.013 16.260 1.00 36.69 385 ALA A O 1
ATOM 2925 N N . ARG A 1 432 ? 126.801 39.905 15.789 1.00 36.94 386 ARG A N 1
ATOM 2926 C CA . ARG A 1 432 ? 126.790 39.475 14.397 1.00 37.37 386 ARG A CA 1
ATOM 2927 C C . ARG A 1 432 ? 126.829 37.949 14.300 1.00 37.88 386 ARG A C 1
ATOM 2928 O O . ARG A 1 432 ? 126.191 37.349 13.421 1.00 38.42 386 ARG A O 1
ATOM 2936 N N . ILE A 1 433 ? 127.559 37.311 15.203 1.00 37.68 387 ILE A N 1
ATOM 2937 C CA . ILE A 1 433 ? 127.630 35.876 15.147 1.00 37.72 387 ILE A CA 1
ATOM 2938 C C . ILE A 1 433 ? 126.306 35.273 15.563 1.00 37.94 387 ILE A C 1
ATOM 2939 O O . ILE A 1 433 ? 125.925 34.219 15.056 1.00 39.04 387 ILE A O 1
ATOM 2944 N N . ALA A 1 434 ? 125.581 35.933 16.457 1.00 37.64 388 ALA A N 1
ATOM 2945 C CA . ALA A 1 434 ? 124.287 35.389 16.883 1.00 37.38 388 ALA A CA 1
ATOM 2946 C C . ALA A 1 434 ? 123.330 35.443 15.717 1.00 37.03 388 ALA A C 1
ATOM 2947 O O . ALA A 1 434 ? 122.707 34.460 15.389 1.00 37.04 388 ALA A O 1
ATOM 2949 N N . ASP A 1 435 ? 123.244 36.598 15.080 1.00 37.25 389 ASP A N 1
ATOM 2950 C CA . ASP A 1 435 ? 122.451 36.754 13.872 1.00 37.62 389 ASP A CA 1
ATOM 2951 C C . ASP A 1 435 ? 122.767 35.705 12.825 1.00 37.69 389 ASP A C 1
ATOM 2952 O O . ASP A 1 435 ? 121.874 35.032 12.339 1.00 37.84 389 ASP A O 1
ATOM 2957 N N . VAL A 1 436 ? 124.041 35.564 12.485 1.00 37.81 390 VAL A N 1
ATOM 2958 C CA . VAL A 1 436 ? 124.435 34.729 11.367 1.00 37.43 390 VAL A CA 1
ATOM 2959 C C . VAL A 1 436 ? 124.355 33.244 11.661 1.00 37.67 390 VAL A C 1
ATOM 2960 O O . VAL A 1 436 ? 124.033 32.474 10.763 1.00 38.52 390 VAL A O 1
ATOM 2964 N N . TYR A 1 437 ? 124.615 32.820 12.896 1.00 37.55 391 TYR A N 1
ATOM 2965 C CA . TYR A 1 437 ? 124.594 31.376 13.190 1.00 37.56 391 TYR A CA 1
ATOM 2966 C C . TYR A 1 437 ? 123.369 30.913 13.951 1.00 37.11 391 TYR A C 1
ATOM 2967 O O . TYR A 1 437 ? 122.849 29.827 13.694 1.00 37.43 391 TYR A O 1
ATOM 2976 N N . GLY A 1 438 ? 122.934 31.731 14.901 1.00 36.37 392 GLY A N 1
ATOM 2977 C CA . GLY A 1 438 ? 121.801 31.399 15.750 1.00 35.55 392 GLY A CA 1
ATOM 2978 C C . GLY A 1 438 ? 120.518 32.120 15.369 1.00 35.05 392 GLY A C 1
ATOM 2979 O O . GLY A 1 438 ? 120.232 32.331 14.194 1.00 35.16 392 GLY A O 1
ATOM 2980 N N . SER A 1 439 ? 119.746 32.494 16.381 1.00 34.49 393 SER A N 1
ATOM 2981 C CA . SER A 1 439 ? 118.408 33.030 16.199 1.00 33.74 393 SER A CA 1
ATOM 2982 C C . SER A 1 439 ? 118.460 34.526 16.420 1.00 33.55 393 SER A C 1
ATOM 2983 O O . SER A 1 439 ? 117.442 35.161 16.723 1.00 33.69 393 SER A O 1
ATOM 2986 N N . GLY A 1 440 ? 119.658 35.082 16.298 1.00 33.00 394 GLY A N 1
ATOM 2987 C CA . GLY A 1 440 ? 119.913 36.442 16.747 1.00 32.22 394 GLY A CA 1
ATOM 2988 C C . GLY A 1 440 ? 119.728 36.738 18.232 1.00 31.56 394 GLY A C 1
ATOM 2989 O O . GLY A 1 440 ? 119.276 37.823 18.578 1.00 31.57 394 GLY A O 1
ATOM 2990 N N . GLU A 1 441 ? 120.078 35.811 19.122 1.00 31.44 395 GLU A N 1
ATOM 2991 C CA . GLU A 1 441 ? 120.119 36.151 20.564 1.00 32.11 395 GLU A CA 1
ATOM 2992 C C . GLU A 1 441 ? 121.278 35.523 21.311 1.00 31.77 395 GLU A C 1
ATOM 2993 O O . GLU A 1 441 ? 122.042 34.764 20.729 1.00 32.55 395 GLU A O 1
ATOM 2999 N N . LEU A 1 442 ? 121.419 35.844 22.592 1.00 31.30 396 LEU A N 1
ATOM 3000 C CA . LEU A 1 442 ? 122.502 35.281 23.388 1.00 30.95 396 LEU A CA 1
ATOM 3001 C C . LEU A 1 442 ? 122.031 35.025 24.796 1.00 30.98 396 LEU A C 1
ATOM 3002 O O . LEU A 1 442 ? 121.158 35.729 25.294 1.00 31.31 396 LEU A O 1
ATOM 3007 N N . ARG A 1 443 ? 122.601 34.012 25.441 1.00 30.95 397 ARG A N 1
ATOM 3008 C CA . ARG A 1 443 ? 122.318 33.771 26.858 1.00 30.74 397 ARG A CA 1
ATOM 3009 C C . ARG A 1 443 ? 123.509 34.074 27.737 1.00 30.41 397 ARG A C 1
ATOM 3010 O O . ARG A 1 443 ? 124.517 33.385 27.684 1.00 30.40 397 ARG A O 1
ATOM 3018 N N . LEU A 1 444 ? 123.382 35.121 28.538 1.00 30.52 398 LEU A N 1
ATOM 3019 C CA . LEU A 1 444 ? 124.349 35.431 29.584 1.00 30.42 398 LEU A CA 1
ATOM 3020 C C . LEU A 1 444 ? 124.163 34.441 30.720 1.00 30.72 398 LEU A C 1
ATOM 3021 O O . LEU A 1 444 ? 123.072 33.883 30.888 1.00 30.64 398 LEU A O 1
ATOM 3026 N N . THR A 1 445 ? 125.234 34.201 31.475 1.00 31.26 399 THR A N 1
ATOM 3027 C CA . THR A 1 445 ? 125.192 33.266 32.594 1.00 31.74 399 THR A CA 1
ATOM 3028 C C . THR A 1 445 ? 126.008 33.748 33.780 1.00 32.18 399 THR A C 1
ATOM 3029 O O . THR A 1 445 ? 127.038 34.420 33.641 1.00 32.85 399 THR A O 1
ATOM 3033 N N . VAL A 1 446 ? 125.542 33.305 34.941 1.00 32.47 400 VAL A N 1
ATOM 3034 C CA . VAL A 1 446 ? 126.053 33.578 36.285 1.00 31.72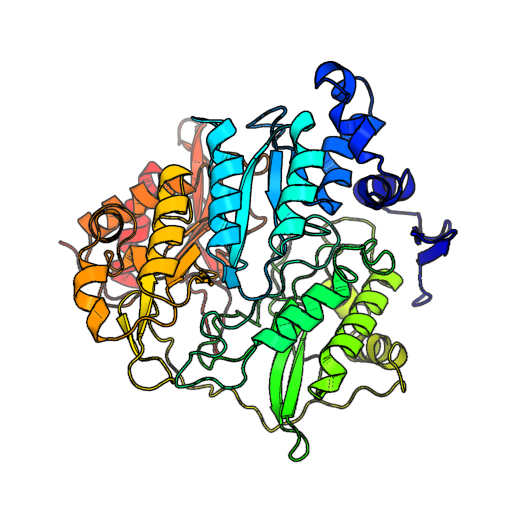 400 VAL A CA 1
ATOM 3035 C C . VAL A 1 446 ? 127.546 33.222 36.527 1.00 31.38 400 VAL A C 1
ATOM 3036 O O . VAL A 1 446 ? 128.066 33.348 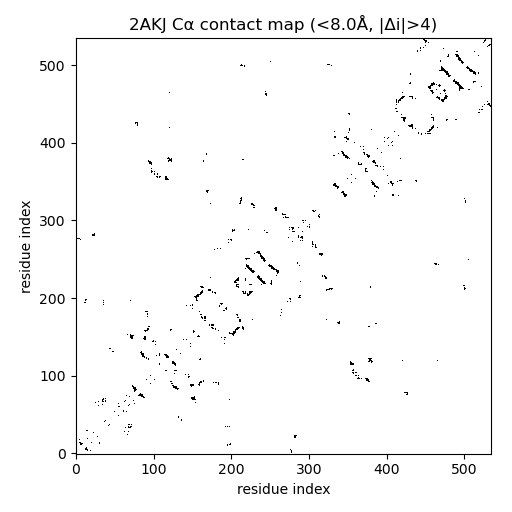37.646 1.00 32.22 400 VAL A O 1
ATOM 3040 N N . GLU A 1 447 ? 128.237 32.770 35.488 1.00 30.37 401 GLU A N 1
ATOM 3041 C CA . GLU A 1 447 ? 129.672 32.510 35.575 1.00 29.62 401 GLU A CA 1
ATOM 3042 C C . GLU A 1 447 ? 130.348 33.449 34.596 1.00 29.61 401 GLU A C 1
ATOM 3043 O O . GLU A 1 447 ? 131.493 33.228 34.170 1.00 29.92 401 GLU A O 1
ATOM 3049 N N . GLN A 1 448 ? 129.616 34.495 34.231 1.00 29.29 402 GLN A N 1
ATOM 3050 C CA . GLN A 1 448 ? 130.136 35.561 33.397 1.00 29.15 402 GLN A CA 1
ATOM 3051 C C . GLN A 1 448 ? 130.560 35.069 32.029 1.00 29.49 402 GLN A C 1
ATOM 3052 O O . GLN A 1 448 ? 131.542 35.548 31.463 1.00 29.67 402 GLN A O 1
ATOM 3058 N N . ASN A 1 449 ? 129.814 34.102 31.501 1.00 29.57 403 ASN A N 1
ATOM 3059 C CA . ASN A 1 449 ? 129.989 33.697 30.117 1.00 30.02 403 ASN A CA 1
ATOM 3060 C C . ASN A 1 449 ? 128.676 33.806 29.391 1.00 30.30 403 ASN A C 1
ATOM 3061 O O . ASN A 1 449 ? 127.615 33.941 30.019 1.00 30.89 403 ASN A O 1
ATOM 3066 N N . ILE A 1 450 ? 128.743 33.734 28.065 1.00 29.94 404 ILE A N 1
ATOM 3067 C CA . ILE A 1 450 ? 127.537 33.778 27.276 1.00 29.47 404 ILE A CA 1
ATOM 3068 C C . ILE A 1 450 ? 127.450 32.600 26.287 1.00 29.14 404 ILE A C 1
ATOM 3069 O O . ILE A 1 450 ? 128.465 32.187 25.717 1.00 29.21 404 ILE A O 1
ATOM 3074 N N . ILE A 1 451 ? 126.232 32.055 26.154 1.00 28.27 405 ILE A N 1
ATOM 3075 C CA . ILE A 1 451 ? 125.906 30.944 25.268 1.00 27.44 405 ILE A CA 1
ATOM 3076 C C . ILE A 1 451 ? 125.175 31.462 24.047 1.00 27.85 405 ILE A C 1
ATOM 3077 O O . ILE A 1 451 ? 124.218 32.245 24.182 1.00 28.52 405 ILE A O 1
ATOM 3082 N N . ILE A 1 452 ? 125.606 31.012 22.868 1.00 27.53 406 ILE A N 1
ATOM 3083 C CA . ILE A 1 452 ? 124.866 31.247 21.635 1.00 27.46 406 ILE A CA 1
ATOM 3084 C C . ILE A 1 452 ? 123.845 30.111 21.423 1.00 28.03 406 ILE A C 1
ATOM 3085 O O . ILE A 1 452 ? 124.221 28.971 21.078 1.00 28.57 406 ILE A O 1
ATOM 3090 N N . PRO A 1 453 ? 122.558 30.412 21.617 1.00 27.84 407 PRO A N 1
ATOM 3091 C CA . PRO A 1 453 ? 121.513 29.418 21.445 1.00 27.67 407 PRO A CA 1
ATOM 3092 C C . PRO A 1 453 ? 121.084 29.215 19.978 1.00 27.75 407 PRO A C 1
ATOM 3093 O O . PRO A 1 453 ? 121.397 30.033 19.120 1.00 27.48 407 PRO A O 1
ATOM 3097 N N . ASN A 1 454 ? 120.392 28.108 19.727 1.00 28.23 408 ASN A N 1
ATOM 3098 C CA . ASN A 1 454 ? 119.728 27.824 18.468 1.00 29.41 408 ASN A CA 1
ATOM 3099 C C . ASN A 1 454 ? 120.584 27.940 17.223 1.00 30.89 408 ASN A C 1
ATOM 3100 O O . ASN A 1 454 ? 120.213 28.703 16.330 1.00 31.57 408 ASN A O 1
ATOM 3105 N N . VAL A 1 455 ? 121.702 27.218 17.131 1.00 32.02 409 VAL A N 1
ATOM 3106 C CA . VAL A 1 455 ? 122.394 27.145 15.842 1.00 32.92 409 VAL A CA 1
ATOM 3107 C C . VAL A 1 455 ? 122.137 25.795 15.187 1.00 34.10 409 VAL A C 1
ATOM 3108 O O . VAL A 1 455 ? 122.068 24.768 15.881 1.00 34.08 409 VAL A O 1
ATOM 3112 N N . GLU A 1 456 ? 121.974 25.794 13.856 1.00 35.20 410 GLU A N 1
ATOM 3113 C CA . GLU A 1 456 ? 121.812 24.532 13.118 1.00 35.86 410 GLU A CA 1
ATOM 3114 C C . GLU A 1 456 ? 123.136 23.791 13.121 1.00 35.70 410 GLU A C 1
ATOM 3115 O O . GLU A 1 456 ? 124.199 24.405 13.013 1.00 35.27 410 GLU A O 1
ATOM 3121 N N . ASN A 1 457 ? 123.059 22.472 13.268 1.00 36.34 411 ASN A N 1
ATOM 3122 C CA . ASN A 1 457 ? 124.244 21.617 13.435 1.00 36.76 411 ASN A CA 1
ATOM 3123 C C . ASN A 1 457 ? 125.190 21.698 12.260 1.00 36.97 411 ASN A C 1
ATOM 3124 O O . ASN A 1 457 ? 126.392 21.497 12.407 1.00 36.79 411 ASN A O 1
ATOM 3129 N N . SER A 1 458 ? 124.615 22.001 11.100 1.00 37.47 412 SER A N 1
ATOM 3130 C CA . SER A 1 458 ? 125.355 22.274 9.868 1.00 37.88 412 SER A CA 1
ATOM 3131 C C . SER A 1 458 ? 126.319 23.441 10.038 1.00 37.94 412 SER A C 1
ATOM 3132 O O . SER A 1 458 ? 127.432 23.415 9.520 1.00 38.15 412 SER A O 1
ATOM 3135 N N . LYS A 1 459 ? 125.893 24.450 10.785 1.00 38.08 413 LYS A N 1
ATOM 3136 C CA . LYS A 1 459 ? 126.683 25.652 10.927 1.00 38.34 413 LYS A CA 1
ATOM 3137 C C . LYS A 1 459 ? 127.758 25.547 12.007 1.00 38.68 413 LYS A C 1
ATOM 3138 O O . LYS A 1 459 ? 128.667 26.360 12.014 1.00 38.79 413 LYS A O 1
ATOM 3144 N N . ILE A 1 460 ? 127.687 24.537 12.883 1.00 39.57 414 ILE A N 1
ATOM 3145 C CA . ILE A 1 460 ? 128.674 24.395 13.989 1.00 40.72 414 ILE A CA 1
ATOM 3146 C C . ILE A 1 460 ? 130.118 24.585 13.503 1.00 41.05 414 ILE A C 1
ATOM 3147 O O . ILE A 1 460 ? 130.796 25.522 13.948 1.00 41.09 414 ILE A O 1
ATOM 3152 N N . ASP A 1 461 ? 130.558 23.736 12.570 1.00 41.61 415 ASP A N 1
ATOM 3153 C CA . ASP A 1 461 ? 131.918 23.796 12.015 1.00 42.32 415 ASP A CA 1
ATOM 3154 C C . ASP A 1 461 ? 132.433 25.215 11.722 1.00 42.38 415 ASP A C 1
ATOM 3155 O O . ASP A 1 461 ? 133.492 25.609 12.237 1.00 42.13 415 ASP A O 1
ATOM 3160 N N . SER A 1 462 ? 131.684 25.962 10.906 1.00 42.48 416 SER A N 1
ATOM 3161 C CA . SER A 1 462 ? 132.046 27.331 10.535 1.00 43.07 416 SER A CA 1
ATOM 3162 C C . SER A 1 462 ? 132.114 28.220 11.775 1.00 43.64 416 SER A C 1
ATOM 3163 O O . SER A 1 462 ? 133.025 29.064 11.912 1.00 44.00 416 SER A O 1
ATOM 3166 N N . LEU A 1 463 ? 131.147 28.037 12.672 1.00 43.56 417 LEU A N 1
ATOM 3167 C CA . LEU A 1 463 ? 131.077 28.844 13.874 1.00 43.49 417 LEU A CA 1
ATOM 3168 C C . LEU A 1 463 ? 132.338 28.640 14.706 1.00 43.81 417 LEU A C 1
ATOM 3169 O O . LEU A 1 463 ? 132.967 29.608 15.107 1.00 43.90 417 LEU A O 1
ATOM 3174 N N . LEU A 1 464 ? 132.721 27.386 14.928 1.00 44.19 418 LEU A N 1
ATOM 3175 C CA . LEU A 1 464 ? 133.926 27.078 15.713 1.00 44.55 418 LEU A CA 1
ATOM 3176 C C . LEU A 1 464 ? 135.191 27.589 15.036 1.00 45.13 418 LEU A C 1
ATOM 3177 O O . LEU A 1 464 ? 136.281 27.530 15.598 1.00 45.20 418 LEU A O 1
ATOM 3182 N N . ASN A 1 465 ? 135.029 28.110 13.829 1.00 45.96 419 ASN A N 1
ATOM 3183 C CA . ASN A 1 465 ? 136.158 28.523 13.031 1.00 46.78 419 ASN A CA 1
ATOM 3184 C C . ASN A 1 465 ? 136.269 30.041 12.970 1.00 46.78 419 ASN A C 1
ATOM 3185 O O . ASN A 1 465 ? 137.116 30.576 12.263 1.00 46.88 419 ASN A O 1
ATOM 3190 N N . GLU A 1 466 ? 135.413 30.730 13.717 1.00 46.82 420 GLU A N 1
ATOM 3191 C CA . GLU A 1 466 ? 135.376 32.188 13.702 1.00 46.93 420 GLU A CA 1
ATOM 3192 C C . GLU A 1 466 ? 136.514 32.771 14.526 1.00 47.15 420 GLU A C 1
ATOM 3193 O O . GLU A 1 466 ? 136.809 32.268 15.610 1.00 47.36 420 GLU A O 1
ATOM 3199 N N . PRO A 1 467 ? 137.166 33.811 14.003 1.00 47.21 421 PRO A N 1
ATOM 3200 C CA . PRO A 1 467 ? 138.219 34.525 14.709 1.00 47.14 421 PRO A CA 1
ATOM 3201 C C . PRO A 1 467 ? 138.044 34.712 16.214 1.00 47.45 421 PRO A C 1
ATOM 3202 O O . PRO A 1 467 ? 138.876 34.190 16.955 1.00 47.92 421 PRO A O 1
ATOM 3206 N N . LEU A 1 468 ? 137.006 35.401 16.690 1.00 47.55 422 LEU A N 1
ATOM 3207 C CA . LEU A 1 468 ? 136.946 35.664 18.146 1.00 47.88 422 LEU A CA 1
ATOM 3208 C C . LEU A 1 468 ? 136.410 34.497 18.935 1.00 48.24 422 LEU A C 1
ATOM 3209 O O . LEU A 1 468 ? 135.834 34.677 20.001 1.00 48.76 422 LEU A O 1
ATOM 3214 N N . LEU A 1 469 ? 136.588 33.300 18.397 1.00 48.46 423 LEU A N 1
ATOM 3215 C CA . LEU A 1 469 ? 136.242 32.078 19.098 1.00 48.73 423 LEU A CA 1
ATOM 3216 C C . LEU A 1 469 ? 137.518 31.284 19.198 1.00 49.32 423 LEU A C 1
ATOM 3217 O O . LEU A 1 469 ? 137.749 30.543 20.155 1.00 49.37 423 LEU A O 1
ATOM 3222 N N . LYS A 1 470 ? 138.350 31.449 18.182 1.00 50.07 424 LYS A N 1
ATOM 3223 C CA . LYS A 1 470 ? 139.663 30.875 18.191 1.00 51.17 424 LYS A CA 1
ATOM 3224 C C . LYS A 1 470 ? 140.480 31.698 19.184 1.00 50.98 424 LYS A C 1
ATOM 3225 O O . LYS A 1 470 ? 141.023 31.158 20.152 1.00 50.65 424 LYS A O 1
ATOM 3231 N N . GLU A 1 471 ? 140.495 33.015 18.962 1.00 51.04 425 GLU A N 1
ATOM 3232 C CA . GLU A 1 471 ? 141.304 33.973 19.747 1.00 51.59 425 GLU A CA 1
ATOM 3233 C C . GLU A 1 471 ? 140.790 34.225 21.194 1.00 50.39 425 GLU A C 1
ATOM 3234 O O . GLU A 1 471 ? 141.162 33.496 22.130 1.00 50.30 425 GLU A O 1
ATOM 3240 N N . ARG A 1 472 ? 139.922 35.229 21.350 1.00 49.02 426 ARG A N 1
ATOM 3241 C CA . ARG A 1 472 ? 139.476 35.713 22.659 1.00 47.31 426 ARG A CA 1
ATOM 3242 C C . ARG A 1 472 ? 138.498 34.836 23.453 1.00 46.30 426 ARG A C 1
ATOM 3243 O O . ARG A 1 472 ? 138.805 34.428 24.568 1.00 46.08 426 ARG A O 1
ATOM 3251 N N . TYR A 1 473 ? 137.319 34.565 22.898 1.00 45.18 427 TYR A N 1
ATOM 3252 C CA . TYR A 1 473 ? 136.246 33.879 23.654 1.00 44.35 427 TYR A CA 1
ATOM 3253 C C . TYR A 1 473 ? 136.136 32.413 23.280 1.00 43.72 427 TYR A C 1
ATOM 3254 O O . TYR A 1 473 ? 135.311 32.068 22.436 1.00 44.05 427 TYR A O 1
ATOM 3263 N N . SER A 1 474 ? 136.926 31.547 23.903 1.00 42.58 428 SER A N 1
ATOM 3264 C CA . SER A 1 474 ? 136.941 30.152 23.466 1.00 41.87 428 SER A CA 1
ATOM 3265 C C . SER A 1 474 ? 135.766 29.293 23.959 1.00 41.57 428 SER A C 1
ATOM 3266 O O . SER A 1 474 ? 135.434 29.301 25.136 1.00 42.00 428 SER A O 1
ATOM 3269 N N . PRO A 1 475 ? 135.134 28.546 23.062 1.00 40.95 429 PRO A N 1
ATOM 3270 C CA . PRO A 1 475 ? 134.197 27.505 23.463 1.00 40.62 429 PRO A CA 1
ATOM 3271 C C . PRO A 1 475 ? 134.838 26.390 24.298 1.00 40.39 429 PRO A C 1
ATOM 3272 O O . PRO A 1 475 ? 134.136 25.706 25.040 1.00 40.34 429 PRO A O 1
ATOM 3276 N N . GLU A 1 476 ? 136.150 26.202 24.157 1.00 40.52 430 GLU A N 1
ATOM 3277 C CA . GLU A 1 476 ? 136.902 25.187 24.907 1.00 40.90 430 GLU A CA 1
ATOM 3278 C C . GLU A 1 476 ? 138.180 25.776 25.501 1.00 40.31 430 GLU A C 1
ATOM 3279 O O . GLU A 1 476 ? 139.264 25.545 24.966 1.00 40.31 430 GLU A O 1
ATOM 3285 N N . PRO A 1 477 ? 138.073 26.531 26.596 1.00 39.81 431 PRO A N 1
ATOM 3286 C CA . PRO A 1 477 ? 139.257 27.094 27.235 1.00 39.32 431 PRO A CA 1
ATOM 3287 C C . PRO A 1 477 ? 139.913 26.030 28.111 1.00 38.78 431 PRO A C 1
ATOM 3288 O O . PRO A 1 477 ? 139.434 24.908 28.163 1.00 38.40 431 PRO A O 1
ATOM 3292 N N . PRO A 1 478 ? 141.014 26.341 28.779 1.00 38.78 432 PRO A N 1
ATOM 3293 C CA . PRO A 1 478 ? 141.582 25.371 29.694 1.00 38.75 432 PRO A CA 1
ATOM 3294 C C . PRO A 1 478 ? 140.605 25.085 30.851 1.00 38.97 432 PRO A C 1
ATOM 3295 O O . PRO A 1 478 ? 139.601 25.790 31.042 1.00 38.56 432 PRO A O 1
ATOM 3299 N N . ILE A 1 479 ? 140.898 24.055 31.624 1.00 39.16 433 ILE A N 1
ATOM 3300 C CA . ILE A 1 479 ? 139.915 23.599 32.574 1.00 39.11 433 ILE A CA 1
ATOM 3301 C C . ILE A 1 479 ? 139.629 24.530 33.770 1.00 38.49 433 ILE A C 1
ATOM 3302 O O . ILE A 1 479 ? 138.472 24.639 34.167 1.00 39.11 433 ILE A O 1
ATOM 3307 N N . LEU A 1 480 ? 140.631 25.225 34.326 1.00 37.54 434 LEU A N 1
ATOM 3308 C CA . LEU A 1 480 ? 140.356 26.115 35.483 1.00 36.35 434 LEU A CA 1
ATOM 3309 C C . LEU A 1 480 ? 139.613 27.367 35.070 1.00 36.46 434 LEU A C 1
ATOM 3310 O O . LEU A 1 480 ? 138.933 27.994 35.898 1.00 36.99 434 LEU A O 1
ATOM 3315 N N . MET A 1 481 ? 139.740 27.727 33.795 1.00 35.87 435 MET A N 1
ATOM 3316 C CA . MET A 1 481 ? 139.096 28.913 33.267 1.00 35.42 435 MET A CA 1
ATOM 3317 C C . MET A 1 481 ? 137.604 28.669 33.167 1.00 34.88 435 MET A C 1
ATOM 3318 O O . MET A 1 481 ? 136.804 29.573 33.396 1.00 34.60 435 MET A O 1
ATOM 3323 N N . LYS A 1 482 ? 137.243 27.425 32.856 1.00 34.59 436 LYS A N 1
ATOM 3324 C CA . LYS A 1 482 ? 135.848 27.024 32.660 1.00 34.06 436 LYS A CA 1
ATOM 3325 C C . LYS A 1 482 ? 134.900 27.435 33.792 1.00 33.94 436 LYS A C 1
ATOM 3326 O O . LYS A 1 482 ? 133.738 27.726 33.548 1.00 34.05 436 LYS A O 1
ATOM 3332 N N . GLY A 1 483 ? 135.380 27.464 35.023 1.00 33.92 437 GLY A N 1
ATOM 3333 C CA . GLY A 1 483 ? 134.517 27.832 36.126 1.00 33.97 437 GLY A CA 1
ATOM 3334 C C . GLY A 1 483 ? 135.046 29.028 36.879 1.00 34.29 437 GLY A C 1
ATOM 3335 O O . GLY A 1 483 ? 134.919 29.092 38.114 1.00 35.31 437 GLY A O 1
ATOM 3336 N N . LEU A 1 484 ? 135.639 29.981 36.155 1.00 33.47 438 LEU A N 1
ATOM 3337 C CA . LEU A 1 484 ? 136.307 31.099 36.799 1.00 32.46 438 LEU A CA 1
ATOM 3338 C C . LEU A 1 484 ? 135.402 32.302 36.909 1.00 32.67 438 LEU A C 1
ATOM 3339 O O . LEU A 1 484 ? 134.861 32.785 35.902 1.00 33.76 438 LEU A O 1
ATOM 3344 N N . VAL A 1 485 ? 135.244 32.822 38.117 1.00 31.60 439 VAL A N 1
ATOM 3345 C CA . VAL A 1 485 ? 134.460 34.023 38.238 1.00 30.87 439 VAL A CA 1
ATOM 3346 C C . VAL A 1 485 ? 135.110 35.040 39.150 1.00 31.20 439 VAL A C 1
ATOM 3347 O O . VAL A 1 485 ? 135.764 34.688 40.129 1.00 31.35 439 VAL A O 1
ATOM 3351 N N . ALA A 1 486 ? 134.938 36.308 38.795 1.00 31.33 440 ALA A N 1
ATOM 3352 C CA . ALA A 1 486 ? 135.482 37.409 39.562 1.00 31.54 440 ALA A CA 1
ATOM 3353 C C . ALA A 1 486 ? 134.639 38.671 39.408 1.00 31.69 440 ALA A C 1
ATOM 3354 O O . ALA A 1 486 ? 134.047 38.920 38.349 1.00 31.77 440 ALA A O 1
ATOM 3356 N N . CYS A 1 487 ? 134.618 39.461 40.477 1.00 31.43 441 CYS A N 1
ATOM 3357 C CA . CYS A 1 487 ? 133.844 40.684 40.554 1.00 31.31 441 CYS A CA 1
ATOM 3358 C C . CYS A 1 487 ? 134.639 41.832 39.943 1.00 31.66 441 CYS A C 1
ATOM 3359 O O . CYS A 1 487 ? 135.813 41.683 39.594 1.00 32.09 441 CYS A O 1
ATOM 3362 N N . THR A 1 488 ? 133.994 42.989 39.851 1.00 31.93 442 THR A N 1
ATOM 3363 C CA . THR A 1 488 ? 134.547 44.179 39.222 1.00 32.19 442 THR A CA 1
ATOM 3364 C C . THR A 1 488 ? 135.941 44.520 39.723 1.00 32.67 442 THR A C 1
ATOM 3365 O O . THR A 1 488 ? 136.793 44.957 38.949 1.00 32.65 442 THR A O 1
ATOM 3369 N N . GLY A 1 489 ? 136.159 44.299 41.017 1.00 33.47 443 GLY A N 1
ATOM 3370 C CA . GLY A 1 489 ? 137.448 44.557 41.660 1.00 34.30 443 GLY A CA 1
ATOM 3371 C C . GLY A 1 489 ? 137.720 46.034 41.827 1.00 34.89 443 GLY A C 1
ATOM 3372 O O . GLY A 1 489 ? 136.807 46.866 41.700 1.00 35.05 443 GLY A O 1
ATOM 3373 N N . SER A 1 490 ? 138.984 46.364 42.092 1.00 35.04 444 SER A N 1
ATOM 3374 C CA . SER A 1 490 ? 139.381 47.755 42.312 1.00 34.75 444 SER A CA 1
ATOM 3375 C C . SER A 1 490 ? 139.717 48.454 41.013 1.00 34.71 444 SER A C 1
ATOM 3376 O O . SER A 1 490 ? 140.303 49.535 41.027 1.00 35.27 444 SER A O 1
ATOM 3379 N N . GLN A 1 491 ? 139.380 47.861 39.881 1.00 34.28 445 GLN A N 1
ATOM 3380 C CA . GLN A 1 491 ? 139.657 48.585 38.669 1.00 34.44 445 GLN A CA 1
ATOM 3381 C C . GLN A 1 491 ? 138.675 49.750 38.491 1.00 35.05 445 GLN A C 1
ATOM 3382 O O . GLN A 1 491 ? 139.010 50.773 37.897 1.00 35.59 445 GLN A O 1
ATOM 3388 N N . PHE A 1 492 ? 137.464 49.594 39.014 1.00 35.05 446 PHE A N 1
ATOM 3389 C CA . PHE A 1 492 ? 136.423 50.594 38.810 1.00 34.76 446 PHE A CA 1
ATOM 3390 C C . PHE A 1 492 ? 135.601 50.753 40.074 1.00 34.17 446 PHE A C 1
ATOM 3391 O O . PHE A 1 492 ? 134.975 51.799 40.289 1.00 34.12 446 PHE A O 1
ATOM 3399 N N . CYS A 1 493 ? 135.599 49.706 40.895 1.00 33.75 447 CYS A N 1
ATOM 3400 C CA . CYS A 1 493 ? 134.771 49.678 42.094 1.00 33.81 447 CYS A CA 1
ATOM 3401 C C . CYS A 1 493 ? 135.422 50.469 43.224 1.00 33.66 447 CY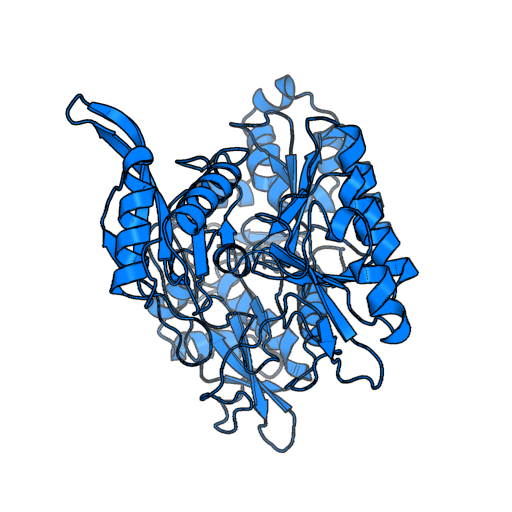S A C 1
ATOM 3402 O O . CYS A 1 493 ? 136.569 50.235 43.586 1.00 33.64 447 CYS A O 1
ATOM 3405 N N . GLY A 1 494 ? 134.672 51.430 43.754 1.00 33.91 448 GLY A N 1
ATOM 3406 C CA . GLY A 1 494 ? 135.123 52.254 44.866 1.00 33.62 448 GLY A CA 1
ATOM 3407 C C . GLY A 1 494 ? 135.387 51.450 46.118 1.00 33.20 448 GLY A C 1
ATOM 3408 O O . GLY A 1 494 ? 136.234 51.815 46.904 1.00 33.32 448 GLY A O 1
ATOM 3409 N N . GLN A 1 495 ? 134.667 50.344 46.285 1.00 33.54 449 GLN A N 1
ATOM 3410 C CA . GLN A 1 495 ? 134.627 49.579 47.549 1.00 33.57 449 GLN A CA 1
ATOM 3411 C C . GLN A 1 495 ? 135.782 48.584 47.723 1.00 33.34 449 GLN A C 1
ATOM 3412 O O . GLN A 1 495 ? 136.045 48.097 48.832 1.00 33.01 449 GLN A O 1
ATOM 3418 N N . ALA A 1 496 ? 136.470 48.311 46.619 1.00 32.94 450 ALA A N 1
ATOM 3419 C CA . ALA A 1 496 ? 137.331 47.158 46.513 1.00 32.88 450 ALA A CA 1
ATOM 3420 C C . ALA A 1 496 ? 138.623 47.277 47.301 1.00 32.86 450 ALA A C 1
ATOM 3421 O O . ALA A 1 496 ? 139.305 48.283 47.207 1.00 33.12 450 ALA A O 1
ATOM 3423 N N . ILE A 1 497 ? 138.978 46.244 48.057 1.00 32.77 451 ILE A N 1
ATOM 3424 C CA . ILE A 1 497 ? 140.319 46.205 48.668 1.00 32.92 451 ILE A CA 1
ATOM 3425 C C . ILE A 1 497 ? 141.477 45.770 47.717 1.00 32.62 451 ILE A C 1
ATOM 3426 O O . ILE A 1 497 ? 142.622 46.190 47.892 1.00 32.33 451 ILE A O 1
ATOM 3431 N N . ILE A 1 498 ? 141.188 44.937 46.724 1.00 32.37 452 ILE A N 1
ATOM 3432 C CA . ILE A 1 498 ? 142.222 44.505 45.785 1.00 32.32 452 ILE A CA 1
ATOM 3433 C C . ILE A 1 498 ? 141.734 44.635 44.361 1.00 32.17 452 ILE A C 1
ATOM 3434 O O . ILE A 1 498 ? 140.539 44.787 44.124 1.00 32.11 452 ILE A O 1
ATOM 3439 N N . GLU A 1 499 ? 142.655 44.548 43.409 1.00 32.18 453 GLU A N 1
ATOM 3440 C CA . GLU A 1 499 ? 142.264 44.411 42.003 1.00 32.10 453 GLU A CA 1
ATOM 3441 C C . GLU A 1 499 ? 142.020 42.917 41.687 1.00 32.16 453 GLU A C 1
ATOM 3442 O O . GLU A 1 499 ? 142.818 42.066 42.068 1.00 32.88 453 GLU A O 1
ATOM 3448 N N . THR A 1 500 ? 140.922 42.603 41.006 1.00 32.07 454 THR A N 1
ATOM 3449 C CA . THR A 1 500 ? 140.502 41.212 40.823 1.00 31.82 454 THR A CA 1
ATOM 3450 C C . THR A 1 500 ? 140.641 40.701 39.381 1.00 32.46 454 THR A C 1
ATOM 3451 O O . THR A 1 500 ? 141.302 39.684 39.112 1.00 32.81 454 THR A O 1
ATOM 3455 N N . LYS A 1 501 ? 139.995 41.385 38.444 1.00 32.73 455 LYS A N 1
ATOM 3456 C CA . LYS A 1 501 ? 139.775 40.779 37.133 1.00 32.46 455 LYS A CA 1
ATOM 3457 C C . LYS A 1 501 ? 141.085 40.375 36.445 1.00 32.59 455 LYS A C 1
ATOM 3458 O O . LYS A 1 501 ? 141.232 39.225 36.035 1.00 32.84 455 LYS A O 1
ATOM 3464 N N . ALA A 1 502 ? 142.042 41.302 36.370 1.00 32.31 456 ALA A N 1
ATOM 3465 C CA . ALA A 1 502 ? 143.371 41.011 35.831 1.00 32.04 456 ALA A CA 1
ATOM 3466 C C . ALA A 1 502 ? 144.167 40.012 36.708 1.00 32.33 456 ALA A C 1
ATOM 3467 O O . ALA A 1 502 ? 144.733 39.035 36.189 1.00 31.68 456 ALA A O 1
ATOM 3469 N N . ARG A 1 503 ? 144.191 40.252 38.023 1.00 32.93 457 ARG A N 1
ATOM 3470 C CA . ARG A 1 503 ? 144.872 39.372 38.962 1.00 34.20 457 ARG A CA 1
ATOM 3471 C C . ARG A 1 503 ? 144.348 37.951 38.814 1.00 34.41 457 ARG A C 1
ATOM 3472 O O . ARG A 1 503 ? 145.113 36.983 38.918 1.00 34.35 457 ARG A O 1
ATOM 3480 N N . ALA A 1 504 ? 143.051 37.824 38.545 1.00 34.57 458 ALA A N 1
ATOM 3481 C CA . ALA A 1 504 ? 142.443 36.503 38.430 1.00 35.01 458 ALA A CA 1
ATOM 3482 C C . ALA A 1 504 ? 142.975 35.737 37.215 1.00 35.10 458 ALA A C 1
ATOM 3483 O O . ALA A 1 504 ? 143.320 34.562 37.322 1.00 35.34 458 ALA A O 1
ATOM 3485 N N . LEU A 1 505 ? 143.078 36.405 36.072 1.00 35.08 459 LEU A N 1
ATOM 3486 C CA . LEU A 1 505 ? 143.593 35.740 34.874 1.00 35.07 459 LEU A CA 1
ATOM 3487 C C . LEU A 1 505 ? 145.079 35.421 35.012 1.00 35.40 459 LEU A C 1
ATOM 3488 O O . LEU A 1 505 ? 145.555 34.487 34.381 1.00 35.16 459 LEU A O 1
ATOM 3493 N N . LYS A 1 506 ? 145.803 36.182 35.835 1.00 35.84 460 LYS A N 1
ATOM 3494 C CA . LYS A 1 506 ? 147.257 35.982 35.980 1.00 36.51 460 LYS A CA 1
ATOM 3495 C C . LYS A 1 506 ? 147.571 34.767 36.864 1.00 36.25 460 LYS A C 1
ATOM 3496 O O . LYS A 1 506 ? 148.459 33.987 36.553 1.00 35.79 460 LYS A O 1
ATOM 3502 N N . VAL A 1 507 ? 146.807 34.624 37.947 1.00 36.44 461 VAL A N 1
ATOM 3503 C CA . VAL A 1 507 ? 146.958 33.552 38.940 1.00 35.98 461 VAL A CA 1
ATOM 3504 C C . VAL A 1 507 ? 146.472 32.219 38.386 1.00 36.67 461 VAL A C 1
ATOM 3505 O O . VAL A 1 507 ? 147.054 31.171 38.657 1.00 36.89 461 VAL A O 1
ATOM 3509 N N . THR A 1 508 ? 145.403 32.259 37.607 1.00 37.10 462 THR A N 1
ATOM 3510 C CA . THR A 1 508 ? 144.943 31.061 36.951 1.00 37.68 462 THR A CA 1
ATOM 3511 C C . THR A 1 508 ? 146.002 30.599 35.959 1.00 38.38 462 THR A C 1
ATOM 3512 O O . THR A 1 508 ? 146.368 29.429 35.954 1.00 38.32 462 THR A O 1
ATOM 3516 N N . GLU A 1 509 ? 146.512 31.536 35.161 1.00 39.61 463 GLU A N 1
ATOM 3517 C CA . GLU A 1 509 ? 147.534 31.263 34.150 1.00 41.32 463 GLU A CA 1
ATOM 3518 C C . GLU A 1 509 ? 148.680 30.447 34.714 1.00 41.56 463 GLU A C 1
ATOM 3519 O O . GLU A 1 509 ? 149.026 29.376 34.212 1.00 41.23 463 GLU A O 1
ATOM 3525 N N . GLU A 1 510 ? 149.262 30.995 35.771 1.00 42.24 464 GLU A N 1
ATOM 3526 C CA . GLU A 1 510 ? 150.417 30.419 36.420 1.00 43.02 464 GLU A CA 1
ATOM 3527 C C . GLU A 1 510 ? 150.064 29.096 37.123 1.00 43.77 464 GLU A C 1
ATOM 3528 O O . GLU A 1 510 ? 150.927 28.218 37.294 1.00 44.26 464 GLU A O 1
ATOM 3534 N N . VAL A 1 511 ? 148.799 28.930 37.501 1.00 44.16 465 VAL A N 1
ATOM 3535 C CA . VAL A 1 511 ? 148.393 27.684 38.142 1.00 44.49 465 VAL A CA 1
ATOM 3536 C C . VAL A 1 511 ? 148.271 26.538 37.132 1.00 45.23 465 VAL A C 1
ATOM 3537 O O . VAL A 1 511 ? 148.755 25.443 37.398 1.00 45.40 465 VAL A O 1
ATOM 3541 N N . GLN A 1 512 ? 147.665 26.788 35.973 1.00 45.99 466 GLN A N 1
ATOM 3542 C CA . GLN A 1 512 ? 147.636 25.777 34.904 1.00 46.88 466 GLN A CA 1
ATOM 3543 C C . GLN A 1 512 ? 149.026 25.374 34.440 1.00 47.57 466 GLN A C 1
ATOM 3544 O O . GLN A 1 512 ? 149.227 24.229 34.026 1.00 48.00 466 GLN A O 1
ATOM 3550 N N . ARG A 1 513 ? 149.959 26.325 34.457 1.00 48.02 467 ARG A N 1
ATOM 3551 C CA . ARG A 1 513 ? 151.355 26.025 34.223 1.00 48.98 467 ARG A CA 1
ATOM 3552 C C . ARG A 1 513 ? 151.900 25.013 35.209 1.00 49.18 467 ARG A C 1
ATOM 3553 O O . ARG A 1 513 ? 152.656 24.142 34.830 1.00 49.39 467 ARG A O 1
ATOM 3561 N N . LEU A 1 514 ? 151.523 25.123 36.477 1.00 49.63 468 LEU A N 1
ATOM 3562 C CA . LEU A 1 514 ? 152.206 24.342 37.508 1.00 49.83 468 LEU A CA 1
ATOM 3563 C C . LEU A 1 514 ? 151.549 23.013 37.820 1.00 50.01 468 LEU A C 1
ATOM 3564 O O . LEU A 1 514 ? 152.230 22.055 38.187 1.00 50.19 468 LEU A O 1
ATOM 3569 N N . VAL A 1 515 ? 150.229 22.957 37.697 1.00 50.34 469 VAL A N 1
ATOM 3570 C CA . VAL A 1 515 ? 149.507 21.696 37.853 1.00 50.81 469 VAL A CA 1
ATOM 3571 C C . VAL A 1 515 ? 148.536 21.399 36.684 1.00 51.19 469 VAL A C 1
ATOM 3572 O O . VAL A 1 515 ? 148.256 22.262 35.829 1.00 51.12 469 VAL A O 1
ATOM 3576 N N . SER A 1 516 ? 148.059 20.157 36.647 1.00 51.56 470 SER A N 1
ATOM 3577 C CA . SER A 1 516 ? 146.997 19.746 35.735 1.00 51.84 470 SER A CA 1
ATOM 3578 C C . SER A 1 516 ? 145.875 19.137 36.564 1.00 51.61 470 SER A C 1
ATOM 3579 O O . SER A 1 516 ? 146.131 18.326 37.455 1.00 51.34 470 SER A O 1
ATOM 3582 N N . VAL A 1 517 ? 144.641 19.559 36.287 1.00 51.85 471 VAL A N 1
ATOM 3583 C CA . VAL A 1 517 ? 143.466 19.019 36.975 1.00 51.93 471 VAL A CA 1
ATOM 3584 C C . VAL A 1 517 ? 142.538 18.378 35.970 1.00 51.93 471 VAL A C 1
ATOM 3585 O O . VAL A 1 517 ? 142.401 18.883 34.851 1.00 51.98 471 VAL A O 1
ATOM 3589 N N . THR A 1 518 ? 141.886 17.289 36.382 1.00 51.81 472 THR A N 1
ATOM 3590 C CA . THR A 1 518 ? 140.834 16.676 35.572 1.00 51.69 472 THR A CA 1
ATOM 3591 C C . THR A 1 518 ? 139.426 17.117 36.000 1.00 51.47 472 THR A C 1
ATOM 3592 O O . THR A 1 518 ? 138.601 17.414 35.151 1.00 52.12 472 THR A O 1
ATOM 3596 N N . ARG A 1 519 ? 139.165 17.186 37.302 1.00 51.01 473 ARG A N 1
ATOM 3597 C CA . ARG A 1 519 ? 137.872 17.654 37.827 1.00 50.97 473 ARG A CA 1
ATOM 3598 C C . ARG A 1 519 ? 137.660 19.121 37.431 1.00 49.57 473 ARG A C 1
ATOM 3599 O O . ARG A 1 519 ? 138.608 19.887 37.434 1.00 49.92 473 ARG A O 1
ATOM 3607 N N . PRO A 1 520 ? 136.446 19.531 37.063 1.00 48.70 474 PRO A N 1
ATOM 3608 C CA . PRO A 1 520 ? 136.197 20.970 36.851 1.00 47.50 474 PRO A CA 1
ATOM 3609 C C . PRO A 1 520 ? 136.312 21.649 38.194 1.00 46.48 474 PRO A C 1
ATOM 3610 O O . PRO A 1 520 ? 135.831 21.107 39.179 1.00 46.93 474 PRO A O 1
ATOM 3614 N N . VAL A 1 521 ? 136.983 22.790 38.263 1.00 45.42 475 VAL A N 1
ATOM 3615 C CA . VAL A 1 521 ? 137.103 23.504 39.540 1.00 44.03 475 VAL A CA 1
ATOM 3616 C C . VAL A 1 521 ? 136.685 24.967 39.433 1.00 43.53 475 VAL A C 1
ATOM 3617 O O . VAL A 1 521 ? 137.043 25.696 38.489 1.00 43.76 475 VAL A O 1
ATOM 3621 N N . ARG A 1 522 ? 135.911 25.371 40.431 1.00 42.27 476 ARG A N 1
ATOM 3622 C CA . ARG A 1 522 ? 135.323 26.684 40.486 1.00 40.75 476 ARG A CA 1
ATOM 3623 C C . ARG A 1 522 ? 136.054 27.589 41.493 1.00 40.26 476 ARG A C 1
ATOM 3624 O O . ARG A 1 522 ? 136.007 27.380 42.716 1.00 40.06 476 ARG A O 1
ATOM 3632 N N . MET A 1 523 ? 136.749 28.588 40.947 1.00 39.51 477 MET A N 1
ATOM 3633 C CA . MET A 1 523 ? 137.413 29.626 41.739 1.00 38.30 477 MET A CA 1
ATOM 3634 C C . MET A 1 523 ? 136.654 30.933 41.567 1.00 37.60 477 MET A C 1
ATOM 3635 O O . MET A 1 523 ? 136.260 31.275 40.463 1.00 38.02 477 MET A O 1
ATOM 3640 N N . HIS A 1 524 ? 136.437 31.645 42.663 1.00 37.01 478 HIS A N 1
ATOM 3641 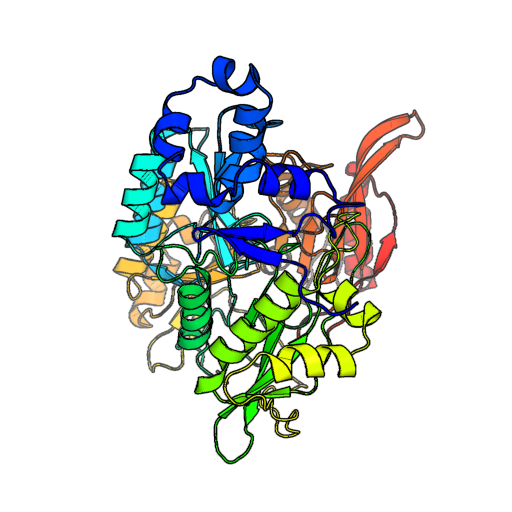C CA . HIS A 1 524 ? 135.739 32.924 42.652 1.00 36.33 478 HIS A CA 1
ATOM 3642 C C . HIS A 1 524 ? 136.593 33.980 43.316 1.00 36.03 478 HIS A C 1
ATOM 3643 O O . HIS A 1 524 ? 137.003 33.823 44.471 1.00 35.94 478 HIS A O 1
ATOM 3650 N N . TRP A 1 525 ? 136.848 35.070 42.615 1.00 35.67 479 TRP A N 1
ATOM 3651 C CA . TRP A 1 525 ? 137.493 36.200 43.269 1.00 35.37 479 TRP A CA 1
ATOM 3652 C C . TRP A 1 525 ? 136.446 37.240 43.599 1.00 34.63 479 TRP A C 1
ATOM 3653 O O . TRP A 1 525 ? 135.570 37.521 42.786 1.00 34.77 479 TRP A O 1
ATOM 3664 N N . THR A 1 526 ? 136.524 37.792 44.800 1.00 33.70 480 THR A N 1
ATOM 3665 C CA . THR A 1 526 ? 135.722 38.936 45.145 1.00 33.11 480 THR A CA 1
ATOM 3666 C C . THR A 1 526 ? 136.633 39.945 45.828 1.00 33.01 480 THR A C 1
ATOM 3667 O O . THR A 1 526 ? 137.539 39.569 46.568 1.00 33.11 480 THR A O 1
ATOM 3671 N N . GLY A 1 527 ? 136.421 41.224 45.547 1.00 32.70 481 GLY A N 1
ATOM 3672 C CA . GLY A 1 527 ? 137.383 42.245 45.924 1.00 32.34 481 GLY A CA 1
ATOM 3673 C C . GLY A 1 527 ? 137.254 42.779 47.331 1.00 32.57 481 GLY A C 1
ATOM 3674 O O . GLY A 1 527 ? 138.085 43.573 47.778 1.00 33.06 481 GLY A O 1
ATOM 3675 N N . CYS A 1 528 ? 136.215 42.355 48.039 1.00 32.32 482 CYS A N 1
ATOM 3676 C CA . CYS A 1 528 ? 135.875 42.928 49.338 1.00 31.81 482 CYS A CA 1
ATOM 3677 C C . CYS A 1 528 ? 134.771 42.067 49.944 1.00 31.75 482 CYS A C 1
ATOM 3678 O O . CYS A 1 528 ? 134.045 41.395 49.198 1.00 31.55 482 CYS A O 1
ATOM 3681 N N . PRO A 1 529 ? 134.649 42.067 51.275 1.00 31.65 483 PRO A N 1
ATOM 3682 C CA . PRO A 1 529 ? 133.721 41.152 51.974 1.00 31.74 483 PRO A CA 1
ATOM 3683 C C . PRO A 1 529 ? 132.231 41.208 51.558 1.00 32.11 483 PRO A C 1
ATOM 3684 O O . PRO A 1 529 ? 131.467 40.314 51.916 1.00 32.59 483 PRO A O 1
ATOM 3688 N N . ASN A 1 530 ? 131.827 42.219 50.792 1.00 32.44 484 ASN A N 1
ATOM 3689 C CA . ASN A 1 530 ? 130.496 42.240 50.193 1.00 32.45 484 ASN A CA 1
ATOM 3690 C C . ASN A 1 530 ? 130.223 40.950 49.421 1.00 32.81 484 ASN A C 1
ATOM 3691 O O . ASN A 1 530 ? 129.089 40.570 49.232 1.00 33.42 484 ASN A O 1
ATOM 3696 N N . SER A 1 531 ? 131.277 40.288 48.964 1.00 33.06 485 SER A N 1
ATOM 3697 C CA . SER A 1 531 ? 131.186 38.964 48.318 1.00 32.96 485 SER A CA 1
ATOM 3698 C C . SER A 1 531 ? 130.424 38.910 46.981 1.00 32.55 485 SER A C 1
ATOM 3699 O O . SER A 1 531 ? 129.862 37.876 46.621 1.00 32.11 485 SER A O 1
ATOM 3702 N N . CYS A 1 532 ? 130.433 40.013 46.239 1.00 32.33 486 CYS A N 1
ATOM 3703 C CA . CYS A 1 532 ? 129.771 40.065 44.942 1.00 32.18 486 CYS A CA 1
ATOM 3704 C C . CYS A 1 532 ? 130.113 38.871 44.074 1.00 31.98 486 CYS A C 1
ATOM 3705 O O . CYS A 1 532 ? 129.250 38.347 43.375 1.00 31.66 486 CYS A O 1
ATOM 3708 N N . GLY A 1 533 ? 131.382 38.464 44.140 1.00 32.03 487 GLY A N 1
ATOM 3709 C CA . GLY A 1 533 ? 131.917 37.346 43.366 1.00 31.95 487 GLY A CA 1
ATOM 3710 C C . GLY A 1 533 ? 131.609 35.979 43.952 1.00 31.86 487 GLY A C 1
ATOM 3711 O O . GLY A 1 533 ? 131.952 34.956 43.374 1.00 31.87 487 GLY A O 1
ATOM 3712 N N . GLN A 1 534 ? 130.971 35.965 45.116 1.00 31.56 488 GLN A N 1
ATOM 3713 C CA . GLN A 1 534 ? 130.399 34.743 45.669 1.00 30.81 488 GLN A CA 1
ATOM 3714 C C . GLN A 1 534 ? 131.464 33.760 46.065 1.00 30.49 488 GLN A C 1
ATOM 3715 O O . GLN A 1 534 ? 131.371 32.587 45.729 1.00 30.92 488 GLN A O 1
ATOM 3721 N N . VAL A 1 535 ? 132.480 34.230 46.782 1.00 30.03 489 VAL A N 1
ATOM 3722 C CA . VAL A 1 535 ? 133.518 33.316 47.288 1.00 29.28 489 VAL A CA 1
ATOM 3723 C C . VAL A 1 535 ? 132.953 32.087 48.070 1.00 29.13 489 VAL A C 1
ATOM 3724 O O . VAL A 1 535 ? 133.505 30.994 47.988 1.00 29.17 489 VAL A O 1
ATOM 3728 N N . GLN A 1 536 ? 131.839 32.243 48.769 1.00 28.89 490 GLN A N 1
ATOM 3729 C CA . GLN A 1 536 ? 131.338 31.146 49.596 1.00 29.68 490 GLN A CA 1
ATOM 3730 C C . GLN A 1 536 ? 130.761 29.975 48.792 1.00 30.20 490 GLN A C 1
ATOM 3731 O O . GLN A 1 536 ? 130.568 28.880 49.336 1.00 30.35 490 GLN A O 1
ATOM 3737 N N . VAL A 1 537 ? 130.499 30.181 47.504 1.00 30.47 491 VAL A N 1
ATOM 3738 C CA . VAL A 1 537 ? 129.974 29.095 46.689 1.00 30.61 491 VAL A CA 1
ATOM 3739 C C . VAL A 1 537 ? 131.098 28.308 45.999 1.00 31.48 491 VAL A C 1
ATOM 3740 O O . VAL A 1 537 ? 130.874 27.192 45.521 1.00 32.06 491 VAL A O 1
ATOM 3744 N N . ALA A 1 538 ? 132.305 28.876 45.987 1.00 32.05 492 ALA A N 1
ATOM 3745 C CA . ALA A 1 538 ? 133.424 28.353 45.197 1.00 32.54 492 ALA A CA 1
ATOM 3746 C C . ALA A 1 538 ? 134.064 27.150 45.849 1.00 33.18 492 ALA A C 1
ATOM 3747 O O . ALA A 1 538 ? 134.040 27.035 47.076 1.00 33.42 492 ALA A O 1
ATOM 3749 N N . ASP A 1 539 ? 134.625 26.263 45.015 1.00 33.76 493 ASP A N 1
ATOM 3750 C CA . ASP A 1 539 ? 135.570 25.235 45.451 1.00 34.22 493 ASP A CA 1
ATOM 3751 C C . ASP A 1 539 ? 136.695 25.961 46.202 1.00 34.65 493 ASP A C 1
ATOM 3752 O O . ASP A 1 539 ? 137.003 25.620 47.360 1.00 34.73 493 ASP A O 1
ATOM 3757 N N . ILE A 1 540 ? 137.295 26.957 45.528 1.00 34.73 494 ILE A N 1
ATOM 3758 C CA . ILE A 1 540 ? 138.360 27.786 46.091 1.00 34.97 494 ILE A CA 1
ATOM 3759 C C . ILE A 1 540 ? 138.024 29.237 45.850 1.00 35.68 494 ILE A C 1
ATOM 3760 O O . ILE A 1 540 ? 137.757 29.629 44.715 1.00 35.84 494 ILE A O 1
ATOM 3765 N N . GLY A 1 541 ? 138.045 30.033 46.918 1.00 36.31 495 GLY A N 1
ATOM 3766 C CA . GLY A 1 541 ? 137.576 31.420 46.861 1.00 36.88 495 GLY A CA 1
ATOM 3767 C C . GLY A 1 541 ? 138.600 32.435 47.305 1.00 37.23 495 GLY A C 1
ATOM 3768 O O . GLY A 1 541 ? 139.484 32.130 48.087 1.00 37.54 495 GLY A O 1
ATOM 3769 N N . PHE A 1 542 ? 138.479 33.658 46.814 1.00 37.71 496 PHE A N 1
ATOM 3770 C CA . PHE A 1 542 ? 139.454 34.678 47.144 1.00 38.14 496 PHE A CA 1
ATOM 3771 C C . PHE A 1 542 ? 138.799 35.972 47.531 1.00 38.23 496 PHE A C 1
ATOM 3772 O O . PHE A 1 542 ? 138.264 36.680 46.685 1.00 38.35 496 PHE A O 1
ATOM 3780 N N . MET A 1 543 ? 138.847 36.270 48.826 1.00 38.50 497 MET A N 1
ATOM 3781 C CA . MET A 1 543 ? 138.342 37.533 49.349 1.00 38.67 497 MET A CA 1
ATOM 3782 C C . MET A 1 543 ? 139.454 38.539 49.637 1.00 38.22 497 MET A C 1
ATOM 3783 O O . MET A 1 543 ? 140.294 38.327 50.520 1.00 38.64 497 MET A O 1
ATOM 3788 N N . GLY A 1 544 ? 139.467 39.629 48.879 1.00 37.72 498 GLY A N 1
ATOM 3789 C CA . GLY A 1 544 ? 140.466 40.658 49.061 1.00 37.09 498 GLY A CA 1
ATOM 3790 C C . GLY A 1 544 ? 140.583 41.146 50.495 1.00 36.94 498 GLY A C 1
ATOM 3791 O O . GLY A 1 544 ? 139.581 41.332 51.212 1.00 37.26 498 GLY A O 1
ATOM 3792 N N . CYS A 1 545 ? 141.828 41.323 50.917 1.00 36.45 499 CYS A N 1
ATOM 3793 C CA . CYS A 1 545 ? 142.156 41.986 52.157 1.00 35.75 499 CYS A CA 1
ATOM 3794 C C . CYS A 1 545 ? 143.480 42.681 51.870 1.00 35.88 499 CYS A C 1
ATOM 3795 O O . CYS A 1 545 ? 144.039 42.506 50.792 1.00 35.54 499 CYS A O 1
ATOM 3798 N N . MET A 1 546 ? 143.973 43.482 52.810 1.00 36.27 500 MET A N 1
ATOM 3799 C CA . MET A 1 546 ? 145.336 44.006 52.741 1.00 36.49 500 MET A CA 1
ATOM 3800 C C . MET A 1 546 ? 146.206 43.245 53.717 1.00 36.69 500 MET A C 1
ATOM 3801 O O . MET A 1 546 ? 145.737 42.832 54.765 1.00 36.92 500 MET A O 1
ATOM 3806 N N . THR A 1 547 ? 147.470 43.051 53.371 1.00 37.17 501 THR A N 1
ATOM 3807 C CA . THR A 1 547 ? 148.414 42.389 54.261 1.00 37.59 501 THR A CA 1
ATOM 3808 C C . THR A 1 547 ? 149.613 43.276 54.485 1.00 38.23 501 THR A C 1
ATOM 3809 O O . THR A 1 547 ? 149.845 44.255 53.755 1.00 37.92 501 THR A O 1
ATOM 3813 N N . ARG A 1 548 ? 150.400 42.892 55.485 1.00 38.94 502 ARG A N 1
ATOM 3814 C CA . ARG A 1 548 ? 151.629 43.583 55.777 1.00 39.49 502 ARG A CA 1
ATOM 3815 C C . ARG A 1 548 ? 152.760 42.588 55.923 1.00 39.87 502 ARG A C 1
ATOM 3816 O O . ARG A 1 548 ? 152.689 41.696 56.765 1.00 40.16 502 ARG A O 1
ATOM 3824 N N . ASP A 1 549 ? 153.753 42.718 55.035 1.00 40.46 503 ASP A N 1
ATOM 3825 C CA . ASP A 1 549 ? 155.128 42.181 55.163 1.00 40.81 503 ASP A CA 1
ATOM 3826 C C . ASP A 1 549 ? 155.630 42.062 56.582 1.00 41.19 503 ASP A C 1
ATOM 3827 O O . ASP A 1 549 ? 155.210 42.815 57.465 1.00 40.97 503 ASP A O 1
ATOM 3832 N N . GLU A 1 550 ? 156.590 41.166 56.788 1.00 42.01 504 GLU A N 1
ATOM 3833 C CA . GLU A 1 550 ? 157.365 41.160 58.033 1.00 42.97 504 GLU A CA 1
ATOM 3834 C C . GLU A 1 550 ? 158.081 42.521 58.247 1.00 42.75 504 GLU A C 1
ATOM 3835 O O . GLU A 1 550 ? 158.501 42.837 59.369 1.00 42.97 504 GLU A O 1
ATOM 3841 N N . ASN A 1 551 ? 158.180 43.319 57.178 1.00 42.28 505 ASN A N 1
ATOM 3842 C CA . ASN A 1 551 ? 158.651 44.710 57.258 1.00 42.26 505 ASN A CA 1
ATOM 3843 C C . ASN A 1 551 ? 157.530 45.770 57.333 1.00 42.00 505 ASN A C 1
ATOM 3844 O O . ASN A 1 551 ? 157.801 46.963 57.507 1.00 41.74 505 ASN A O 1
ATOM 3849 N N . GLY A 1 552 ? 156.280 45.327 57.207 1.00 41.72 506 GLY A N 1
ATOM 3850 C CA . GLY A 1 552 ? 155.117 46.189 57.418 1.00 41.16 506 GLY A CA 1
ATOM 3851 C C . GLY A 1 552 ? 154.597 46.793 56.139 1.00 41.06 506 GLY A C 1
ATOM 3852 O O . GLY A 1 552 ? 153.878 47.786 56.151 1.00 41.14 506 GLY A O 1
ATOM 3853 N N . LYS A 1 553 ? 154.962 46.197 55.021 1.00 41.05 507 LYS A N 1
ATOM 3854 C CA . LYS A 1 553 ? 154.621 46.785 53.764 1.00 41.21 507 LYS A CA 1
ATOM 3855 C C . LYS A 1 553 ? 153.290 46.263 53.266 1.00 40.96 507 LYS A C 1
ATOM 3856 O O . LYS A 1 553 ? 153.068 45.049 53.163 1.00 40.82 507 LYS A O 1
ATOM 3862 N N . PRO A 1 554 ? 152.393 47.200 52.989 1.00 40.75 508 PRO A N 1
ATOM 3863 C CA . PRO A 1 554 ? 151.048 46.898 52.551 1.00 40.70 508 PRO A CA 1
ATOM 3864 C C . PRO A 1 554 ? 151.065 46.214 51.207 1.00 40.67 508 PRO A C 1
ATOM 3865 O O . PRO A 1 554 ? 151.547 46.786 50.242 1.00 40.23 508 PRO A O 1
ATOM 3869 N N . CYS A 1 555 ? 150.543 44.994 51.162 1.00 40.89 509 CYS A N 1
ATOM 3870 C CA . CYS A 1 555 ? 150.470 44.239 49.921 1.00 41.24 509 CYS A CA 1
ATOM 3871 C C . CYS A 1 555 ? 149.070 43.680 49.733 1.00 40.67 509 CYS A C 1
ATOM 3872 O O . CYS A 1 555 ? 148.499 43.146 50.686 1.00 40.53 509 CYS A O 1
ATOM 3875 N N . GLU A 1 556 ? 148.513 43.822 48.526 1.00 39.88 510 GLU A N 1
ATOM 3876 C CA . GLU A 1 556 ? 147.209 43.239 48.228 1.00 39.40 510 GLU A CA 1
ATOM 3877 C C . GLU A 1 556 ? 147.275 41.733 48.466 1.00 39.33 510 GLU A C 1
ATOM 3878 O O . GLU A 1 556 ? 148.221 41.063 48.041 1.00 39.84 510 GLU A O 1
ATOM 3884 N N . GLY A 1 557 ? 146.290 41.196 49.170 1.00 39.03 511 GLY A N 1
ATOM 3885 C CA . GLY A 1 557 ? 146.228 39.762 49.417 1.00 38.34 511 GLY A CA 1
ATOM 3886 C C . GLY A 1 557 ? 144.804 39.309 49.625 1.00 38.19 511 GLY A C 1
ATOM 3887 O O . GLY A 1 557 ? 143.882 40.124 49.676 1.00 38.68 511 GLY A O 1
ATOM 3888 N N . ALA A 1 558 ? 144.605 38.008 49.763 1.00 37.70 512 ALA A N 1
ATOM 3889 C CA . ALA A 1 558 ? 143.251 37.487 49.852 1.00 37.16 512 ALA A CA 1
ATOM 3890 C C . ALA A 1 558 ? 143.077 36.423 50.917 1.00 36.88 512 ALA A C 1
ATOM 3891 O O . ALA A 1 558 ? 143.988 35.651 51.174 1.00 36.73 512 ALA A O 1
ATOM 3893 N N . ASP A 1 559 ? 141.909 36.398 51.549 1.00 36.87 513 ASP A N 1
ATOM 3894 C CA . ASP A 1 559 ? 141.515 35.248 52.348 1.00 36.99 513 ASP A CA 1
ATOM 3895 C C . ASP A 1 559 ? 141.135 34.132 51.382 1.00 36.86 513 ASP A C 1
ATOM 3896 O O . ASP A 1 559 ? 140.469 34.381 50.375 1.00 36.94 513 ASP A O 1
ATOM 3901 N N . VAL A 1 560 ? 141.578 32.910 51.659 1.00 36.53 514 VAL A N 1
ATOM 3902 C CA . VAL A 1 560 ? 141.242 31.803 50.787 1.00 36.06 514 VAL A CA 1
ATOM 3903 C C . VAL A 1 560 ? 140.199 30.904 51.431 1.00 36.68 514 VAL A C 1
ATOM 3904 O O . VAL A 1 560 ? 140.406 30.357 52.535 1.00 36.77 514 VAL A O 1
ATOM 3908 N N . PHE A 1 561 ? 139.076 30.778 50.723 1.00 36.79 515 PHE A N 1
ATOM 3909 C CA . PHE A 1 561 ? 137.946 29.957 51.124 1.00 36.80 515 PHE A CA 1
ATOM 3910 C C . PHE A 1 561 ? 138.010 28.626 50.429 1.00 37.03 515 PHE A C 1
ATOM 3911 O O . PHE A 1 561 ? 138.168 28.579 49.205 1.00 37.16 515 PHE A O 1
ATOM 3919 N N . VAL A 1 562 ? 137.886 27.543 51.186 1.00 37.21 516 VAL A N 1
ATOM 3920 C CA . VAL A 1 562 ? 137.729 26.232 50.562 1.00 37.76 516 VAL A CA 1
ATOM 3921 C C . VAL A 1 562 ? 136.391 25.612 50.955 1.00 38.30 516 VAL A C 1
ATOM 3922 O O . VAL A 1 562 ? 135.799 26.008 51.964 1.00 38.61 516 VAL A O 1
ATOM 3926 N N . GLY A 1 563 ? 135.898 24.686 50.127 1.00 38.64 517 GLY A N 1
ATOM 3927 C CA . GLY A 1 563 ? 134.803 23.796 50.512 1.00 38.81 517 GLY A CA 1
ATOM 3928 C C . GLY A 1 563 ? 133.363 24.156 50.183 1.00 39.17 517 GLY A C 1
ATOM 3929 O O . GLY A 1 563 ? 132.463 23.402 50.532 1.00 39.40 517 GLY A O 1
ATOM 3930 N N . GLY A 1 564 ? 133.123 25.288 49.523 1.00 39.79 518 GLY A N 1
ATOM 3931 C CA . GLY A 1 564 ? 131.748 25.687 49.126 1.00 40.01 518 GLY A CA 1
ATOM 3932 C C . GLY A 1 564 ? 131.206 24.785 48.036 1.00 40.13 518 GLY A C 1
ATOM 3933 O O . GLY A 1 564 ? 131.973 24.352 47.176 1.00 40.13 518 GLY A O 1
ATOM 3934 N N . ARG A 1 565 ? 129.902 24.492 48.074 1.00 40.52 519 ARG A N 1
ATOM 3935 C CA . ARG A 1 565 ? 129.301 23.507 47.156 1.00 41.01 519 ARG A CA 1
ATOM 3936 C C . ARG A 1 565 ? 128.040 23.981 46.463 1.00 41.65 519 ARG A C 1
ATOM 3937 O O . ARG A 1 565 ? 127.198 24.631 47.075 1.00 42.06 519 ARG A O 1
ATOM 3945 N N . ILE A 1 566 ? 127.931 23.609 45.189 1.00 42.18 520 ILE A N 1
ATOM 3946 C CA . ILE A 1 566 ? 126.893 24.067 44.266 1.00 43.07 520 ILE A CA 1
ATOM 3947 C C . ILE A 1 566 ? 125.816 22.990 44.115 1.00 43.70 520 ILE A C 1
ATOM 3948 O O . ILE A 1 566 ? 126.063 21.842 44.456 1.00 44.03 520 ILE A O 1
ATOM 3953 N N . GLY A 1 567 ? 124.627 23.357 43.624 1.00 44.23 521 GLY A N 1
ATOM 3954 C CA . GLY A 1 567 ? 123.579 22.378 43.284 1.00 44.58 521 GLY A CA 1
ATOM 3955 C C . GLY A 1 567 ? 122.727 21.922 44.456 1.00 45.07 521 GLY A C 1
ATOM 3956 O O . GLY A 1 567 ? 122.677 22.601 45.490 1.00 45.30 521 GLY A O 1
ATOM 3957 N N . SER A 1 568 ? 122.071 20.765 44.299 1.00 45.41 522 SER A N 1
ATOM 3958 C CA . SER A 1 568 ? 121.143 20.203 45.313 1.00 45.90 522 SER A CA 1
ATOM 3959 C C . SER A 1 568 ? 121.715 19.915 46.738 1.00 46.00 522 SER A C 1
ATOM 3960 O O . SER A 1 568 ? 120.993 20.015 47.741 1.00 45.75 522 SER A O 1
ATOM 3963 N N . ASP A 1 569 ? 122.991 19.548 46.829 1.00 46.00 523 ASP A N 1
ATOM 3964 C CA . ASP A 1 569 ? 123.608 19.362 48.134 1.00 46.30 523 ASP A CA 1
ATOM 3965 C C . ASP A 1 569 ? 124.576 20.532 48.380 1.00 46.03 523 ASP A C 1
ATOM 3966 O O . ASP A 1 569 ? 125.789 20.341 48.559 1.00 46.01 523 ASP A O 1
ATOM 3971 N N . SER A 1 570 ? 124.017 21.743 48.382 1.00 45.58 524 SER A N 1
ATOM 3972 C CA . SER A 1 570 ? 124.788 22.983 48.506 1.00 45.16 524 SER A CA 1
ATOM 3973 C C . SER A 1 570 ? 125.314 23.222 49.909 1.00 44.80 524 SER A C 1
ATOM 3974 O O . SER A 1 570 ? 124.708 22.837 50.897 1.00 44.61 524 SER A O 1
ATOM 3977 N N . HIS A 1 571 ? 126.459 23.874 49.975 1.00 44.73 525 HIS A N 1
ATOM 3978 C CA . HIS A 1 571 ? 127.095 24.171 51.236 1.00 44.75 525 HIS A CA 1
ATOM 3979 C C . HIS A 1 571 ? 127.826 25.497 51.032 1.00 44.09 525 HIS A C 1
ATOM 3980 O O . HIS A 1 571 ? 128.082 25.901 49.872 1.00 44.05 525 HIS A O 1
ATOM 3987 N N . LEU A 1 572 ? 128.120 26.183 52.140 1.00 43.28 526 LEU A N 1
ATOM 3988 C CA . LEU A 1 572 ? 128.945 27.397 52.109 1.00 42.69 526 LEU A CA 1
ATOM 3989 C C . LEU A 1 572 ? 130.379 27.110 52.535 1.00 42.84 526 LEU A C 1
ATOM 3990 O O . LEU A 1 572 ? 130.618 26.363 53.479 1.00 42.95 526 LEU A O 1
ATOM 3995 N N . GLY A 1 573 ? 131.330 27.694 51.820 1.00 43.17 527 GLY A N 1
ATOM 3996 C CA . GLY A 1 573 ? 132.745 27.472 52.091 1.00 44.00 527 GLY A CA 1
ATOM 3997 C C . GLY A 1 573 ? 133.245 28.200 53.323 1.00 44.79 527 GLY A C 1
ATOM 3998 O O . GLY A 1 573 ? 132.669 29.201 53.759 1.00 44.55 527 GLY A O 1
ATOM 3999 N N . ASP A 1 574 ? 134.338 27.696 53.875 1.00 45.80 528 ASP A N 1
ATOM 4000 C CA . ASP A 1 574 ? 134.935 28.275 55.068 1.00 47.25 528 ASP A CA 1
ATOM 4001 C C . ASP A 1 574 ? 136.283 28.876 54.742 1.00 47.88 528 ASP A C 1
ATOM 4002 O O . ASP A 1 574 ? 137.034 28.338 53.913 1.00 48.47 528 ASP A O 1
ATOM 4007 N N . ILE A 1 575 ? 136.580 29.994 55.401 1.00 48.47 529 ILE A N 1
ATOM 4008 C CA . ILE A 1 575 ? 137.925 30.586 55.427 1.00 48.69 529 ILE A CA 1
ATOM 4009 C C . ILE A 1 575 ? 138.883 29.438 55.686 1.00 48.34 529 ILE A C 1
ATOM 4010 O O . ILE A 1 575 ? 138.683 28.670 56.623 1.00 48.29 529 ILE A O 1
ATOM 4015 N N . TYR A 1 576 ? 139.898 29.277 54.854 1.00 47.96 530 TYR A N 1
ATOM 4016 C CA . TYR A 1 576 ? 140.746 28.118 55.040 1.00 47.88 530 TYR A CA 1
ATOM 4017 C C . TYR A 1 576 ? 142.175 28.453 55.357 1.00 47.39 530 TYR A C 1
ATOM 4018 O O . TYR A 1 576 ? 142.818 27.763 56.123 1.00 47.48 530 TYR A O 1
ATOM 4027 N N . LYS A 1 577 ? 142.687 29.475 54.707 1.00 47.12 531 LYS A N 1
ATOM 4028 C CA . LYS A 1 577 ? 143.908 30.095 55.142 1.00 47.10 531 LYS A CA 1
ATOM 4029 C C . LYS A 1 577 ? 143.661 31.598 55.042 1.00 46.66 531 LYS A C 1
ATOM 4030 O O . LYS A 1 577 ? 143.095 32.086 54.065 1.00 46.92 531 LYS A O 1
ATOM 4036 N N . LYS A 1 578 ? 144.052 32.315 56.084 1.00 46.07 532 LYS A N 1
ATOM 4037 C CA . LYS A 1 578 ? 143.701 33.713 56.253 1.00 45.31 532 LYS A CA 1
ATOM 4038 C C . LYS A 1 578 ? 144.851 34.602 55.777 1.00 44.28 532 LYS A C 1
ATOM 4039 O O . LYS A 1 578 ? 146.002 34.319 56.032 1.00 44.56 532 LYS A O 1
ATOM 4045 N N . ALA A 1 579 ? 144.526 35.660 55.057 1.00 43.34 533 ALA A N 1
ATOM 4046 C CA . ALA A 1 579 ? 145.477 36.721 54.697 1.00 42.62 533 ALA A CA 1
ATOM 4047 C C . ALA A 1 579 ? 146.699 36.278 53.900 1.00 42.00 533 ALA A C 1
ATOM 4048 O O . ALA A 1 579 ? 147.836 36.600 54.257 1.00 41.77 533 ALA A O 1
ATOM 4050 N N . VAL A 1 580 ? 146.457 35.571 52.799 1.00 41.44 534 VAL A N 1
ATOM 4051 C CA . VAL A 1 580 ? 147.537 35.153 51.909 1.00 40.88 534 VAL A CA 1
ATOM 4052 C C . VAL A 1 580 ? 147.924 36.321 51.012 1.00 41.41 534 VAL A C 1
ATOM 4053 O O . VAL A 1 580 ? 147.056 36.856 50.332 1.00 41.34 534 VAL A O 1
ATOM 4057 N N . PRO A 1 581 ? 149.204 36.723 51.016 1.00 41.98 535 PRO A N 1
ATOM 4058 C CA . PRO A 1 581 ? 149.678 37.846 50.201 1.00 42.69 535 PRO A CA 1
ATOM 4059 C C . PRO A 1 581 ? 149.747 37.454 48.755 1.00 43.43 535 PRO A C 1
ATOM 4060 O O . PRO A 1 581 ? 149.921 36.275 48.454 1.00 43.27 535 PRO A O 1
ATOM 4064 N N . CYS A 1 582 ? 149.628 38.433 47.869 1.00 44.49 536 CYS A N 1
ATOM 4065 C CA . CYS A 1 582 ? 149.493 38.108 46.464 1.00 46.22 536 CYS A CA 1
ATOM 4066 C C . CYS A 1 582 ? 150.656 37.363 45.812 1.00 45.70 536 CYS A C 1
ATOM 4067 O O . CYS A 1 582 ? 150.453 36.617 44.870 1.00 45.27 536 CYS A O 1
ATOM 4070 N N . LYS A 1 583 ? 151.862 37.553 46.324 1.00 46.09 537 LYS A N 1
ATOM 4071 C CA . LYS A 1 583 ? 153.017 36.814 45.796 1.00 46.35 537 LYS A CA 1
ATOM 4072 C C . LYS A 1 583 ? 153.017 35.342 46.201 1.00 45.38 537 LYS A C 1
ATOM 4073 O O . LYS A 1 583 ? 153.480 34.505 45.446 1.00 45.79 537 LYS A O 1
ATOM 4079 N N . ASP A 1 584 ? 152.488 35.041 47.382 1.00 44.35 538 ASP A N 1
ATOM 4080 C CA . ASP A 1 584 ? 152.411 33.672 47.899 1.00 43.43 538 ASP A CA 1
ATOM 4081 C C . ASP A 1 584 ? 151.137 32.967 47.478 1.00 42.31 538 ASP A C 1
ATOM 4082 O O . ASP A 1 584 ? 150.922 31.820 47.851 1.00 42.23 538 ASP A O 1
ATOM 4087 N N . LEU A 1 585 ? 150.287 33.652 46.723 1.00 41.09 539 LEU A N 1
ATOM 4088 C CA . LEU A 1 585 ? 148.976 33.121 46.366 1.00 40.06 539 LEU A CA 1
ATOM 4089 C C . LEU A 1 585 ? 148.978 31.858 45.512 1.00 39.76 539 LEU A C 1
ATOM 4090 O O . LEU A 1 585 ? 148.175 30.943 45.757 1.00 39.64 539 LEU A O 1
ATOM 4095 N N . VAL A 1 586 ? 149.854 31.812 44.508 1.00 39.04 540 VAL A N 1
ATOM 4096 C CA . VAL A 1 586 ? 149.877 30.683 43.577 1.00 38.37 540 VAL A CA 1
ATOM 4097 C C . VAL A 1 586 ? 150.276 29.352 44.225 1.00 38.38 540 VAL A C 1
ATOM 4098 O O . VAL A 1 586 ? 149.588 28.341 44.025 1.00 38.03 540 VAL A O 1
ATOM 4102 N N . PRO A 1 587 ? 151.373 29.335 44.987 1.00 38.41 541 PRO A N 1
ATOM 4103 C CA . PRO A 1 587 ? 151.758 28.132 45.740 1.00 38.32 541 PRO A CA 1
ATOM 4104 C C . PRO A 1 587 ? 150.608 27.556 46.568 1.00 38.17 541 PRO A C 1
ATOM 4105 O O . PRO A 1 587 ? 150.415 26.330 46.594 1.00 37.72 541 PRO A O 1
ATOM 4109 N N . VAL A 1 588 ? 149.855 28.446 47.214 1.00 38.42 542 VAL A N 1
ATOM 4110 C CA . VAL A 1 588 ? 148.809 28.061 48.161 1.00 39.00 542 VAL A CA 1
ATOM 4111 C C . VAL A 1 588 ? 147.690 27.365 47.421 1.00 39.70 542 VAL A C 1
ATOM 4112 O O . VAL A 1 588 ? 147.142 26.359 47.887 1.00 39.77 542 VAL A O 1
ATOM 4116 N N . VAL A 1 589 ? 147.360 27.920 46.261 1.00 40.38 543 VAL A N 1
ATOM 4117 C CA . VAL A 1 589 ? 146.315 27.388 45.402 1.00 41.02 543 VAL A CA 1
ATOM 4118 C C . VAL A 1 589 ? 146.730 26.024 44.854 1.00 41.55 543 VAL A C 1
ATOM 4119 O O . VAL A 1 589 ? 145.953 25.064 44.900 1.00 42.04 543 VAL A O 1
ATOM 4123 N N . ALA A 1 590 ? 147.953 25.953 44.334 1.00 42.04 544 ALA A N 1
ATOM 4124 C CA . ALA A 1 590 ? 148.504 24.717 43.803 1.00 42.63 544 ALA A CA 1
ATOM 4125 C C . ALA A 1 590 ? 148.425 23.637 44.863 1.00 43.19 544 ALA A C 1
ATOM 4126 O O . ALA A 1 590 ? 147.931 22.540 44.632 1.00 43.07 544 ALA A O 1
ATOM 4128 N N . GLU A 1 591 ? 148.892 23.970 46.049 1.00 44.25 545 GLU A N 1
ATOM 4129 C CA . GLU A 1 591 ? 148.915 23.004 47.113 1.00 45.77 545 GLU A CA 1
ATOM 4130 C C . GLU A 1 591 ? 147.512 22.541 47.543 1.00 45.67 545 GLU A C 1
ATOM 4131 O O . GLU A 1 591 ? 147.363 21.458 48.090 1.00 45.65 545 GLU A O 1
ATOM 4137 N N . ILE A 1 592 ? 146.491 23.366 47.307 1.00 45.95 546 ILE A N 1
ATOM 4138 C CA . ILE A 1 592 ? 145.115 22.984 47.621 1.00 45.72 546 ILE A CA 1
ATOM 4139 C C . ILE A 1 592 ? 144.617 22.105 46.505 1.00 45.63 546 ILE A C 1
ATOM 4140 O O . ILE A 1 592 ? 143.965 21.084 46.749 1.00 45.55 546 ILE A O 1
ATOM 4145 N N . LEU A 1 593 ? 144.937 22.511 45.282 1.00 45.46 547 LEU A N 1
ATOM 4146 C CA . LEU A 1 593 ? 144.563 21.750 44.107 1.00 45.82 547 LEU A CA 1
ATOM 4147 C C . LEU A 1 593 ? 145.055 20.303 44.188 1.00 46.22 547 LEU A C 1
ATOM 4148 O O . LEU A 1 593 ? 144.283 19.368 43.958 1.00 46.07 547 LEU A O 1
ATOM 4153 N N . ILE A 1 594 ? 146.321 20.112 44.549 1.00 46.82 548 ILE A N 1
ATOM 4154 C CA . ILE A 1 594 ? 146.855 18.754 44.616 1.00 47.54 548 ILE A CA 1
ATOM 4155 C C . ILE A 1 594 ? 146.282 18.008 45.816 1.00 47.68 548 ILE A C 1
ATOM 4156 O O . ILE A 1 594 ? 145.980 16.824 45.724 1.00 48.05 548 ILE A O 1
ATOM 4161 N N . ASN A 1 595 ? 146.055 18.710 46.916 1.00 47.92 549 ASN A N 1
ATOM 4162 C CA . ASN A 1 595 ? 145.595 18.033 48.134 1.00 48.39 549 ASN A CA 1
ATOM 4163 C C . ASN A 1 595 ? 144.085 17.763 48.257 1.00 48.27 549 ASN A C 1
ATOM 4164 O O . ASN A 1 595 ? 143.689 16.819 48.931 1.00 48.10 549 ASN A O 1
ATOM 4169 N N . GLN A 1 596 ? 143.255 18.585 47.612 1.00 48.24 550 GLN A N 1
ATOM 4170 C CA . GLN A 1 596 ? 141.801 18.465 47.723 1.00 47.67 550 GLN A CA 1
ATOM 4171 C C . GLN A 1 596 ? 141.076 18.316 46.392 1.00 47.44 550 GLN A C 1
ATOM 4172 O O . GLN A 1 596 ? 139.861 18.140 46.375 1.00 47.35 550 GLN A O 1
ATOM 4178 N N . PHE A 1 597 ? 141.804 18.392 45.281 1.00 47.41 551 PHE A N 1
ATOM 4179 C CA . PHE A 1 597 ? 141.180 18.242 43.959 1.00 47.57 551 PHE A CA 1
ATOM 4180 C C . PHE A 1 597 ? 141.939 17.326 42.967 1.00 47.80 551 PHE A C 1
ATOM 4181 O O . PHE A 1 597 ? 141.827 17.498 41.749 1.00 47.80 551 PHE A O 1
ATOM 4189 N N . GLY A 1 598 ? 142.687 16.350 43.498 1.00 47.94 552 GLY A N 1
ATOM 4190 C CA . GLY A 1 598 ? 143.340 15.307 42.695 1.00 47.83 552 GLY A CA 1
ATOM 4191 C C . GLY A 1 598 ? 144.127 15.826 41.505 1.00 48.02 552 GLY A C 1
ATOM 4192 O O . GLY A 1 598 ? 144.151 15.215 40.439 1.00 47.65 552 GLY A O 1
ATOM 4193 N N . ALA A 1 599 ? 144.771 16.968 41.692 1.00 48.51 553 ALA A N 1
ATOM 4194 C CA . ALA A 1 599 ? 145.597 17.549 40.651 1.00 48.97 553 ALA A CA 1
ATOM 4195 C C . ALA A 1 599 ? 147.000 17.002 40.786 1.00 49.14 553 ALA A C 1
ATOM 4196 O O . ALA A 1 599 ? 147.388 16.535 41.863 1.00 48.99 553 ALA A O 1
ATOM 4198 N N . VAL A 1 600 ? 147.747 17.061 39.685 1.00 49.51 554 VAL A N 1
ATOM 4199 C CA . VAL A 1 600 ? 149.105 16.527 39.611 1.00 49.78 554 VAL A CA 1
ATOM 4200 C C . VAL A 1 600 ? 150.080 17.641 39.238 1.00 49.87 554 VAL A C 1
ATOM 4201 O O . VAL A 1 600 ? 149.789 18.458 38.360 1.00 49.67 554 VAL A O 1
ATOM 4205 N N . PRO A 1 601 ? 151.229 17.688 39.910 1.00 50.25 555 PRO A N 1
ATOM 4206 C CA . PRO A 1 601 ? 152.364 18.504 39.458 1.00 50.52 555 PRO A CA 1
ATOM 4207 C C . PRO A 1 601 ? 152.729 18.260 37.996 1.00 50.76 555 PRO A C 1
ATOM 4208 O O . PRO A 1 601 ? 152.397 17.202 37.455 1.00 50.94 555 PRO A O 1
ATOM 4212 N N . ARG A 1 602 ? 153.400 19.240 37.384 1.00 51.07 556 ARG A N 1
ATOM 4213 C CA . ARG A 1 602 ? 153.997 19.137 36.039 1.00 51.23 556 ARG A CA 1
ATOM 4214 C C . ARG A 1 602 ? 153.033 19.616 34.941 1.00 51.56 556 ARG A C 1
ATOM 4215 O O . ARG A 1 602 ? 152.098 20.419 35.098 1.00 51.42 556 ARG A O 1
#